Protein AF-0000000082581082 (afdb_homodimer)

pLDDT: mean 93.43, std 8.73, range [36.28, 98.88]

InterPro domains:
  IPR003439 ABC transporter-like, ATP-binding domain [PF00005] (23-162)
  IPR003439 ABC transporter-like, ATP-binding domain [PS50893] (7-234)
  IPR003593 AAA+ ATPase domain [SM00382] (31-211)
  IPR017871 ABC transporter-like, conserved site [PS00211] (134-148)
  IPR027417 P-loop containing nucleoside triphosphate hydrolase [G3DSA:3.40.50.300] (3-243)
  IPR027417 P-loop containing nucleoside triphosphate hydrolase [SSF52540] (4-222)

Sequence (490 aa):
MGDKWIVETDKLRKVFDGVEVIKDCSMHIKQGTIYGFLGMNGAGKTTVFKMLSSLLSPTSGTAKVLGVDITSHSSEVLRNIGSIIEVPIFYEHLSAVENLRVHLGYMNKKNIDIDKTLEMVGLPSRDRKPVSTFSLGMRQRLGIARTIIHQPKLLILDEPLNGLDPMGIREMRELFLNLVRNEGMTILISSHILTDIEHIADNIGIIANGKIIDEVSMAKVKSQTLNASLEEYFFQKIKEKLEYVMGDKWIVETDKLRKVFDGVEVIKDCSMHIKQGTIYGFLGMNGAGKTTVFKMLSSLLSPTSGTAKVLGVDITSHSSEVLRNIGSIIEVPIFYEHLSAVENLRVHLGYMNKKNIDIDKTLEMVGLPSRDRKPVSTFSLGMRQRLGIARTIIHQPKLLILDEPLNGLDPMGIREMRELFLNLVRNEGMTILISSHILTDIEHIADNIGIIANGKIIDEVSMAKVKSQTLNASLEEYFFQKIKEKLEYV

Foldseek 3Di:
DPQDFQKFWFQFWADDPRRTQAGGETDTFGFLFEEEEEEDVSLCLLVVLCQLLLVDPTPDTWMHHRNHTSPVPDPVRNLQFFEDRDADDFDQQWALLVRLVVLCVVSVDPDFDLQVLCVLLPHHPPDGHGNNPDASSSRLSSSVSSRPRSPHQEYEYEASCPPPDPVSLVSVLVSVQCCSPPSRHYYYYYHPDQVSCLVGGQKYWYGGSNHTQDIGGSVVQVPPDPVGGSVVVNVVSRVVVVVVD/DPQDFQKFWFQFWADDPRRTQAGGETDTFGFLFEEEEEEDVSLCLLVVLCQLLLVDPTPDTWMHHRNHTSPVPDPVRNLQFFEDRDADDFPQQWALLVRLVVLCVVSVDPDFDLQVLCVLLPHHPPDGHGNNPDASSSRLSSSVSSRPRSPHQEYEYEASCPPPDPVSLVSVLVSVQCCSPPSRHYYYYYHPDQVSCLVGGQKYWYGGSNHTQDIGGSVVQVPPDPVGGSVVVNVVSRVVVVVVD

Organism: NCBI:txid2716538

Radius of gyration: 24.14 Å; Cα contacts (8 Å, |Δi|>4): 958; chains: 2; bounding box: 53×74×55 Å

Structure (mmCIF, N/CA/C/O backbone):
data_AF-0000000082581082-model_v1
#
loop_
_entity.id
_entity.type
_entity.pdbx_description
1 polymer 'ATP-binding cassette domain-containing protein'
#
loop_
_atom_site.group_PDB
_atom_site.id
_atom_site.type_symbol
_atom_site.label_atom_id
_atom_site.label_alt_id
_atom_site.label_comp_id
_atom_site.label_asym_id
_atom_site.label_entity_id
_atom_site.label_seq_id
_atom_site.pdbx_PDB_ins_code
_atom_site.Cartn_x
_atom_site.Cartn_y
_atom_site.Cartn_z
_atom_site.occupancy
_atom_site.B_iso_or_equiv
_atom_site.auth_seq_id
_atom_site.auth_comp_id
_atom_site.auth_asym_id
_atom_site.auth_atom_id
_atom_site.pdbx_PDB_model_num
ATOM 1 N N . MET A 1 1 ? 1.754 -22.906 -33.094 1 36.28 1 MET A N 1
ATOM 2 C CA . MET A 1 1 ? 1.743 -23.781 -31.922 1 36.28 1 MET A CA 1
ATOM 3 C C . MET A 1 1 ? 0.745 -23.281 -30.891 1 36.28 1 MET A C 1
ATOM 5 O O . MET A 1 1 ? 0.733 -22.094 -30.547 1 36.28 1 MET A O 1
ATOM 9 N N . GLY A 1 2 ? -0.407 -23.719 -30.641 1 47.69 2 GLY A N 1
ATOM 10 C CA . GLY A 1 2 ? -1.559 -23.25 -29.891 1 47.69 2 GLY A CA 1
ATOM 11 C C . GLY A 1 2 ? -1.191 -22.656 -28.547 1 47.69 2 GLY A C 1
ATOM 12 O O . GLY A 1 2 ? -0.14 -22.969 -27.984 1 47.69 2 GLY A O 1
ATOM 13 N N . ASP A 1 3 ? -1.72 -21.422 -28.156 1 60.59 3 ASP A N 1
ATOM 14 C CA . ASP A 1 3 ? -1.434 -20.766 -26.891 1 60.59 3 ASP A CA 1
ATOM 15 C C . ASP A 1 3 ? -1.551 -21.766 -25.734 1 60.59 3 ASP A C 1
ATOM 17 O O . ASP A 1 3 ? -2.527 -22.5 -25.641 1 60.59 3 ASP A O 1
ATOM 21 N N . LYS A 1 4 ? -0.383 -22.234 -25.078 1 87.12 4 LYS A N 1
ATOM 22 C CA . LYS A 1 4 ? -0.373 -23.172 -23.969 1 87.12 4 LYS A CA 1
ATOM 23 C C . LYS A 1 4 ? -0.736 -22.484 -22.656 1 87.12 4 LYS A C 1
ATOM 25 O O . LYS A 1 4 ? -0.086 -21.5 -22.266 1 87.12 4 LYS A O 1
ATOM 30 N N . TRP A 1 5 ? -1.975 -22.734 -22.25 1 95.19 5 TRP A N 1
ATOM 31 C CA . TRP A 1 5 ? -2.396 -22.219 -20.953 1 95.19 5 TRP A CA 1
ATOM 32 C C . TRP A 1 5 ? -1.694 -22.953 -19.812 1 95.19 5 TRP A C 1
ATOM 34 O O . TRP A 1 5 ? -1.715 -24.188 -19.75 1 95.19 5 TRP A O 1
ATOM 44 N N . ILE A 1 6 ? -1.05 -22.203 -19.031 1 97.31 6 ILE A N 1
ATOM 45 C CA . ILE A 1 6 ? -0.384 -22.812 -17.875 1 97.31 6 ILE A CA 1
ATOM 46 C C . ILE A 1 6 ? -1.367 -22.938 -16.719 1 97.31 6 ILE A C 1
ATOM 48 O O . ILE A 1 6 ? -1.197 -23.797 -15.852 1 97.31 6 ILE A O 1
ATOM 52 N N . VAL A 1 7 ? -2.363 -22.062 -16.688 1 97.5 7 VAL A N 1
ATOM 53 C CA . VAL A 1 7 ? -3.477 -22.156 -15.758 1 97.5 7 VAL A CA 1
ATOM 54 C C . VAL A 1 7 ? -4.801 -22.047 -16.516 1 97.5 7 VAL A C 1
ATOM 56 O O . VAL A 1 7 ? -4.969 -21.156 -17.359 1 97.5 7 VAL A O 1
ATOM 59 N N . GLU A 1 8 ? -5.664 -22.953 -16.234 1 97.19 8 GLU A N 1
ATOM 60 C CA . GLU A 1 8 ? -7.016 -22.938 -16.781 1 97.19 8 GLU A CA 1
ATOM 61 C C . GLU A 1 8 ? -8.039 -23.359 -15.727 1 97.19 8 GLU A C 1
ATOM 63 O O . GLU A 1 8 ? -7.914 -24.422 -15.109 1 97.19 8 GLU A O 1
ATOM 68 N N . THR A 1 9 ? -8.961 -22.531 -15.516 1 97.38 9 THR A N 1
ATOM 69 C CA . THR A 1 9 ? -10.055 -22.875 -14.609 1 97.38 9 THR A CA 1
ATOM 70 C C . THR A 1 9 ? -11.398 -22.781 -15.32 1 97.38 9 THR A C 1
ATOM 72 O O . THR A 1 9 ? -11.539 -22.047 -16.297 1 97.38 9 THR A O 1
ATOM 75 N N . ASP A 1 10 ? -12.289 -23.578 -14.945 1 96.62 10 ASP A N 1
ATOM 76 C CA . ASP A 1 10 ? -13.633 -23.594 -15.508 1 96.62 10 ASP A CA 1
ATOM 77 C C . ASP A 1 10 ? -14.688 -23.625 -14.406 1 96.62 10 ASP A C 1
ATOM 79 O O . ASP A 1 10 ? -14.859 -24.641 -13.734 1 96.62 10 ASP A O 1
ATOM 83 N N . LYS A 1 11 ? -15.367 -22.516 -14.195 1 97.06 11 LYS A N 1
ATOM 84 C CA . LYS A 1 11 ? -16.469 -22.344 -13.258 1 97.06 11 LYS A CA 1
ATOM 85 C C . LYS A 1 11 ? -16.078 -22.797 -11.852 1 97.06 11 LYS A C 1
ATOM 87 O O . LYS A 1 11 ? -16.828 -23.531 -11.195 1 97.06 11 LYS A O 1
ATOM 92 N N . LEU A 1 12 ? -14.898 -22.453 -11.516 1 96.75 12 LEU A N 1
ATOM 93 C CA . LEU A 1 12 ? -14.406 -22.781 -10.18 1 96.75 12 LEU A CA 1
ATOM 94 C C . LEU A 1 12 ? -15.289 -22.156 -9.102 1 96.75 12 LEU A C 1
ATOM 96 O O . LEU A 1 12 ? -15.68 -21 -9.211 1 96.75 12 LEU A O 1
ATOM 100 N N . ARG A 1 13 ? -15.602 -22.953 -8.148 1 97.94 13 ARG A N 1
ATOM 101 C CA . ARG A 1 13 ? -16.5 -22.547 -7.086 1 97.94 13 ARG A CA 1
ATOM 102 C C . ARG A 1 13 ? -15.945 -22.922 -5.715 1 97.94 13 ARG A C 1
ATOM 104 O O . ARG A 1 13 ? -15.258 -23.938 -5.57 1 97.94 13 ARG A O 1
ATOM 111 N N . LYS A 1 14 ? -16.219 -22.078 -4.699 1 98.12 14 LYS A N 1
ATOM 112 C CA . LYS A 1 14 ? -15.859 -22.391 -3.318 1 98.12 14 LYS A CA 1
ATOM 113 C C . LYS A 1 14 ? -16.922 -21.891 -2.348 1 98.12 14 LYS A C 1
ATOM 115 O O . LYS A 1 14 ? -17.312 -20.719 -2.383 1 98.12 14 LYS A O 1
ATOM 120 N N . VAL A 1 15 ? -17.391 -22.688 -1.555 1 98.12 15 VAL A N 1
ATOM 121 C CA . VAL A 1 15 ? -18.375 -22.391 -0.519 1 98.12 15 VAL A CA 1
ATOM 122 C C . VAL A 1 15 ? -17.797 -22.703 0.857 1 98.12 15 VAL A C 1
ATOM 124 O O . VAL A 1 15 ? -17.219 -23.781 1.069 1 98.12 15 VAL A O 1
ATOM 127 N N . PHE A 1 16 ? -17.781 -21.703 1.745 1 97.12 16 PHE A N 1
ATOM 128 C CA . PHE A 1 16 ? -17.422 -21.891 3.145 1 97.12 16 PHE A CA 1
ATOM 129 C C . PHE A 1 16 ? -18.656 -21.844 4.035 1 97.12 16 PHE A C 1
ATOM 131 O O . PHE A 1 16 ? -19.328 -20.812 4.105 1 97.12 16 PHE A O 1
ATOM 138 N N . ASP A 1 17 ? -18.969 -22.844 4.766 1 96.12 17 ASP A N 1
ATOM 139 C CA . ASP A 1 17 ? -20.062 -22.859 5.723 1 96.12 17 ASP A CA 1
ATOM 140 C C . ASP A 1 17 ? -21.328 -22.234 5.125 1 96.12 17 ASP A C 1
ATOM 142 O O . ASP A 1 17 ? -21.906 -21.328 5.707 1 96.12 17 ASP A O 1
ATOM 146 N N . GLY A 1 18 ? -21.609 -22.531 3.941 1 95.56 18 GLY A N 1
ATOM 147 C CA . GLY A 1 18 ? -22.828 -22.109 3.283 1 95.56 18 GLY A CA 1
ATOM 148 C C . GLY A 1 18 ? -22.688 -20.797 2.525 1 95.56 18 GLY A C 1
ATOM 149 O O . GLY A 1 18 ? -23.578 -20.406 1.777 1 95.56 18 GLY A O 1
ATOM 150 N N . VAL A 1 19 ? -21.641 -20.094 2.695 1 96.06 19 VAL A N 1
ATOM 151 C CA . VAL A 1 19 ? -21.422 -18.828 2.014 1 96.06 19 VAL A CA 1
ATOM 152 C C . VAL A 1 19 ? -20.578 -19.047 0.756 1 96.06 19 VAL A C 1
ATOM 154 O O . VAL A 1 19 ? -19.453 -19.547 0.833 1 96.06 19 VAL A O 1
ATOM 157 N N . GLU A 1 20 ? -21.172 -18.766 -0.361 1 97.5 20 GLU A N 1
ATOM 158 C CA . GLU A 1 20 ? -20.469 -18.906 -1.634 1 97.5 20 GLU A CA 1
ATOM 159 C C . GLU A 1 20 ? -19.516 -17.75 -1.875 1 97.5 20 GLU A C 1
ATOM 161 O O . GLU A 1 20 ? -19.938 -16.641 -2.24 1 97.5 20 GLU A O 1
ATOM 166 N N . VAL A 1 21 ? -18.234 -18.031 -1.732 1 97.62 21 VAL A N 1
ATOM 167 C CA . VAL A 1 21 ? -17.219 -17 -1.83 1 97.62 21 VAL A CA 1
ATOM 168 C C . VAL A 1 21 ? -16.75 -16.859 -3.277 1 97.62 21 VAL A C 1
ATOM 170 O O . VAL A 1 21 ? -16.531 -15.758 -3.773 1 97.62 21 VAL A O 1
ATOM 173 N N . ILE A 1 22 ? -16.5 -17.969 -3.861 1 98.5 22 ILE A N 1
ATOM 174 C CA . ILE A 1 22 ? -16.203 -18 -5.285 1 98.5 22 ILE A CA 1
ATOM 175 C C . ILE A 1 22 ? -17.359 -18.625 -6.047 1 98.5 22 ILE A C 1
ATOM 177 O O . ILE A 1 22 ? -17.781 -19.75 -5.746 1 98.5 22 ILE A O 1
ATOM 181 N N . LYS A 1 23 ? -17.875 -17.938 -7.012 1 97.06 23 LYS A N 1
ATOM 182 C CA . LYS A 1 23 ? -19.109 -18.344 -7.676 1 97.06 23 LYS A CA 1
ATOM 183 C C . LYS A 1 23 ? -18.828 -18.875 -9.078 1 97.06 23 LYS A C 1
ATOM 185 O O . LYS A 1 23 ? -19.484 -19.828 -9.523 1 97.06 23 LYS A O 1
ATOM 190 N N . ASP A 1 24 ? -18.031 -18.25 -9.742 1 93 24 ASP A N 1
ATOM 191 C CA . ASP A 1 24 ? -17.672 -18.578 -11.125 1 93 24 ASP A CA 1
ATOM 192 C C . ASP A 1 24 ? -16.344 -17.938 -11.508 1 93 24 ASP A C 1
ATOM 194 O O . ASP A 1 24 ? -16.312 -16.875 -12.125 1 93 24 ASP A O 1
ATOM 198 N N . CYS A 1 25 ? -15.336 -18.734 -11.242 1 95.81 25 CYS A N 1
ATOM 199 C CA . CYS A 1 25 ? -14.023 -18.234 -11.602 1 95.81 25 CYS A CA 1
ATOM 200 C C . CYS A 1 25 ? -13.438 -19.016 -12.773 1 95.81 25 CYS A C 1
ATOM 202 O O . CYS A 1 25 ? -12.961 -20.141 -12.602 1 95.81 25 CYS A O 1
ATOM 204 N N . SER A 1 26 ? -13.633 -18.547 -13.961 1 97.12 26 SER A N 1
ATOM 205 C CA . SER A 1 26 ? -13.023 -19.094 -15.164 1 97.12 26 SER A CA 1
ATOM 206 C C . SER A 1 26 ? -11.914 -18.172 -15.68 1 97.12 26 SER A C 1
ATOM 208 O O . SER A 1 26 ? -12.172 -17.031 -16.062 1 97.12 26 SER A O 1
ATOM 210 N N . MET A 1 27 ? -10.766 -18.672 -15.609 1 96.56 27 MET A N 1
ATOM 211 C CA . MET A 1 27 ? -9.641 -17.828 -16.016 1 96.56 27 MET A CA 1
ATOM 212 C C . MET A 1 27 ? -8.633 -18.641 -16.828 1 96.56 27 MET A C 1
ATOM 214 O O . MET A 1 27 ? -8.547 -19.859 -16.703 1 96.56 27 MET A O 1
ATOM 218 N N . HIS A 1 28 ? -7.895 -17.953 -17.703 1 97.62 28 HIS A N 1
ATOM 219 C CA . HIS A 1 28 ? -6.883 -18.516 -18.594 1 97.62 28 HIS A CA 1
ATOM 220 C C . HIS A 1 28 ? -5.59 -17.719 -18.547 1 97.62 28 HIS A C 1
ATOM 222 O O . HIS A 1 28 ? -5.57 -16.547 -18.922 1 97.62 28 HIS A O 1
ATOM 228 N N . ILE A 1 29 ? -4.562 -18.359 -18.109 1 98.25 29 ILE A N 1
ATOM 229 C CA . ILE A 1 29 ? -3.271 -17.688 -18.016 1 98.25 29 ILE A CA 1
ATOM 230 C C . ILE A 1 29 ? -2.291 -18.312 -19.016 1 98.25 29 ILE A C 1
ATOM 232 O O . ILE A 1 29 ? -2.018 -19.516 -18.953 1 98.25 29 ILE A O 1
ATOM 236 N N . LYS A 1 30 ? -1.771 -17.484 -19.891 1 97.88 30 LYS A N 1
ATOM 237 C CA . LYS A 1 30 ? -0.834 -17.938 -20.906 1 97.88 30 LYS A CA 1
ATOM 238 C C . LYS A 1 30 ? 0.564 -18.141 -20.328 1 97.88 30 LYS A C 1
ATOM 240 O O . LYS A 1 30 ? 1.035 -17.312 -19.547 1 97.88 30 LYS A O 1
ATOM 245 N N . GLN A 1 31 ? 1.177 -19.266 -20.75 1 97.81 31 GLN A N 1
ATOM 246 C CA . GLN A 1 31 ? 2.551 -19.531 -20.328 1 97.81 31 GLN A CA 1
ATOM 247 C C . GLN A 1 31 ? 3.484 -18.406 -20.766 1 97.81 31 GLN A C 1
ATOM 249 O O . GLN A 1 31 ? 3.359 -17.875 -21.875 1 97.81 31 GLN A O 1
ATOM 254 N N . GLY A 1 32 ? 4.367 -17.984 -19.859 1 97.81 32 GLY A N 1
ATOM 255 C CA . GLY A 1 32 ? 5.402 -17.031 -20.188 1 97.81 32 GLY A CA 1
ATOM 256 C C . GLY A 1 32 ? 4.914 -15.594 -20.172 1 97.81 32 GLY A C 1
ATOM 257 O O . GLY A 1 32 ? 5.461 -14.734 -20.875 1 97.81 32 GLY A O 1
ATOM 258 N N . THR A 1 33 ? 3.846 -15.32 -19.453 1 98.5 33 THR A N 1
ATOM 259 C CA . THR A 1 33 ? 3.297 -13.969 -19.375 1 98.5 33 THR A CA 1
ATOM 260 C C . THR A 1 33 ? 3.055 -13.586 -17.922 1 98.5 33 THR A C 1
ATOM 262 O O . THR A 1 33 ? 3.193 -14.414 -17.016 1 98.5 33 THR A O 1
ATOM 265 N N . ILE A 1 34 ? 2.805 -12.367 -17.703 1 98.81 34 ILE A N 1
ATOM 266 C CA . ILE A 1 34 ? 2.369 -11.883 -16.391 1 98.81 34 ILE A CA 1
ATOM 267 C C . ILE A 1 34 ? 0.869 -11.594 -16.422 1 98.81 34 ILE A C 1
ATOM 269 O O . ILE A 1 34 ? 0.395 -10.812 -17.25 1 98.81 34 ILE A O 1
ATOM 273 N N . TYR A 1 35 ? 0.146 -12.281 -15.609 1 98.81 35 TYR A N 1
ATOM 274 C CA . TYR A 1 35 ? -1.294 -12.125 -15.445 1 98.81 35 TYR A CA 1
ATOM 275 C C . TYR A 1 35 ? -1.616 -11.391 -14.148 1 98.81 35 TYR A C 1
ATOM 277 O O . TYR A 1 35 ? -1.33 -11.883 -13.055 1 98.81 35 TYR A O 1
ATOM 285 N N . GLY A 1 36 ? -2.17 -10.164 -14.273 1 98.69 36 GLY A N 1
ATOM 286 C CA . GLY A 1 36 ? -2.639 -9.422 -13.117 1 98.69 36 GLY A CA 1
ATOM 287 C C . GLY A 1 36 ? -4.047 -9.789 -12.695 1 98.69 36 GLY A C 1
ATOM 288 O O . GLY A 1 36 ? -4.98 -9.711 -13.5 1 98.69 36 GLY A O 1
ATOM 289 N N . PHE A 1 37 ? -4.18 -10.242 -11.508 1 98.44 37 PHE A N 1
ATOM 290 C CA . PHE A 1 37 ? -5.477 -10.609 -10.953 1 98.44 37 PHE A CA 1
ATOM 291 C C . PHE A 1 37 ? -6.012 -9.516 -10.047 1 98.44 37 PHE A C 1
ATOM 293 O O . PHE A 1 37 ? -5.52 -9.328 -8.93 1 98.44 37 PHE A O 1
ATOM 300 N N . LEU A 1 38 ? -7.039 -8.812 -10.461 1 98 38 LEU A N 1
ATOM 301 C CA . LEU A 1 38 ? -7.496 -7.586 -9.812 1 98 38 LEU A CA 1
ATOM 302 C C . LEU A 1 38 ? -8.875 -7.785 -9.195 1 98 38 LEU A C 1
ATOM 304 O O . LEU A 1 38 ? -9.664 -8.602 -9.672 1 98 38 LEU A O 1
ATOM 308 N N . GLY A 1 39 ? -9.195 -7.035 -8.242 1 96.56 39 GLY A N 1
ATOM 309 C CA . GLY A 1 39 ? -10.461 -7.047 -7.53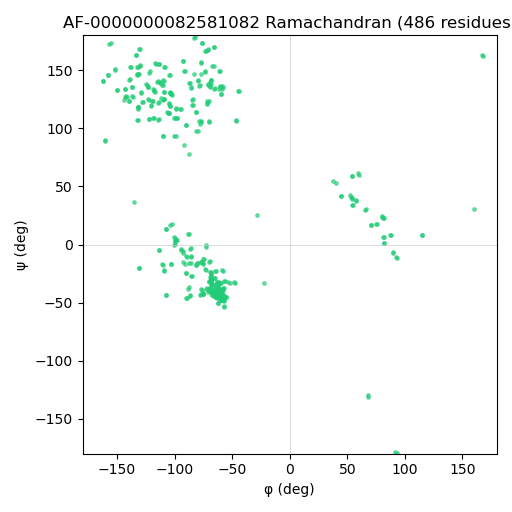1 1 96.56 39 GLY A CA 1
ATOM 310 C C . GLY A 1 39 ? -10.43 -6.246 -6.242 1 96.56 39 GLY A C 1
ATOM 311 O O . GLY A 1 39 ? -9.359 -5.93 -5.727 1 96.56 39 GLY A O 1
ATOM 312 N N . MET A 1 40 ? -11.586 -5.941 -5.766 1 95.12 40 MET A N 1
ATOM 313 C CA . MET A 1 40 ? -11.688 -5.234 -4.492 1 95.12 40 MET A CA 1
ATOM 314 C C . MET A 1 40 ? -11.312 -6.145 -3.33 1 95.12 40 MET A C 1
ATOM 316 O O . MET A 1 40 ? -11.141 -7.352 -3.512 1 95.12 40 MET A O 1
ATOM 320 N N . ASN A 1 41 ? -11.148 -5.488 -2.182 1 92.44 41 ASN A N 1
ATOM 321 C CA . ASN A 1 41 ? -10.93 -6.297 -0.986 1 92.44 41 ASN A CA 1
ATOM 322 C C . ASN A 1 41 ? -12.102 -7.238 -0.727 1 92.44 41 ASN A C 1
ATOM 324 O O . ASN A 1 41 ? -13.266 -6.832 -0.827 1 92.44 41 ASN A O 1
ATOM 328 N N . GLY A 1 42 ? -11.828 -8.453 -0.534 1 92.75 42 GLY A N 1
ATOM 329 C CA . GLY A 1 42 ? -12.867 -9.43 -0.241 1 92.75 42 GLY A CA 1
ATOM 330 C C . GLY A 1 42 ? -13.484 -10.047 -1.486 1 92.75 42 GLY A C 1
ATOM 331 O O . GLY A 1 42 ? -14.414 -10.844 -1.396 1 92.75 42 GLY A O 1
ATOM 332 N N . ALA A 1 43 ? -12.898 -9.75 -2.6 1 95.25 43 ALA A N 1
ATOM 333 C CA . ALA A 1 43 ? -13.5 -10.203 -3.85 1 95.25 43 ALA A CA 1
ATOM 334 C C . ALA A 1 43 ? -13.227 -11.688 -4.086 1 95.25 43 ALA A C 1
ATOM 336 O O . ALA A 1 43 ? -13.852 -12.305 -4.953 1 95.25 43 ALA A O 1
ATOM 337 N N . GLY A 1 44 ? -12.25 -12.281 -3.344 1 96.44 44 GLY A N 1
ATOM 338 C CA . GLY A 1 44 ? -11.977 -13.703 -3.471 1 96.44 44 GLY A CA 1
ATOM 339 C C . GLY A 1 44 ? -10.594 -13.992 -4.031 1 96.44 44 GLY A C 1
ATOM 340 O O . GLY A 1 44 ? -10.266 -15.148 -4.316 1 96.44 44 GLY A O 1
ATOM 341 N N . LYS A 1 45 ? -9.75 -13.023 -4.191 1 97.5 45 LYS A N 1
ATOM 342 C CA . LYS A 1 45 ? -8.438 -13.18 -4.812 1 97.5 45 LYS A CA 1
ATOM 343 C C . LYS A 1 45 ? -7.613 -14.234 -4.082 1 97.5 45 LYS A C 1
ATOM 345 O O . LYS A 1 45 ? -7.137 -15.195 -4.695 1 97.5 45 LYS A O 1
ATOM 350 N N . THR A 1 46 ? -7.473 -14.078 -2.768 1 97.38 46 THR A N 1
ATOM 351 C CA . THR A 1 46 ? -6.672 -14.992 -1.949 1 97.38 46 THR A CA 1
ATOM 352 C C . THR A 1 46 ? -7.246 -16.406 -1.995 1 97.38 46 THR A C 1
ATOM 354 O O . THR A 1 46 ? -6.5 -17.375 -2.057 1 97.38 46 THR A O 1
ATOM 357 N N . THR A 1 47 ? -8.562 -16.531 -2.041 1 97.94 47 THR A N 1
ATOM 358 C CA . THR A 1 47 ? -9.227 -17.828 -2.111 1 97.94 47 THR A CA 1
ATOM 359 C C . THR A 1 47 ? -8.867 -18.547 -3.41 1 97.94 47 THR A C 1
ATOM 361 O O . THR A 1 47 ? -8.523 -19.719 -3.398 1 97.94 47 THR A O 1
ATOM 364 N N . VAL A 1 48 ? -8.883 -17.812 -4.477 1 98 48 VAL A N 1
ATOM 365 C CA . VAL A 1 48 ? -8.539 -18.391 -5.77 1 98 48 VAL A CA 1
ATOM 366 C C . VAL A 1 48 ? -7.078 -18.844 -5.766 1 98 48 VAL A C 1
ATOM 368 O O . VAL A 1 48 ? -6.754 -19.953 -6.203 1 98 48 VAL A O 1
ATOM 371 N N . PHE A 1 49 ? -6.172 -18 -5.242 1 98 49 PHE A N 1
ATOM 372 C CA . PHE A 1 49 ? -4.754 -18.328 -5.188 1 98 49 PHE A CA 1
ATOM 373 C C . PHE A 1 49 ? -4.52 -19.594 -4.371 1 98 49 PHE A C 1
ATOM 375 O O . PHE A 1 49 ? -3.736 -20.453 -4.77 1 98 49 PHE A O 1
ATOM 382 N N . LYS A 1 50 ? -5.234 -19.703 -3.291 1 96.81 50 LYS A N 1
ATOM 383 C CA . LYS A 1 50 ? -5.102 -20.891 -2.445 1 96.81 50 LYS A CA 1
ATOM 384 C C . LYS A 1 50 ? -5.555 -22.141 -3.186 1 96.81 50 LYS A C 1
ATOM 386 O O . LYS A 1 50 ? -4.926 -23.203 -3.066 1 96.81 50 LYS A O 1
ATOM 391 N N . MET A 1 51 ? -6.59 -22.031 -3.951 1 96.25 51 MET A N 1
ATOM 392 C CA . MET A 1 51 ? -7.062 -23.188 -4.707 1 96.25 51 MET A CA 1
ATOM 393 C C . MET A 1 51 ? -6.062 -23.578 -5.793 1 96.25 51 MET A C 1
ATOM 395 O O . MET A 1 51 ? -5.723 -24.75 -5.941 1 96.25 51 MET A O 1
ATOM 399 N N . LEU A 1 52 ? -5.52 -22.594 -6.457 1 96.12 52 LEU A N 1
ATOM 400 C CA . LEU A 1 52 ? -4.602 -22.859 -7.559 1 96.12 52 LEU A CA 1
ATOM 401 C C . LEU A 1 52 ? -3.289 -23.438 -7.047 1 96.12 52 LEU A C 1
ATOM 403 O O . LEU A 1 52 ? -2.572 -24.109 -7.789 1 96.12 52 LEU A O 1
ATOM 407 N N . SER A 1 53 ? -2.973 -23.172 -5.77 1 93.75 53 SER A N 1
ATOM 408 C CA . SER A 1 53 ? -1.741 -23.672 -5.168 1 93.75 53 SER A CA 1
ATOM 409 C C . SER A 1 53 ? -1.997 -24.953 -4.363 1 93.75 53 SER A C 1
ATOM 411 O O . SER A 1 53 ? -1.137 -25.391 -3.594 1 93.75 53 SER A O 1
ATOM 413 N N . SER A 1 54 ? -3.277 -25.453 -4.398 1 92.5 54 SER A N 1
ATOM 414 C CA . SER A 1 54 ? -3.703 -26.703 -3.773 1 92.5 54 SER A CA 1
ATOM 415 C C . SER A 1 54 ? -3.725 -26.594 -2.252 1 92.5 54 SER A C 1
ATOM 417 O O . SER A 1 54 ? -3.643 -27.594 -1.543 1 92.5 54 SER A O 1
ATOM 419 N N . LEU A 1 55 ? -3.701 -25.344 -1.759 1 91.94 55 LEU A N 1
ATOM 420 C CA . LEU A 1 55 ? -3.822 -25.109 -0.325 1 91.94 55 LEU A CA 1
ATOM 421 C C . LEU A 1 55 ? -5.281 -25.188 0.118 1 91.94 55 LEU A C 1
ATOM 423 O O . LEU A 1 55 ? -5.566 -25.297 1.313 1 91.94 55 LEU A O 1
ATOM 427 N N . LEU A 1 56 ? -6.168 -25.125 -0.828 1 94.38 56 LEU A N 1
ATOM 428 C CA . LEU A 1 56 ? -7.609 -25.172 -0.613 1 94.38 56 LEU A CA 1
ATOM 429 C C . LEU A 1 56 ? -8.297 -25.953 -1.732 1 94.38 56 LEU A C 1
ATOM 431 O O . LEU A 1 56 ? -7.965 -25.781 -2.906 1 94.38 56 LEU A O 1
ATOM 435 N N . SER A 1 57 ? -9.18 -26.828 -1.413 1 95 57 SER A N 1
ATOM 436 C CA . SER A 1 57 ? -9.922 -27.578 -2.422 1 95 57 SER A CA 1
ATOM 437 C C . SER A 1 57 ? -11.148 -26.812 -2.895 1 95 57 SER A C 1
ATOM 439 O O . SER A 1 57 ? -11.875 -26.25 -2.082 1 95 57 SER A O 1
ATOM 441 N N . PRO A 1 58 ? -11.375 -26.781 -4.117 1 96.62 58 PRO A N 1
ATOM 442 C CA . PRO A 1 58 ? -12.617 -26.172 -4.598 1 96.62 58 PRO A CA 1
ATOM 443 C C . PRO A 1 58 ? -13.859 -26.969 -4.199 1 96.62 58 PRO A C 1
ATOM 445 O O . PRO A 1 58 ? -13.75 -28.141 -3.842 1 96.62 58 PRO A O 1
ATOM 448 N N . THR A 1 59 ? -14.977 -26.281 -4.105 1 97.56 59 THR A N 1
ATOM 449 C CA . THR A 1 59 ? -16.234 -26.969 -3.889 1 97.56 59 THR A CA 1
ATOM 450 C C . THR A 1 59 ? -16.719 -27.641 -5.172 1 97.56 59 THR A C 1
ATOM 452 O O . THR A 1 59 ? -17.188 -28.766 -5.145 1 97.56 59 THR A O 1
ATOM 455 N N . SER A 1 60 ? -16.609 -26.969 -6.281 1 97 60 SER A N 1
ATOM 456 C CA . SER A 1 60 ? -16.922 -27.516 -7.598 1 97 60 SER A CA 1
ATOM 457 C C . SER A 1 60 ? -16.188 -26.75 -8.703 1 97 60 SER A C 1
ATOM 459 O O . SER A 1 60 ? -15.445 -25.812 -8.422 1 97 60 SER A O 1
ATOM 461 N N . GLY A 1 61 ? -16.281 -27.234 -9.859 1 96.75 61 GLY A N 1
ATOM 462 C CA . GLY A 1 61 ? -15.523 -26.688 -10.977 1 96.75 61 GLY A CA 1
ATOM 463 C C . GLY A 1 61 ? -14.203 -27.391 -11.195 1 96.75 61 GLY A C 1
ATOM 464 O O . GLY A 1 61 ? -13.914 -28.406 -10.547 1 96.75 61 GLY A O 1
ATOM 465 N N . THR A 1 62 ? -13.477 -26.906 -12.203 1 95.56 62 THR A N 1
ATOM 466 C CA . THR A 1 62 ? -12.203 -27.547 -12.516 1 95.56 62 THR A CA 1
ATOM 467 C C . THR A 1 62 ? -11.094 -26.516 -12.672 1 95.56 62 THR A C 1
ATOM 469 O O . THR A 1 62 ? -11.359 -25.344 -12.945 1 95.56 62 THR A O 1
ATOM 472 N N . ALA A 1 63 ? -9.945 -26.969 -12.406 1 95.06 63 ALA A N 1
ATOM 473 C CA . ALA A 1 63 ? -8.758 -26.141 -12.586 1 95.06 63 ALA A CA 1
ATOM 474 C C . ALA A 1 63 ? -7.543 -27 -12.922 1 95.06 63 ALA A C 1
ATOM 476 O O . ALA A 1 63 ? -7.355 -28.078 -12.352 1 95.06 63 ALA A O 1
ATOM 477 N N . LYS A 1 64 ? -6.863 -26.562 -13.898 1 95.81 64 LYS A N 1
ATOM 478 C CA . LYS A 1 64 ? -5.602 -27.203 -14.273 1 95.81 64 LYS A CA 1
ATOM 479 C C . LYS A 1 64 ? -4.438 -26.219 -14.133 1 95.81 64 LYS A C 1
ATOM 481 O O . LYS A 1 64 ? -4.539 -25.062 -14.531 1 95.81 64 LYS A O 1
ATOM 486 N N . VAL A 1 65 ? -3.428 -26.688 -13.516 1 96.06 65 VAL A N 1
ATOM 487 C CA . VAL A 1 65 ? -2.164 -25.969 -13.383 1 96.06 65 VAL A CA 1
ATOM 488 C C . VAL A 1 65 ? -1.026 -26.812 -13.945 1 96.06 65 VAL A C 1
ATOM 490 O O . VAL A 1 65 ? -0.875 -27.984 -13.578 1 96.06 65 VAL A O 1
ATOM 493 N N . LEU A 1 66 ? -0.332 -26.219 -14.836 1 95.12 66 LEU A N 1
ATOM 494 C CA . LEU A 1 66 ? 0.728 -26.953 -15.516 1 95.12 66 LEU A CA 1
ATOM 495 C C . LEU A 1 66 ? 0.187 -28.234 -16.125 1 95.12 66 LEU A C 1
ATOM 497 O O . LEU A 1 66 ? 0.823 -29.297 -16.031 1 95.12 66 LEU A O 1
ATOM 501 N N . GLY A 1 67 ? -1.043 -28.141 -16.562 1 92.69 67 GLY A N 1
ATOM 502 C CA . GLY A 1 67 ? -1.668 -29.25 -17.266 1 92.69 67 GLY A CA 1
ATOM 503 C C . GLY A 1 67 ? -2.229 -30.312 -16.344 1 92.69 67 GLY A C 1
ATOM 504 O O . GLY A 1 67 ? -2.803 -31.297 -16.797 1 92.69 67 GLY A O 1
ATOM 505 N N . VAL A 1 68 ? -2.123 -30.109 -15.078 1 93.75 68 VAL A N 1
ATOM 506 C CA . VAL A 1 68 ? -2.551 -31.109 -14.094 1 93.75 68 VAL A CA 1
ATOM 507 C C . VAL A 1 68 ? -3.721 -30.562 -13.281 1 93.75 68 VAL A C 1
ATOM 509 O O . VAL A 1 68 ? -3.719 -29.391 -12.883 1 93.75 68 VAL A O 1
ATOM 512 N N . ASP A 1 69 ? -4.633 -31.453 -13.039 1 93.62 69 ASP A N 1
ATOM 513 C CA . ASP A 1 69 ? -5.77 -31.062 -12.211 1 93.62 69 ASP A CA 1
ATOM 514 C C . ASP A 1 69 ? -5.32 -30.734 -10.789 1 93.62 69 ASP A C 1
ATOM 516 O O . ASP A 1 69 ? -4.52 -31.469 -10.195 1 93.62 69 ASP A O 1
ATOM 520 N N . ILE A 1 70 ? -5.801 -29.641 -10.234 1 90.06 70 ILE A N 1
ATOM 521 C CA . ILE A 1 70 ? -5.328 -29.141 -8.953 1 90.06 70 ILE A CA 1
ATOM 522 C C . ILE A 1 70 ? -5.781 -30.078 -7.828 1 90.06 70 ILE A C 1
ATOM 524 O O . ILE A 1 70 ? -5.266 -30 -6.711 1 90.06 70 ILE A O 1
ATOM 528 N N . THR A 1 71 ? -6.73 -30.969 -8.094 1 86.94 71 THR A N 1
ATOM 529 C CA . THR A 1 71 ? -7.219 -31.906 -7.078 1 86.94 71 THR A CA 1
ATOM 530 C C . THR A 1 71 ? -6.344 -33.156 -7.023 1 86.94 71 THR A C 1
ATOM 532 O O . THR A 1 71 ? -6.434 -33.938 -6.078 1 86.94 71 THR A O 1
ATOM 535 N N . SER A 1 72 ? -5.527 -33.406 -8.031 1 81.38 72 SER A N 1
ATOM 536 C CA . SER A 1 72 ? -4.699 -34.625 -8.109 1 81.38 72 SER A CA 1
ATOM 537 C C . SER A 1 72 ? -3.541 -34.562 -7.117 1 81.38 72 SER A C 1
ATOM 539 O O . SER A 1 72 ? -3.031 -35.594 -6.684 1 81.38 72 SER A O 1
ATOM 541 N N . HIS A 1 73 ? -3.324 -33.5 -6.344 1 69.88 73 HIS A N 1
ATOM 542 C CA . HIS A 1 73 ? -2.264 -33.281 -5.367 1 69.88 73 HIS A CA 1
ATOM 543 C C . HIS A 1 73 ? -0.924 -33.812 -5.879 1 69.88 73 HIS A C 1
ATOM 545 O O . HIS A 1 73 ? -0.229 -34.531 -5.172 1 69.88 73 HIS A O 1
ATOM 551 N N . SER A 1 74 ? -0.616 -33.375 -6.996 1 78.69 74 SER A N 1
ATOM 552 C CA . SER A 1 74 ? 0.635 -33.844 -7.594 1 78.69 74 SER A CA 1
ATOM 553 C C . SER A 1 74 ? 1.827 -33.062 -7.039 1 78.69 74 SER A C 1
ATOM 555 O O . SER A 1 74 ? 1.903 -31.828 -7.188 1 78.69 74 SER A O 1
ATOM 557 N N . SER A 1 75 ? 2.693 -33.719 -6.324 1 84.25 75 SER A N 1
ATOM 558 C CA . SER A 1 75 ? 3.936 -33.188 -5.801 1 84.25 75 SER A CA 1
ATOM 559 C C . SER A 1 75 ? 4.762 -32.531 -6.906 1 84.25 75 SER A C 1
ATOM 561 O O . SER A 1 75 ? 5.43 -31.516 -6.676 1 84.25 75 SER A O 1
ATOM 563 N N . GLU A 1 76 ? 4.617 -33.094 -8.008 1 83.94 76 GLU A N 1
ATOM 564 C CA . GLU A 1 76 ? 5.375 -32.562 -9.133 1 83.94 76 GLU A CA 1
ATOM 565 C C . GLU A 1 76 ? 4.91 -31.156 -9.508 1 83.94 76 GLU A C 1
ATOM 567 O O . GLU A 1 76 ? 5.73 -30.281 -9.812 1 83.94 76 GLU A O 1
ATOM 572 N N . VAL A 1 77 ? 3.646 -30.969 -9.445 1 86.38 77 VAL A N 1
ATOM 573 C CA . VAL A 1 77 ? 3.092 -29.656 -9.766 1 86.38 77 VAL A CA 1
ATOM 574 C C . VAL A 1 77 ? 3.543 -28.641 -8.727 1 86.38 77 VAL A C 1
ATOM 576 O O . VAL A 1 77 ? 4.004 -27.547 -9.078 1 86.38 77 VAL A O 1
ATOM 579 N N . LEU A 1 78 ? 3.541 -29.062 -7.512 1 88.56 78 LEU A N 1
ATOM 580 C CA . LEU A 1 78 ? 3.875 -28.172 -6.414 1 88.56 78 LEU A CA 1
ATOM 581 C C . LEU A 1 78 ? 5.348 -27.766 -6.465 1 88.56 78 LEU A C 1
ATOM 583 O O . LEU A 1 78 ? 5.707 -26.656 -6.094 1 88.56 78 LEU A O 1
ATOM 587 N N . ARG A 1 79 ? 6.16 -28.625 -6.996 1 91.62 79 ARG A N 1
ATOM 588 C CA . ARG A 1 79 ? 7.594 -28.359 -7.098 1 91.62 79 ARG A CA 1
ATOM 589 C C . ARG A 1 79 ? 7.887 -27.359 -8.211 1 91.62 79 ARG A C 1
ATOM 591 O O . ARG A 1 79 ? 8.984 -26.797 -8.289 1 91.62 79 ARG A O 1
ATOM 598 N N . ASN A 1 80 ? 6.926 -27.172 -9.07 1 94.19 80 ASN A N 1
ATOM 599 C CA . ASN A 1 80 ? 7.137 -26.297 -10.211 1 94.19 80 ASN A CA 1
ATOM 600 C C . ASN A 1 80 ? 6.375 -24.984 -10.055 1 94.19 80 ASN A C 1
ATOM 602 O O . ASN A 1 80 ? 6.223 -24.234 -11.023 1 94.19 80 ASN A O 1
ATOM 606 N N . ILE A 1 81 ? 5.906 -24.75 -8.828 1 96.31 81 ILE A N 1
ATOM 607 C CA . ILE A 1 81 ? 5.219 -23.5 -8.508 1 96.31 81 ILE A CA 1
ATOM 608 C C . ILE A 1 81 ? 5.93 -22.797 -7.355 1 96.31 81 ILE A C 1
ATOM 610 O O . ILE A 1 81 ? 6.406 -23.453 -6.426 1 96.31 81 ILE A O 1
ATOM 614 N N . GLY A 1 82 ? 6.125 -21.531 -7.445 1 97.25 82 GLY A N 1
ATOM 615 C CA . GLY A 1 82 ? 6.48 -20.672 -6.324 1 97.25 82 GLY A CA 1
ATOM 616 C C . GLY A 1 82 ? 5.359 -19.734 -5.902 1 97.25 82 GLY A C 1
ATOM 617 O O . GLY A 1 82 ? 4.727 -19.094 -6.746 1 97.25 82 GLY A O 1
ATOM 618 N N . SER A 1 83 ? 5.094 -19.703 -4.582 1 97.12 83 SER A N 1
ATOM 619 C CA . SER A 1 83 ? 3.936 -18.906 -4.211 1 97.12 83 SER A CA 1
ATOM 620 C C . SER A 1 83 ? 4.203 -18.109 -2.939 1 97.12 83 SER A C 1
ATOM 622 O O . SER A 1 83 ? 4.992 -18.531 -2.09 1 97.12 83 SER A O 1
ATOM 624 N N . ILE A 1 84 ? 3.707 -16.953 -2.939 1 97 84 ILE A N 1
ATOM 625 C CA . ILE A 1 84 ? 3.49 -16.141 -1.743 1 97 84 ILE A CA 1
ATOM 626 C C . ILE A 1 84 ? 2 -15.852 -1.579 1 97 84 ILE A C 1
ATOM 628 O O . ILE A 1 84 ? 1.408 -15.133 -2.387 1 97 84 ILE A O 1
ATOM 632 N N . ILE A 1 85 ? 1.391 -16.453 -0.622 1 95.94 85 ILE A N 1
ATOM 633 C CA . ILE A 1 85 ? -0.017 -16.234 -0.311 1 95.94 85 ILE A CA 1
ATOM 634 C C . ILE A 1 85 ? -0.155 -15.711 1.119 1 95.94 85 ILE A C 1
ATOM 636 O O . ILE A 1 85 ? 0.271 -16.375 2.068 1 95.94 85 ILE A O 1
ATOM 640 N N . GLU A 1 86 ? -0.709 -14.523 1.275 1 91.06 86 GLU A N 1
ATOM 641 C CA . GLU A 1 86 ? -0.789 -13.844 2.564 1 91.06 86 GLU A CA 1
ATOM 642 C C . GLU A 1 86 ? 0.594 -13.422 3.051 1 91.06 86 GLU A C 1
ATOM 644 O O . GLU A 1 86 ? 1.332 -12.742 2.33 1 91.06 86 GLU A O 1
ATOM 649 N N . VAL A 1 87 ? 0.961 -13.688 4.238 1 90.19 87 VAL A N 1
ATOM 650 C CA . VAL A 1 87 ? 2.244 -13.25 4.785 1 90.19 87 VAL A CA 1
ATOM 651 C C . VAL A 1 87 ? 3.221 -14.43 4.801 1 90.19 87 VAL A C 1
ATOM 653 O O . VAL A 1 87 ? 2.875 -15.523 5.238 1 90.19 87 VAL A O 1
ATOM 656 N N . PRO A 1 88 ? 4.379 -14.117 4.266 1 92.75 88 PRO A N 1
ATOM 657 C CA . PRO A 1 88 ? 5.352 -15.219 4.289 1 92.75 88 PRO A CA 1
ATOM 658 C C . PRO A 1 88 ? 5.82 -15.562 5.703 1 92.75 88 PRO A C 1
ATOM 660 O O . PRO A 1 88 ? 5.984 -14.664 6.535 1 92.75 88 PRO A O 1
ATOM 663 N N . ILE A 1 89 ? 5.996 -16.781 5.965 1 94.62 89 ILE A N 1
ATOM 664 C CA . ILE A 1 89 ? 6.461 -17.281 7.254 1 94.62 89 ILE A CA 1
ATOM 665 C C . ILE A 1 89 ? 7.855 -17.891 7.098 1 94.62 89 ILE A C 1
ATOM 667 O O . ILE A 1 89 ? 8.125 -18.594 6.117 1 94.62 89 ILE A O 1
ATOM 671 N N . PHE A 1 90 ? 8.688 -17.672 8.016 1 97.81 90 PHE A N 1
ATOM 672 C CA . PHE A 1 90 ? 10.07 -18.141 7.957 1 97.81 90 PHE A CA 1
ATOM 673 C C . PHE A 1 90 ? 10.477 -18.781 9.281 1 97.81 90 PHE A C 1
ATOM 675 O O . PHE A 1 90 ? 9.758 -18.672 10.273 1 97.81 90 PHE A O 1
ATOM 682 N N . TYR A 1 91 ? 11.57 -19.547 9.227 1 97.88 91 TYR A N 1
ATOM 683 C CA . TYR A 1 91 ? 12.273 -19.891 10.461 1 97.88 91 TYR A CA 1
ATOM 684 C C . TYR A 1 91 ? 12.977 -18.688 11.047 1 97.88 91 TYR A C 1
ATOM 686 O O . TYR A 1 91 ? 14.078 -18.328 10.609 1 97.88 91 TYR A O 1
ATOM 694 N N . GLU A 1 92 ? 12.445 -18.188 12.07 1 98 92 GLU A N 1
ATOM 695 C CA . GLU A 1 92 ? 12.766 -16.844 12.555 1 98 92 GLU A CA 1
ATOM 696 C C . GLU A 1 92 ? 14.188 -16.781 13.102 1 98 92 GLU A C 1
ATOM 698 O O . GLU A 1 92 ? 14.828 -15.734 13.078 1 98 92 GLU A O 1
ATOM 703 N N . HIS A 1 93 ? 14.695 -17.844 13.586 1 97.31 93 HIS A N 1
ATOM 704 C CA . HIS A 1 93 ? 16.016 -17.844 14.219 1 97.31 93 HIS A CA 1
ATOM 705 C C . HIS A 1 93 ? 17.109 -18.125 13.195 1 97.31 93 HIS A C 1
ATOM 707 O O . HIS A 1 93 ? 18.297 -18.047 13.523 1 97.31 93 HIS A O 1
ATOM 713 N N . LEU A 1 94 ? 16.703 -18.516 11.992 1 97.69 94 LEU A N 1
ATOM 714 C CA . LEU A 1 94 ? 17.656 -18.797 10.922 1 97.69 94 LEU A CA 1
ATOM 715 C C . LEU A 1 94 ? 17.891 -17.547 10.07 1 97.69 94 LEU A C 1
ATOM 717 O O . LEU A 1 94 ? 17.062 -16.641 10.062 1 97.69 94 LEU A O 1
ATOM 721 N N . SER A 1 95 ? 19.031 -17.562 9.406 1 97.38 95 SER A N 1
ATOM 722 C CA . SER A 1 95 ? 19.344 -16.484 8.461 1 97.38 95 SER A CA 1
ATOM 723 C C . SER A 1 95 ? 18.562 -16.656 7.16 1 97.38 95 SER A C 1
ATOM 725 O O . SER A 1 95 ? 17.891 -17.672 6.957 1 97.38 95 SER A O 1
ATOM 727 N N . ALA A 1 96 ? 18.703 -15.609 6.297 1 97.94 96 ALA A N 1
ATOM 728 C CA . ALA A 1 96 ? 18.094 -15.688 4.973 1 97.94 96 ALA A CA 1
ATOM 729 C C . ALA A 1 96 ? 18.625 -16.875 4.191 1 97.94 96 ALA A C 1
ATOM 731 O O . ALA A 1 96 ? 17.844 -17.641 3.607 1 97.94 96 ALA A O 1
ATOM 732 N N . VAL A 1 97 ? 19.922 -17.078 4.203 1 97.44 97 VAL A N 1
ATOM 733 C CA . VAL A 1 97 ? 20.578 -18.156 3.482 1 97.44 97 VAL A CA 1
ATOM 734 C C . VAL A 1 97 ? 20.078 -19.5 3.998 1 97.44 97 VAL A C 1
ATOM 736 O O . VAL A 1 97 ? 19.719 -20.391 3.211 1 97.44 97 VAL A O 1
ATOM 739 N N . GLU A 1 98 ? 19.984 -19.609 5.301 1 97.31 98 GLU A N 1
ATOM 740 C CA . GLU A 1 98 ? 19.562 -20.875 5.91 1 97.31 98 GLU A CA 1
ATOM 741 C C . GLU A 1 98 ? 18.094 -21.172 5.586 1 97.31 98 GLU A C 1
ATOM 743 O O . GLU A 1 98 ? 17.734 -22.328 5.328 1 97.31 98 GLU A O 1
ATOM 748 N N . ASN A 1 99 ? 17.281 -20.172 5.648 1 97.94 99 ASN A N 1
ATOM 749 C CA . ASN A 1 99 ? 15.883 -20.344 5.27 1 97.94 99 ASN A CA 1
ATOM 750 C C . ASN A 1 99 ? 15.758 -20.875 3.842 1 97.94 99 ASN A C 1
ATOM 752 O O . ASN A 1 99 ? 14.984 -21.797 3.58 1 97.94 99 ASN A O 1
ATOM 756 N N . LEU A 1 100 ? 16.516 -20.297 2.912 1 97.75 100 LEU A N 1
ATOM 757 C CA . LEU A 1 100 ? 16.453 -20.719 1.518 1 97.75 100 LEU A CA 1
ATOM 758 C C . LEU A 1 100 ? 17.016 -22.125 1.351 1 97.75 100 LEU A C 1
ATOM 760 O O . LEU A 1 100 ? 16.516 -22.891 0.525 1 97.75 100 LEU A O 1
ATOM 764 N N . ARG A 1 101 ? 18.016 -22.438 2.133 1 97 101 ARG A N 1
ATOM 765 C CA . ARG A 1 101 ? 18.578 -23.797 2.086 1 97 101 ARG A CA 1
ATOM 766 C C . ARG A 1 101 ? 17.547 -24.828 2.512 1 97 101 ARG A C 1
ATOM 768 O O . ARG A 1 101 ? 17.422 -25.891 1.89 1 97 101 ARG A O 1
ATOM 775 N N . VAL A 1 102 ? 16.859 -24.5 3.588 1 97.19 102 VAL A N 1
ATOM 776 C CA . VAL A 1 102 ? 15.797 -25.391 4.059 1 97.19 102 VAL A CA 1
ATOM 777 C C . VAL A 1 102 ? 14.766 -25.594 2.953 1 97.19 102 VAL A C 1
ATOM 779 O O . VAL A 1 102 ? 14.352 -26.734 2.686 1 97.19 102 VAL A O 1
ATOM 782 N N . HIS A 1 103 ? 14.398 -24.531 2.281 1 97 103 HIS A N 1
ATOM 783 C CA . HIS A 1 103 ? 13.422 -24.594 1.201 1 97 103 HIS A CA 1
ATOM 784 C C . HIS A 1 103 ? 13.914 -25.469 0.055 1 97 103 HIS A C 1
ATOM 786 O O . HIS A 1 103 ? 13.172 -26.312 -0.46 1 97 103 HIS A O 1
ATOM 792 N N . LEU A 1 104 ? 15.125 -25.297 -0.316 1 97.12 104 LEU A N 1
ATOM 793 C CA . LEU A 1 104 ? 15.703 -26.078 -1.4 1 97.12 104 LEU A CA 1
ATOM 794 C C . LEU A 1 104 ? 15.734 -27.562 -1.044 1 97.12 104 LEU A C 1
ATOM 796 O O . LEU A 1 104 ? 15.562 -28.406 -1.916 1 97.12 104 LEU A O 1
ATOM 800 N N . GLY A 1 105 ? 15.914 -27.812 0.263 1 95.25 105 GLY A N 1
ATOM 801 C CA . GLY A 1 105 ? 15.844 -29.203 0.722 1 95.25 105 GLY A CA 1
ATOM 802 C C . GLY A 1 105 ? 14.5 -29.844 0.469 1 95.25 105 GLY A C 1
ATOM 803 O O . GLY A 1 105 ? 14.43 -30.953 -0.056 1 95.25 105 GLY A O 1
ATOM 804 N N . TYR A 1 106 ? 13.461 -29.094 0.777 1 91.94 106 TYR A N 1
ATOM 805 C CA . TYR A 1 106 ? 12.094 -29.562 0.556 1 91.94 106 TYR A CA 1
ATOM 806 C C . TYR A 1 106 ? 11.82 -29.75 -0.931 1 91.94 106 TYR A C 1
ATOM 808 O O . TYR A 1 106 ? 11.047 -30.641 -1.32 1 91.94 106 TYR A O 1
ATOM 816 N N . MET A 1 107 ? 12.492 -28.984 -1.732 1 93.06 107 MET A N 1
ATOM 817 C CA . MET A 1 107 ? 12.242 -28.984 -3.17 1 93.06 107 MET A CA 1
ATOM 818 C C . MET A 1 107 ? 13.172 -29.969 -3.881 1 93.06 107 MET A C 1
ATOM 820 O O . MET A 1 107 ? 13.086 -30.141 -5.098 1 93.06 107 MET A O 1
ATOM 824 N N . ASN A 1 108 ? 14.102 -30.531 -3.166 1 91.94 108 ASN A N 1
ATOM 825 C CA . ASN A 1 108 ? 15.086 -31.469 -3.68 1 91.94 108 ASN A CA 1
ATOM 826 C C . ASN A 1 108 ? 15.906 -30.859 -4.816 1 91.94 108 ASN A C 1
ATOM 828 O O . ASN A 1 108 ? 16.062 -31.469 -5.875 1 91.94 108 ASN A O 1
ATOM 832 N N . LYS A 1 109 ? 16.172 -29.672 -4.648 1 92.38 109 LYS A N 1
ATOM 833 C CA . LYS A 1 109 ? 17.047 -28.953 -5.574 1 92.38 109 LYS A CA 1
ATOM 834 C C . LYS A 1 109 ? 18.453 -28.781 -4.984 1 92.38 109 LYS A C 1
ATOM 836 O O . LYS A 1 109 ? 18.594 -28.5 -3.793 1 92.38 109 LYS A O 1
ATOM 841 N N . LYS A 1 110 ? 19.406 -29.172 -5.797 1 87.5 110 LYS A N 1
ATOM 842 C CA . LYS A 1 110 ? 20.797 -29.062 -5.371 1 87.5 110 LYS A CA 1
ATOM 843 C C . LYS A 1 110 ? 21.562 -28.094 -6.277 1 87.5 110 LYS A C 1
ATOM 845 O O . LYS A 1 110 ? 21.125 -27.812 -7.395 1 87.5 110 LYS A O 1
ATOM 850 N N . ASN A 1 111 ? 22.656 -27.516 -5.75 1 89 111 ASN A N 1
ATOM 851 C CA . ASN A 1 111 ? 23.609 -26.719 -6.508 1 89 111 ASN A CA 1
ATOM 852 C C . ASN A 1 111 ? 22.984 -25.438 -7.039 1 89 111 ASN A C 1
ATOM 854 O O . ASN A 1 111 ? 23.203 -25.062 -8.195 1 89 111 ASN A O 1
ATOM 858 N N . ILE A 1 112 ? 22.031 -24.953 -6.336 1 92.5 112 ILE A N 1
ATOM 859 C CA . ILE A 1 112 ? 21.438 -23.656 -6.664 1 92.5 112 ILE A CA 1
ATOM 860 C C . ILE A 1 112 ? 22.234 -22.547 -5.984 1 92.5 112 ILE A C 1
ATOM 862 O O . ILE A 1 112 ? 22.625 -22.672 -4.824 1 92.5 112 ILE A O 1
ATOM 866 N N . ASP A 1 113 ? 22.453 -21.469 -6.707 1 94.12 113 ASP A N 1
ATOM 867 C CA . ASP A 1 113 ? 23.172 -20.328 -6.188 1 94.12 113 ASP A CA 1
ATOM 868 C C . ASP A 1 113 ? 22.281 -19.453 -5.316 1 94.12 113 ASP A C 1
ATOM 870 O O . ASP A 1 113 ? 21.625 -18.531 -5.816 1 94.12 113 ASP A O 1
ATOM 874 N N . ILE A 1 114 ? 22.375 -19.641 -4.051 1 96.62 114 ILE A N 1
ATOM 875 C CA . ILE A 1 114 ? 21.547 -18.922 -3.09 1 96.62 114 ILE A CA 1
ATOM 876 C C . ILE A 1 114 ? 21.922 -17.453 -3.066 1 96.62 114 ILE A C 1
ATOM 878 O O . ILE A 1 114 ? 21.062 -16.578 -3.01 1 96.62 114 ILE A O 1
ATOM 882 N N . ASP A 1 115 ? 23.172 -17.172 -3.125 1 95.94 115 ASP A N 1
ATOM 883 C CA . ASP A 1 115 ? 23.672 -15.797 -3.072 1 95.94 115 ASP A CA 1
ATOM 884 C C . ASP A 1 115 ? 23.141 -14.977 -4.25 1 95.94 115 ASP A C 1
ATOM 886 O O . ASP A 1 115 ? 22.734 -13.828 -4.078 1 95.94 115 ASP A O 1
ATOM 890 N N . LYS A 1 116 ? 23.188 -15.586 -5.328 1 96.12 116 LYS A N 1
ATOM 891 C CA . LYS A 1 116 ? 22.688 -14.914 -6.52 1 96.12 116 LYS A CA 1
ATOM 892 C C . LYS A 1 116 ? 21.203 -14.578 -6.379 1 96.12 116 LYS A C 1
ATOM 894 O O . LYS A 1 116 ? 20.766 -13.477 -6.746 1 96.12 116 LYS A O 1
ATOM 899 N N . THR A 1 117 ? 20.438 -15.492 -5.859 1 97.31 117 THR A N 1
ATOM 900 C CA . THR A 1 117 ? 19.016 -15.273 -5.676 1 97.31 117 THR A CA 1
ATOM 901 C C . THR A 1 117 ? 18.766 -14.141 -4.684 1 97.31 117 THR A C 1
ATOM 903 O O . THR A 1 117 ? 17.891 -13.297 -4.91 1 97.31 117 THR A O 1
ATOM 906 N N . LEU A 1 118 ? 19.516 -14.164 -3.588 1 97.56 118 LEU A N 1
ATOM 907 C CA . LEU A 1 118 ? 19.375 -13.109 -2.594 1 97.56 118 LEU A CA 1
ATOM 908 C C . LEU A 1 118 ? 19.75 -11.758 -3.188 1 97.56 118 LEU A C 1
ATOM 910 O O . LEU A 1 118 ? 19.094 -10.75 -2.918 1 97.56 118 LEU A O 1
ATOM 914 N N . GLU A 1 119 ? 20.719 -11.727 -4.016 1 96.44 119 GLU A N 1
ATOM 915 C CA . GLU A 1 119 ? 21.109 -10.5 -4.691 1 96.44 119 GLU A CA 1
ATOM 916 C C . GLU A 1 119 ? 20.016 -9.992 -5.621 1 96.44 119 GLU A C 1
ATOM 918 O O . GLU A 1 119 ? 19.781 -8.789 -5.715 1 96.44 119 GLU A O 1
ATOM 923 N N . MET A 1 120 ? 19.328 -10.867 -6.27 1 96.62 120 MET A N 1
ATOM 924 C CA . MET A 1 120 ? 18.25 -10.523 -7.199 1 96.62 120 MET A CA 1
ATOM 925 C C . MET A 1 120 ? 17.141 -9.758 -6.484 1 96.62 120 MET A C 1
ATOM 927 O O . MET A 1 120 ? 16.484 -8.898 -7.082 1 96.62 120 MET A O 1
ATOM 931 N N . VAL A 1 121 ? 16.969 -10.125 -5.195 1 97.69 121 VAL A N 1
ATOM 932 C CA . VAL A 1 121 ? 15.867 -9.484 -4.48 1 97.69 121 VAL A CA 1
ATOM 933 C C . VAL A 1 121 ? 16.406 -8.352 -3.609 1 97.69 121 VAL A C 1
ATOM 935 O O . VAL A 1 121 ? 15.672 -7.785 -2.795 1 97.69 121 VAL A O 1
ATOM 938 N N . GLY A 1 122 ? 17.656 -8.031 -3.691 1 95.69 122 GLY A N 1
ATOM 939 C CA . GLY A 1 122 ? 18.266 -6.902 -3.012 1 95.69 122 GLY A CA 1
ATOM 940 C C . GLY A 1 122 ? 18.578 -7.184 -1.555 1 95.69 122 GLY A C 1
ATOM 941 O O . GLY A 1 122 ? 18.562 -6.277 -0.722 1 95.69 122 GLY A O 1
ATOM 942 N N . LEU A 1 123 ? 18.75 -8.422 -1.21 1 95.44 123 LEU A N 1
ATOM 943 C CA . LEU A 1 123 ? 19.141 -8.773 0.148 1 95.44 123 LEU A CA 1
ATOM 944 C C . LEU A 1 123 ? 20.625 -9.172 0.2 1 95.44 123 LEU A C 1
ATOM 946 O O . LEU A 1 123 ? 21.141 -9.75 -0.755 1 95.44 123 LEU A O 1
ATOM 950 N N . PRO A 1 124 ? 21.203 -8.828 1.296 1 86.25 124 PRO A N 1
ATOM 951 C CA . PRO A 1 124 ? 22.609 -9.234 1.438 1 86.25 124 PRO A CA 1
ATOM 952 C C . PRO A 1 124 ? 22.766 -10.742 1.604 1 86.25 124 PRO A C 1
ATOM 954 O O . PRO A 1 124 ? 21.984 -11.383 2.311 1 86.25 124 PRO A O 1
ATOM 957 N N . SER A 1 125 ? 23.766 -11.305 0.968 1 80 125 SER A N 1
ATOM 958 C CA . SER A 1 125 ? 23.969 -12.75 1.043 1 80 125 SER A CA 1
ATOM 959 C C . SER A 1 125 ? 24.922 -13.109 2.168 1 80 125 SER A C 1
ATOM 961 O O . SER A 1 125 ? 24.938 -14.25 2.643 1 80 125 SER A O 1
ATOM 963 N N . ARG A 1 126 ? 25.578 -12.188 2.623 1 78.19 126 ARG A N 1
ATOM 964 C CA . ARG A 1 126 ? 26.609 -12.508 3.609 1 78.19 126 ARG A CA 1
ATOM 965 C C . ARG A 1 126 ? 26.109 -12.219 5.023 1 78.19 126 ARG A C 1
ATOM 967 O O . ARG A 1 126 ? 26.75 -12.609 6 1 78.19 126 ARG A O 1
ATOM 974 N N . ASP A 1 127 ? 24.922 -11.773 4.965 1 76.25 127 ASP A N 1
ATOM 975 C CA . ASP A 1 127 ? 24.391 -11.398 6.266 1 76.25 127 ASP A CA 1
ATOM 976 C C . ASP A 1 127 ? 23.797 -12.609 6.992 1 76.25 127 ASP A C 1
ATOM 978 O O . ASP A 1 127 ? 22.969 -13.328 6.441 1 76.25 127 ASP A O 1
ATOM 982 N N . ARG A 1 128 ? 24.312 -12.844 8.234 1 85.94 128 ARG A N 1
ATOM 983 C CA . ARG A 1 128 ? 23.875 -14.016 8.984 1 85.94 128 ARG A CA 1
ATOM 984 C C . ARG A 1 128 ? 22.875 -13.641 10.062 1 85.94 128 ARG A C 1
ATOM 986 O O . ARG A 1 128 ? 22.547 -14.445 10.938 1 85.94 128 ARG A O 1
ATOM 993 N N . LYS A 1 129 ? 22.344 -12.477 9.867 1 93.31 129 LYS A N 1
ATOM 994 C CA . LYS A 1 129 ? 21.359 -12.055 10.859 1 93.31 129 LYS A CA 1
ATOM 995 C C . LYS A 1 129 ? 20.078 -12.891 10.758 1 93.31 129 LYS A C 1
ATOM 997 O O . LYS A 1 129 ? 19.625 -13.203 9.656 1 93.31 129 LYS A O 1
ATOM 1002 N N . PRO A 1 130 ? 19.578 -13.297 11.977 1 97.19 130 PRO A N 1
ATOM 1003 C CA . PRO A 1 130 ? 18.312 -14.047 11.945 1 97.19 130 PRO A CA 1
ATOM 1004 C C . PRO A 1 130 ? 17.156 -13.242 11.352 1 97.19 130 PRO A C 1
ATOM 1006 O O . PRO A 1 130 ? 17.109 -12.023 11.5 1 97.19 130 PRO A O 1
ATOM 1009 N N . VAL A 1 131 ? 16.234 -13.898 10.734 1 97.25 131 VAL A N 1
ATOM 1010 C CA . VAL A 1 131 ? 15.109 -13.281 10.031 1 97.25 131 VAL A CA 1
ATOM 1011 C C . VAL A 1 131 ? 14.219 -12.547 11.031 1 97.25 131 VAL A C 1
ATOM 1013 O O . VAL A 1 131 ? 13.5 -11.609 10.656 1 97.25 131 VAL A O 1
ATOM 1016 N N . SER A 1 132 ? 14.281 -12.914 12.25 1 97.38 132 SER A N 1
ATOM 1017 C CA . SER A 1 132 ? 13.508 -12.242 13.297 1 97.38 132 SER A CA 1
ATOM 1018 C C . SER A 1 132 ? 13.852 -10.758 13.367 1 97.38 132 SER A C 1
ATOM 1020 O O . SER A 1 132 ? 13.062 -9.961 13.875 1 97.38 132 SER A O 1
ATOM 1022 N N . THR A 1 133 ? 14.992 -10.367 12.891 1 95.88 133 THR A N 1
ATOM 1023 C CA . THR A 1 133 ? 15.445 -8.984 12.953 1 95.88 133 THR A CA 1
ATOM 1024 C C . THR A 1 133 ? 15.086 -8.242 11.664 1 95.88 133 THR A C 1
ATOM 1026 O O . THR A 1 133 ? 15.352 -7.043 11.539 1 95.88 133 THR A O 1
ATOM 1029 N N . PHE A 1 134 ? 14.531 -8.961 10.703 1 96 134 PHE A N 1
ATOM 1030 C CA . PHE A 1 134 ? 14.25 -8.375 9.391 1 96 134 PHE A CA 1
ATOM 1031 C C . PHE A 1 134 ? 13.094 -7.387 9.484 1 96 134 PHE A C 1
ATOM 1033 O O . PHE A 1 134 ? 12.117 -7.629 10.195 1 96 134 PHE A O 1
ATOM 1040 N N . SER A 1 135 ? 13.289 -6.277 8.781 1 93.06 135 SER A N 1
ATOM 1041 C CA . SER A 1 135 ? 12.156 -5.391 8.562 1 93.06 135 SER A CA 1
ATOM 1042 C C . SER A 1 135 ? 11.094 -6.059 7.691 1 93.06 135 SER A C 1
ATOM 1044 O O . SER A 1 135 ? 11.328 -7.137 7.141 1 93.06 135 SER A O 1
ATOM 1046 N N . LEU A 1 136 ? 9.938 -5.445 7.594 1 92.75 136 LEU A N 1
ATOM 1047 C CA . LEU A 1 136 ? 8.859 -5.949 6.75 1 92.75 136 LEU A CA 1
ATOM 1048 C C . LEU A 1 136 ? 9.312 -6.055 5.297 1 92.75 136 LEU A C 1
ATOM 1050 O O . LEU A 1 136 ? 9.039 -7.055 4.629 1 92.75 136 LEU A O 1
ATOM 1054 N N . GLY A 1 137 ? 9.984 -5.027 4.828 1 94.5 137 GLY A N 1
ATOM 1055 C CA . GLY A 1 137 ? 10.484 -5.043 3.461 1 94.5 137 GLY A CA 1
ATOM 1056 C C . GLY A 1 137 ? 11.477 -6.156 3.201 1 94.5 137 GLY A C 1
ATOM 1057 O O . GLY A 1 137 ? 11.445 -6.797 2.15 1 94.5 137 GLY A O 1
ATOM 1058 N N . MET A 1 138 ? 12.32 -6.371 4.133 1 95.44 138 MET A N 1
ATOM 1059 C CA . MET A 1 138 ? 13.305 -7.445 4.004 1 95.44 138 MET A CA 1
ATOM 1060 C C . MET A 1 138 ? 12.625 -8.805 3.979 1 95.44 138 MET A C 1
ATOM 1062 O O . MET A 1 138 ? 13 -9.68 3.193 1 95.44 138 MET A O 1
ATOM 1066 N N . ARG A 1 139 ? 11.672 -8.977 4.824 1 96.94 139 ARG A N 1
ATOM 1067 C CA . ARG A 1 139 ? 10.922 -10.234 4.863 1 96.94 139 ARG A CA 1
ATOM 1068 C C . ARG A 1 139 ? 10.211 -10.492 3.539 1 96.94 139 ARG A C 1
ATOM 1070 O O . ARG A 1 139 ? 10.195 -11.617 3.045 1 96.94 139 ARG A O 1
ATO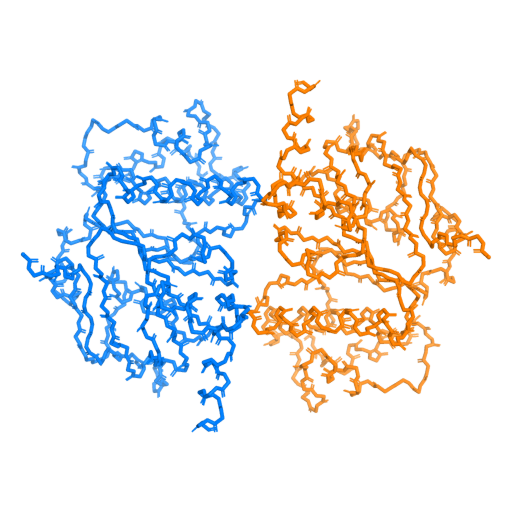M 1077 N N . GLN A 1 140 ? 9.656 -9.453 3.01 1 97.12 140 GLN A N 1
ATOM 1078 C CA . GLN A 1 140 ? 8.969 -9.578 1.728 1 97.12 140 GLN A CA 1
ATOM 1079 C C . GLN A 1 140 ? 9.938 -9.984 0.622 1 97.12 140 GLN A C 1
ATOM 1081 O O . GLN A 1 140 ? 9.633 -10.859 -0.191 1 97.12 140 GLN A O 1
ATOM 1086 N N . ARG A 1 141 ? 11.062 -9.344 0.581 1 97.75 141 ARG A N 1
ATOM 1087 C CA . ARG A 1 141 ? 12.086 -9.68 -0.398 1 97.75 141 ARG A CA 1
ATOM 1088 C C . ARG A 1 141 ? 12.523 -11.141 -0.255 1 97.75 141 ARG A C 1
ATOM 1090 O O . ARG A 1 141 ? 12.68 -11.844 -1.253 1 97.75 141 ARG A O 1
ATOM 1097 N N . LEU A 1 142 ? 12.711 -11.562 0.993 1 98.12 142 LEU A N 1
ATOM 1098 C CA . LEU A 1 142 ? 13.078 -12.953 1.238 1 98.12 142 LEU A CA 1
ATOM 1099 C C . LEU A 1 142 ? 11.977 -13.898 0.781 1 98.12 142 LEU A C 1
ATOM 1101 O O . LEU A 1 142 ? 12.25 -14.961 0.23 1 98.12 142 LEU A O 1
ATOM 1105 N N . GLY A 1 143 ? 10.734 -13.5 1.028 1 98.31 143 GLY A N 1
ATOM 1106 C CA . GLY A 1 143 ? 9.609 -14.273 0.523 1 98.31 143 GLY A CA 1
ATOM 1107 C C . GLY A 1 143 ? 9.641 -14.453 -0.982 1 98.31 143 GLY A C 1
ATOM 1108 O O . GLY A 1 143 ? 9.43 -15.562 -1.483 1 98.31 143 GLY A O 1
ATOM 1109 N N . ILE A 1 144 ? 9.898 -13.391 -1.658 1 98.56 144 ILE A N 1
ATOM 1110 C CA . ILE A 1 144 ? 9.992 -13.453 -3.113 1 98.56 144 ILE A CA 1
ATOM 1111 C C . ILE A 1 144 ? 11.156 -14.352 -3.523 1 98.56 144 ILE A C 1
ATOM 1113 O O . ILE A 1 144 ? 11.016 -15.188 -4.418 1 98.56 144 ILE A O 1
ATOM 1117 N N . ALA A 1 145 ? 12.289 -14.219 -2.842 1 98.38 145 ALA A N 1
ATOM 1118 C CA . ALA A 1 145 ? 13.445 -15.07 -3.113 1 98.38 145 ALA A CA 1
ATOM 1119 C C . ALA A 1 145 ? 13.07 -16.547 -2.996 1 98.38 145 ALA A C 1
ATOM 1121 O O . ALA A 1 145 ? 13.438 -17.359 -3.848 1 98.38 145 ALA A O 1
ATOM 1122 N N . ARG A 1 146 ? 12.375 -16.844 -1.987 1 98 146 ARG A N 1
ATOM 1123 C CA . ARG A 1 146 ? 11.992 -18.219 -1.739 1 98 146 ARG A CA 1
ATOM 1124 C C . ARG A 1 146 ? 11.117 -18.766 -2.867 1 98 146 ARG A C 1
ATOM 1126 O O . ARG A 1 146 ? 11.203 -19.938 -3.223 1 98 146 ARG A O 1
ATOM 1133 N N . THR A 1 147 ? 10.281 -17.891 -3.447 1 97.81 147 THR A N 1
ATOM 1134 C CA . THR A 1 147 ? 9.367 -18.344 -4.488 1 97.81 147 THR A CA 1
ATOM 1135 C C . THR A 1 147 ? 10.125 -18.625 -5.789 1 97.81 147 THR A C 1
ATOM 1137 O O . THR A 1 147 ? 9.68 -19.422 -6.613 1 97.81 147 THR A O 1
ATOM 1140 N N . ILE A 1 148 ? 11.32 -18.031 -5.953 1 98 148 ILE A N 1
ATOM 1141 C CA . ILE A 1 148 ? 11.906 -18.078 -7.285 1 98 148 ILE A CA 1
ATOM 1142 C C . ILE A 1 148 ? 13.125 -19.016 -7.27 1 98 148 ILE A C 1
ATOM 1144 O O . ILE A 1 148 ? 13.578 -19.469 -8.32 1 98 148 ILE A O 1
ATOM 1148 N N . ILE A 1 149 ? 13.656 -19.312 -6.113 1 97.56 149 ILE A N 1
ATOM 1149 C CA . ILE A 1 149 ? 14.992 -19.891 -6.004 1 97.56 149 ILE A CA 1
ATOM 1150 C C . ILE A 1 149 ? 15.008 -21.266 -6.656 1 97.56 149 ILE A C 1
ATOM 1152 O O . ILE A 1 149 ? 16.016 -21.672 -7.242 1 97.56 149 ILE A O 1
ATOM 1156 N N . HIS A 1 150 ? 13.93 -22 -6.57 1 96.75 150 HIS A N 1
ATOM 1157 C CA . HIS A 1 150 ? 13.914 -23.344 -7.117 1 96.75 150 HIS A CA 1
ATOM 1158 C C . HIS A 1 150 ? 13.516 -23.344 -8.586 1 96.75 150 HIS A C 1
ATOM 1160 O O . HIS A 1 150 ? 13.211 -24.391 -9.156 1 96.75 150 HIS A O 1
ATOM 1166 N N . GLN A 1 151 ? 13.438 -22.156 -9.164 1 94.75 151 GLN A N 1
ATOM 1167 C CA . GLN A 1 151 ? 13.242 -21.922 -10.594 1 94.75 151 GLN A CA 1
ATOM 1168 C C . GLN A 1 151 ? 11.93 -22.547 -11.07 1 94.75 151 GLN A C 1
ATOM 1170 O O . GLN A 1 151 ? 11.914 -23.359 -11.992 1 94.75 151 GLN A O 1
ATOM 1175 N N . PRO A 1 152 ? 10.844 -22.125 -10.562 1 97.19 152 PRO A N 1
ATOM 1176 C CA . PRO A 1 152 ? 9.523 -22.641 -10.938 1 97.19 152 PRO A CA 1
ATOM 1177 C C . PRO A 1 152 ? 9.078 -22.156 -12.32 1 97.19 152 PRO A C 1
ATOM 1179 O O . PRO A 1 152 ? 9.711 -21.25 -12.891 1 97.19 152 PRO A O 1
ATOM 1182 N N . LYS A 1 153 ? 8.031 -22.828 -12.797 1 97.25 153 LYS A N 1
ATOM 1183 C CA . LYS A 1 153 ? 7.449 -22.422 -14.078 1 97.25 153 LYS A CA 1
ATOM 1184 C C . LYS A 1 153 ? 6.352 -21.375 -13.883 1 97.25 153 LYS A C 1
ATOM 1186 O O . LYS A 1 153 ? 6.039 -20.625 -14.797 1 97.25 153 LYS A O 1
ATOM 1191 N N . LEU A 1 154 ? 5.789 -21.391 -12.695 1 98.38 154 LEU A N 1
ATOM 1192 C CA . LEU A 1 154 ? 4.672 -20.5 -12.383 1 98.38 154 LEU A CA 1
ATOM 1193 C C . LEU A 1 154 ? 4.844 -19.891 -11 1 98.38 154 LEU A C 1
ATOM 1195 O O . LEU A 1 154 ? 5.133 -20.594 -10.031 1 98.38 154 LEU A O 1
ATOM 1199 N N . LEU A 1 155 ? 4.758 -18.578 -10.953 1 98.69 155 LEU A N 1
ATOM 1200 C CA . LEU A 1 155 ? 4.711 -17.844 -9.688 1 98.69 155 LEU A CA 1
ATOM 1201 C C . LEU A 1 155 ? 3.293 -17.375 -9.391 1 98.69 155 LEU A C 1
ATOM 1203 O O . LEU A 1 155 ? 2.611 -16.844 -10.266 1 98.69 155 LEU A O 1
ATOM 1207 N N . ILE A 1 156 ? 2.805 -17.625 -8.211 1 98.62 156 ILE A N 1
ATOM 1208 C CA . ILE A 1 156 ? 1.54 -17.094 -7.699 1 98.62 156 ILE A CA 1
ATOM 1209 C C . ILE A 1 156 ? 1.806 -16.141 -6.535 1 98.62 156 ILE A C 1
ATOM 1211 O O . ILE A 1 156 ? 2.164 -16.578 -5.438 1 98.62 156 ILE A O 1
ATOM 1215 N N . LEU A 1 157 ? 1.616 -14.891 -6.766 1 98.62 157 LEU A N 1
ATOM 1216 C CA . LEU A 1 157 ? 2.072 -13.867 -5.828 1 98.62 157 LEU A CA 1
ATOM 1217 C C . LEU A 1 157 ? 0.909 -13 -5.359 1 98.62 157 LEU A C 1
ATOM 1219 O O . LEU A 1 157 ? 0.392 -12.18 -6.121 1 98.62 157 LEU A O 1
ATOM 1223 N N . ASP A 1 158 ? 0.548 -13.188 -4.148 1 97.88 158 ASP A N 1
ATOM 1224 C CA . ASP A 1 158 ? -0.513 -12.391 -3.539 1 97.88 158 ASP A CA 1
ATOM 1225 C C . ASP A 1 158 ? 0.053 -11.141 -2.873 1 97.88 158 ASP A C 1
ATOM 1227 O O . ASP A 1 158 ? 0.623 -11.211 -1.782 1 97.88 158 ASP A O 1
ATOM 1231 N N . GLU A 1 159 ? -0.088 -9.969 -3.518 1 96.56 159 GLU A N 1
ATOM 1232 C CA . GLU A 1 159 ? 0.366 -8.672 -3.023 1 96.56 159 GLU A CA 1
ATOM 1233 C C . GLU A 1 159 ? 1.849 -8.703 -2.662 1 96.56 159 GLU A C 1
ATOM 1235 O O . GLU A 1 159 ? 2.232 -8.32 -1.558 1 96.56 159 GLU A O 1
ATOM 1240 N N . PRO A 1 160 ? 2.672 -9.008 -3.592 1 97.38 160 PRO A N 1
ATOM 1241 C CA . PRO A 1 160 ? 4.078 -9.25 -3.262 1 97.38 160 PRO A CA 1
ATOM 1242 C C . PRO A 1 160 ? 4.848 -7.965 -2.975 1 97.38 160 PRO A C 1
ATOM 1244 O O . PRO A 1 160 ? 5.965 -8.016 -2.449 1 97.38 160 PRO A O 1
ATOM 1247 N N . LEU A 1 161 ? 4.289 -6.859 -3.281 1 95.56 161 LEU A N 1
ATOM 1248 C CA . LEU A 1 161 ? 5.051 -5.617 -3.178 1 95.56 161 LEU A CA 1
ATOM 1249 C C . LEU A 1 161 ? 4.723 -4.883 -1.883 1 95.56 161 LEU A C 1
ATOM 1251 O O . LEU A 1 161 ? 5.25 -3.801 -1.627 1 95.56 161 LEU A O 1
ATOM 1255 N N . ASN A 1 162 ? 3.889 -5.527 -1.102 1 91.94 162 ASN A N 1
ATOM 1256 C CA . ASN A 1 162 ? 3.494 -4.922 0.166 1 91.94 162 ASN A CA 1
ATOM 1257 C C . ASN A 1 162 ? 4.699 -4.695 1.076 1 91.94 162 ASN A C 1
ATOM 1259 O O . ASN A 1 162 ? 5.574 -5.551 1.179 1 91.94 162 ASN A O 1
ATOM 1263 N N . GLY A 1 163 ? 4.766 -3.512 1.708 1 90.81 163 GLY A N 1
ATOM 1264 C CA . GLY A 1 163 ? 5.812 -3.225 2.678 1 90.81 163 GLY A CA 1
ATOM 1265 C C . GLY A 1 163 ? 7.055 -2.623 2.053 1 90.81 163 GLY A C 1
ATOM 1266 O O . GLY A 1 163 ? 7.965 -2.188 2.764 1 90.81 163 GLY A O 1
ATOM 1267 N N . LEU A 1 164 ? 7.105 -2.555 0.753 1 94.69 164 LEU A N 1
ATOM 1268 C CA . LEU A 1 164 ? 8.281 -2.016 0.073 1 94.69 164 LEU A CA 1
ATOM 1269 C C . LEU A 1 164 ? 8.125 -0.52 -0.177 1 94.69 164 LEU A C 1
ATOM 1271 O O . LEU A 1 164 ? 7.004 -0.025 -0.326 1 94.69 164 LEU A O 1
ATOM 1275 N N . ASP A 1 165 ? 9.273 0.173 -0.17 1 95.25 165 ASP A N 1
ATOM 1276 C CA . ASP A 1 165 ? 9.266 1.584 -0.543 1 95.25 165 ASP A CA 1
ATOM 1277 C C . ASP A 1 165 ? 9.305 1.75 -2.061 1 95.25 165 ASP A C 1
ATOM 1279 O O . ASP A 1 165 ? 9.32 0.763 -2.799 1 95.25 165 ASP A O 1
ATOM 1283 N N . PRO A 1 166 ? 9.266 2.957 -2.535 1 95.19 166 PRO A N 1
ATOM 1284 C CA . PRO A 1 166 ? 9.164 3.186 -3.979 1 95.19 166 PRO A CA 1
ATOM 1285 C C . PRO A 1 166 ? 10.32 2.559 -4.754 1 95.19 166 PRO A C 1
ATOM 1287 O O . PRO A 1 166 ? 10.117 2.006 -5.84 1 95.19 166 PRO A O 1
ATOM 1290 N N . MET A 1 167 ? 11.469 2.641 -4.215 1 94.69 167 MET A N 1
ATOM 1291 C CA . MET A 1 167 ? 12.625 2.055 -4.895 1 94.69 167 MET A CA 1
ATOM 1292 C C . MET A 1 167 ? 12.516 0.533 -4.934 1 94.69 167 MET A C 1
ATOM 1294 O O . MET A 1 167 ? 12.773 -0.085 -5.969 1 94.69 167 MET A O 1
ATOM 1298 N N . GLY A 1 168 ? 12.125 -0.039 -3.805 1 95.75 168 GLY A N 1
ATOM 1299 C CA . GLY A 1 168 ? 11.93 -1.479 -3.746 1 95.75 168 GLY A CA 1
ATOM 1300 C C . GLY A 1 168 ? 10.859 -1.976 -4.703 1 95.75 168 GLY A C 1
ATOM 1301 O O . GLY A 1 168 ? 11.023 -3.02 -5.336 1 95.75 168 GLY A O 1
ATOM 1302 N N . ILE A 1 169 ? 9.781 -1.223 -4.777 1 96.56 169 ILE A N 1
ATOM 1303 C CA . ILE A 1 169 ? 8.688 -1.575 -5.672 1 96.56 169 ILE A CA 1
ATOM 1304 C C . ILE A 1 169 ? 9.188 -1.611 -7.113 1 96.56 169 ILE A C 1
ATOM 1306 O O . ILE A 1 169 ? 8.938 -2.574 -7.844 1 96.56 169 ILE A O 1
ATOM 1310 N N . ARG A 1 170 ? 9.883 -0.621 -7.492 1 95.06 170 ARG A N 1
ATOM 1311 C CA . ARG A 1 170 ? 10.43 -0.552 -8.844 1 95.06 170 ARG A CA 1
ATOM 1312 C C . ARG A 1 170 ? 11.383 -1.708 -9.109 1 95.06 170 ARG A C 1
ATOM 1314 O O . ARG A 1 170 ? 11.336 -2.338 -10.164 1 95.06 170 ARG A O 1
ATOM 1321 N N . GLU A 1 171 ? 12.227 -1.985 -8.195 1 96.62 171 GLU A N 1
ATOM 1322 C CA . GLU A 1 171 ? 13.188 -3.076 -8.312 1 96.62 171 GLU A CA 1
ATOM 1323 C C . GLU A 1 171 ? 12.484 -4.414 -8.508 1 96.62 171 GLU A C 1
ATOM 1325 O O . GLU A 1 171 ? 12.883 -5.215 -9.359 1 96.62 171 GLU A O 1
ATOM 1330 N N . MET A 1 172 ? 11.5 -4.629 -7.734 1 98 172 MET A N 1
ATOM 1331 C CA . MET A 1 172 ? 10.789 -5.902 -7.816 1 98 172 MET A CA 1
ATOM 1332 C C . MET A 1 172 ? 10.008 -6.004 -9.125 1 98 172 MET A C 1
ATOM 1334 O O . MET A 1 172 ? 9.914 -7.082 -9.711 1 98 172 MET A O 1
ATOM 1338 N N . ARG A 1 173 ? 9.422 -4.906 -9.586 1 97.62 173 ARG A N 1
ATOM 1339 C CA . ARG A 1 173 ? 8.758 -4.898 -10.883 1 97.62 173 ARG A CA 1
ATOM 1340 C C . ARG A 1 173 ? 9.719 -5.32 -11.992 1 97.62 173 ARG A C 1
ATOM 1342 O O . ARG A 1 173 ? 9.383 -6.156 -12.828 1 97.62 173 ARG A O 1
ATOM 1349 N N . GLU A 1 174 ? 10.875 -4.766 -11.906 1 97.88 174 GLU A N 1
ATOM 1350 C CA . GLU A 1 174 ? 11.891 -5.105 -12.898 1 97.88 174 GLU A CA 1
ATOM 1351 C C . GLU A 1 174 ? 12.297 -6.574 -12.797 1 97.88 174 GLU A C 1
ATOM 1353 O O . GLU A 1 174 ? 12.5 -7.234 -13.82 1 97.88 174 GLU A O 1
ATOM 1358 N N . LEU A 1 175 ? 12.422 -6.977 -11.625 1 98.44 175 LEU A N 1
ATOM 1359 C CA . LEU A 1 175 ? 12.742 -8.383 -11.414 1 98.44 175 LEU A CA 1
ATOM 1360 C C . LEU A 1 175 ? 11.688 -9.281 -12.047 1 98.44 175 LEU A C 1
ATOM 1362 O O . LEU A 1 175 ? 12.0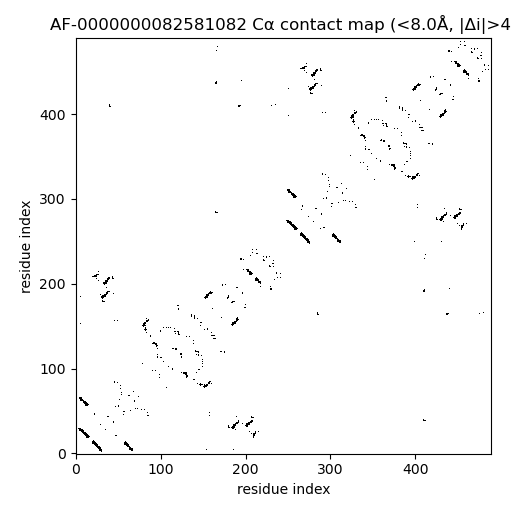23 -10.227 -12.766 1 98.44 175 LEU A O 1
ATOM 1366 N N . PHE A 1 176 ? 10.438 -9.008 -11.828 1 98.69 176 PHE A N 1
ATOM 1367 C CA . PHE A 1 176 ? 9.352 -9.82 -12.359 1 98.69 176 PHE A CA 1
ATOM 1368 C C . PHE A 1 176 ? 9.383 -9.844 -13.883 1 98.69 176 PHE A C 1
ATOM 1370 O O . PHE A 1 176 ? 9.227 -10.898 -14.5 1 98.69 176 PHE A O 1
ATOM 1377 N N . LEU A 1 177 ? 9.625 -8.711 -14.445 1 98.69 177 LEU A N 1
ATOM 1378 C CA . LEU A 1 177 ? 9.727 -8.625 -15.898 1 98.69 177 LEU A CA 1
ATOM 1379 C C . LEU A 1 177 ? 10.883 -9.484 -16.422 1 98.69 177 LEU A C 1
ATOM 1381 O O . LEU A 1 177 ? 10.727 -10.211 -17.406 1 98.69 177 LEU A O 1
ATOM 1385 N N . ASN A 1 178 ? 11.953 -9.406 -15.727 1 98.31 178 ASN A N 1
ATOM 1386 C CA . ASN A 1 178 ? 13.133 -10.164 -16.141 1 98.31 178 ASN A CA 1
ATOM 1387 C C . ASN A 1 178 ? 12.906 -11.672 -16.016 1 98.31 178 ASN A C 1
ATOM 1389 O O . ASN A 1 178 ? 13.367 -12.438 -16.859 1 98.31 178 ASN A O 1
ATOM 1393 N N . LEU A 1 179 ? 12.273 -12.086 -14.961 1 98.38 179 LEU A N 1
ATOM 1394 C CA . LEU A 1 179 ? 12 -13.5 -14.742 1 98.38 179 LEU A CA 1
ATOM 1395 C C . LEU A 1 179 ? 11.172 -14.07 -15.891 1 98.38 179 LEU A C 1
ATOM 1397 O O . LEU A 1 179 ? 11.398 -15.203 -16.328 1 98.38 179 LEU A O 1
ATOM 1401 N N . VAL A 1 180 ? 10.234 -13.312 -16.391 1 98.38 180 VAL A N 1
ATOM 1402 C CA . VAL A 1 180 ? 9.367 -13.766 -17.484 1 98.38 180 VAL A CA 1
ATOM 1403 C C . VAL A 1 180 ? 10.117 -13.703 -18.812 1 98.38 180 VAL A C 1
ATOM 1405 O O . VAL A 1 180 ? 10.156 -14.68 -19.562 1 98.38 180 VAL A O 1
ATOM 1408 N N . ARG A 1 181 ? 10.828 -12.664 -19.016 1 97.56 181 ARG A N 1
ATOM 1409 C CA . ARG A 1 181 ? 11.461 -12.406 -20.312 1 97.56 181 ARG A CA 1
ATOM 1410 C C . ARG A 1 181 ? 12.695 -13.281 -20.484 1 97.56 181 ARG A C 1
ATOM 1412 O O . ARG A 1 181 ? 12.938 -13.805 -21.578 1 97.56 181 ARG A O 1
ATOM 1419 N N . ASN A 1 182 ? 13.406 -13.445 -19.422 1 96.69 182 ASN A N 1
ATOM 1420 C CA . ASN A 1 182 ? 14.719 -14.062 -19.562 1 96.69 182 ASN A CA 1
ATOM 1421 C C . ASN A 1 182 ? 14.742 -15.469 -18.984 1 96.69 182 ASN A C 1
ATOM 1423 O O . ASN A 1 182 ? 15.594 -16.281 -19.359 1 96.69 182 ASN A O 1
ATOM 1427 N N . GLU A 1 183 ? 13.82 -15.758 -18.078 1 95.12 183 GLU A N 1
ATOM 1428 C CA . GLU A 1 183 ? 13.859 -17.078 -17.453 1 95.12 183 GLU A CA 1
ATOM 1429 C C . GLU A 1 183 ? 12.648 -17.906 -17.844 1 95.12 183 GLU A C 1
ATOM 1431 O O . GLU A 1 183 ? 12.539 -19.078 -17.453 1 95.12 183 GLU A O 1
ATOM 1436 N N . GLY A 1 184 ? 11.719 -17.359 -18.562 1 95.25 184 GLY A N 1
ATOM 1437 C CA . GLY A 1 184 ? 10.586 -18.094 -19.109 1 95.25 184 GLY A CA 1
ATOM 1438 C C . GLY A 1 184 ? 9.531 -18.422 -18.078 1 95.25 184 GLY A C 1
ATOM 1439 O O . GLY A 1 184 ? 8.727 -19.344 -18.266 1 95.25 184 GLY A O 1
ATOM 1440 N N . MET A 1 185 ? 9.539 -17.766 -16.969 1 97.62 185 MET A N 1
ATOM 1441 C CA . MET A 1 185 ? 8.555 -18 -15.922 1 97.62 185 MET A CA 1
ATOM 1442 C C . MET A 1 185 ? 7.219 -17.344 -16.281 1 97.62 185 MET A C 1
ATOM 1444 O O . MET A 1 185 ? 7.148 -16.5 -17.172 1 97.62 185 MET A O 1
ATOM 1448 N N . THR A 1 186 ? 6.164 -17.828 -15.711 1 98.75 186 THR A N 1
ATOM 1449 C CA . THR A 1 186 ? 4.836 -17.219 -15.75 1 98.75 186 THR A CA 1
ATOM 1450 C C . THR A 1 186 ? 4.457 -16.672 -14.375 1 98.75 186 THR A C 1
ATOM 1452 O O . THR A 1 186 ? 4.781 -17.266 -13.344 1 98.75 186 THR A O 1
ATOM 1455 N N . ILE A 1 187 ? 3.803 -15.531 -14.352 1 98.88 187 ILE A N 1
ATOM 1456 C CA . ILE A 1 187 ? 3.506 -14.922 -13.062 1 98.88 187 ILE A CA 1
ATOM 1457 C C . ILE A 1 187 ? 2.018 -14.586 -12.977 1 98.88 187 ILE A C 1
ATOM 1459 O O . ILE A 1 187 ? 1.468 -13.945 -13.875 1 98.88 187 ILE A O 1
ATOM 1463 N N . LEU A 1 188 ? 1.344 -15.102 -12.016 1 98.81 188 LEU A N 1
ATOM 1464 C CA . LEU A 1 188 ? 0.036 -14.664 -11.539 1 98.81 188 LEU A CA 1
ATOM 1465 C C . LEU A 1 188 ? 0.174 -13.781 -10.305 1 98.81 188 LEU A C 1
ATOM 1467 O O . LEU A 1 188 ? 0.642 -14.234 -9.258 1 98.81 188 LEU A O 1
ATOM 1471 N N . ILE A 1 189 ? -0.26 -12.5 -10.43 1 98.75 189 ILE A N 1
ATOM 1472 C CA . ILE A 1 189 ? 0.067 -11.547 -9.375 1 98.75 189 ILE A CA 1
ATOM 1473 C C . ILE A 1 189 ? -1.156 -10.688 -9.055 1 98.75 189 ILE A C 1
ATOM 1475 O O . ILE A 1 189 ? -1.882 -10.273 -9.961 1 98.75 189 ILE A O 1
ATOM 1479 N N . SER A 1 190 ? -1.414 -10.492 -7.816 1 97.81 190 SER A N 1
ATOM 1480 C CA . SER A 1 190 ? -2.434 -9.539 -7.383 1 97.81 190 SER A CA 1
ATOM 1481 C C . SER A 1 190 ? -1.803 -8.312 -6.734 1 97.81 190 SER A C 1
ATOM 1483 O O . SER A 1 190 ? -0.667 -8.367 -6.258 1 97.81 190 SER A O 1
ATOM 1485 N N . SER A 1 191 ? -2.473 -7.203 -6.797 1 94.62 191 SER A N 1
ATOM 1486 C CA . SER A 1 191 ? -2.084 -5.973 -6.121 1 94.62 191 SER A CA 1
ATOM 1487 C C . SER A 1 191 ? -3.281 -5.051 -5.918 1 94.62 191 SER A C 1
ATOM 1489 O O . SER A 1 191 ? -4.176 -4.988 -6.766 1 94.62 191 SER A O 1
ATOM 1491 N N . HIS A 1 192 ? -3.262 -4.34 -4.828 1 91.62 192 HIS A N 1
ATOM 1492 C CA . HIS A 1 192 ? -4.258 -3.291 -4.641 1 91.62 192 HIS A CA 1
ATOM 1493 C C . HIS A 1 192 ? -3.811 -1.984 -5.285 1 91.62 192 HIS A C 1
ATOM 1495 O O . HIS A 1 192 ? -4.582 -1.022 -5.348 1 91.62 192 HIS A O 1
ATOM 1501 N N . ILE A 1 193 ? -2.65 -1.938 -5.676 1 92.94 193 ILE A N 1
ATOM 1502 C CA . ILE A 1 193 ? -2.125 -0.79 -6.402 1 92.94 193 ILE A CA 1
ATOM 1503 C C . ILE A 1 193 ? -2.152 -1.075 -7.902 1 92.94 193 ILE A C 1
ATOM 1505 O O . ILE A 1 193 ? -1.296 -1.797 -8.422 1 92.94 193 ILE A O 1
ATOM 1509 N N . LEU A 1 194 ? -3.025 -0.425 -8.57 1 95.75 194 LEU A N 1
ATOM 1510 C CA . LEU A 1 194 ? -3.318 -0.754 -9.961 1 95.75 194 LEU A CA 1
ATOM 1511 C C . LEU A 1 194 ? -2.152 -0.368 -10.867 1 95.75 194 LEU A C 1
ATOM 1513 O O . LEU A 1 194 ? -1.896 -1.033 -11.875 1 95.75 194 LEU A O 1
ATOM 1517 N N . THR A 1 195 ? -1.46 0.658 -10.5 1 93 195 THR A N 1
ATOM 1518 C CA . THR A 1 195 ? -0.365 1.134 -11.344 1 93 195 THR A CA 1
ATOM 1519 C C . THR A 1 195 ? 0.782 0.127 -11.359 1 93 195 THR A C 1
ATOM 1521 O O . THR A 1 195 ? 1.517 0.03 -12.344 1 93 195 THR A O 1
ATOM 1524 N N . ASP A 1 196 ? 0.949 -0.582 -10.266 1 93.69 196 ASP A N 1
ATOM 1525 C CA . ASP A 1 196 ? 1.959 -1.634 -10.219 1 93.69 196 ASP A CA 1
ATOM 1526 C C . ASP A 1 196 ? 1.686 -2.705 -11.273 1 93.69 196 ASP A C 1
ATOM 1528 O O . ASP A 1 196 ? 2.605 -3.164 -11.953 1 93.69 196 ASP A O 1
ATOM 1532 N N . ILE A 1 197 ? 0.427 -3.051 -11.352 1 96.94 197 ILE A N 1
ATOM 1533 C CA . ILE A 1 197 ? 0.01 -4.07 -12.312 1 96.94 197 ILE A CA 1
ATOM 1534 C C . ILE A 1 197 ? 0.099 -3.516 -13.727 1 96.94 197 ILE A C 1
ATOM 1536 O O . ILE A 1 197 ? 0.545 -4.207 -14.648 1 96.94 197 ILE A O 1
ATOM 1540 N N . GLU A 1 198 ? -0.287 -2.312 -13.875 1 95.56 198 GLU A N 1
ATOM 1541 C CA . GLU A 1 198 ? -0.301 -1.66 -15.18 1 95.56 198 GLU A CA 1
ATOM 1542 C C . GLU A 1 198 ? 1.081 -1.692 -15.828 1 95.56 198 GLU A C 1
ATOM 1544 O O . GLU A 1 198 ? 1.197 -1.84 -17.047 1 95.56 198 GLU A O 1
ATOM 1549 N N . HIS A 1 199 ? 2.086 -1.663 -15.031 1 93.81 199 HIS A N 1
ATOM 1550 C CA . HIS A 1 199 ? 3.455 -1.551 -15.523 1 93.81 199 HIS A CA 1
ATOM 1551 C C . HIS A 1 199 ? 3.99 -2.906 -15.969 1 93.81 199 HIS A C 1
ATOM 1553 O O . HIS A 1 199 ? 4.934 -2.973 -16.766 1 93.81 199 HIS A O 1
ATOM 1559 N N . ILE A 1 200 ? 3.344 -3.955 -15.523 1 97.75 200 ILE A N 1
ATOM 1560 C CA . ILE A 1 200 ? 4.082 -5.191 -15.758 1 97.75 200 ILE A CA 1
ATOM 1561 C C . ILE A 1 200 ? 3.16 -6.227 -16.391 1 97.75 200 ILE A C 1
ATOM 1563 O O . ILE A 1 200 ? 3.629 -7.188 -17.016 1 97.75 200 ILE A O 1
ATOM 1567 N N . ALA A 1 201 ? 1.884 -6.121 -16.297 1 98.38 201 ALA A N 1
ATOM 1568 C CA . ALA A 1 201 ? 0.975 -7.199 -16.672 1 98.38 201 ALA A CA 1
ATOM 1569 C C . ALA A 1 201 ? 0.772 -7.25 -18.188 1 98.38 201 ALA A C 1
ATOM 1571 O O . ALA A 1 201 ? 0.665 -6.211 -18.844 1 98.38 201 ALA A O 1
ATOM 1572 N N . ASP A 1 202 ? 0.704 -8.453 -18.734 1 98.19 202 ASP A N 1
ATOM 1573 C CA . ASP A 1 202 ? 0.31 -8.68 -20.125 1 98.19 202 ASP A CA 1
ATOM 1574 C C . ASP A 1 202 ? -1.208 -8.781 -20.25 1 98.19 202 ASP A C 1
ATOM 1576 O O . ASP A 1 202 ? -1.79 -8.273 -21.219 1 98.19 202 ASP A O 1
ATOM 1580 N N . ASN A 1 203 ? -1.753 -9.5 -19.359 1 98 203 ASN A N 1
ATOM 1581 C CA . ASN A 1 203 ? -3.195 -9.695 -19.25 1 98 203 ASN A CA 1
ATOM 1582 C C . ASN A 1 203 ? -3.691 -9.438 -17.828 1 98 203 ASN A C 1
ATOM 1584 O O . ASN A 1 203 ? -2.926 -9.555 -16.875 1 98 203 ASN A O 1
ATOM 1588 N N . ILE A 1 204 ? -4.945 -9.078 -17.766 1 97.88 204 ILE A N 1
ATOM 1589 C CA . ILE A 1 204 ? -5.531 -8.891 -16.438 1 97.88 204 ILE A CA 1
ATOM 1590 C C . ILE A 1 204 ? -6.863 -9.625 -16.359 1 97.88 204 ILE A C 1
ATOM 1592 O O . ILE A 1 204 ? -7.535 -9.828 -17.375 1 97.88 204 ILE A O 1
ATOM 1596 N N . GLY A 1 205 ? -7.164 -10.102 -15.234 1 97.81 205 GLY A N 1
ATOM 1597 C CA . GLY A 1 205 ? -8.477 -10.578 -14.844 1 97.81 205 GLY A CA 1
ATOM 1598 C C . GLY A 1 205 ? -9.062 -9.812 -13.672 1 97.81 205 GLY A C 1
ATOM 1599 O O . GLY A 1 205 ? -8.359 -9.492 -12.711 1 97.81 205 GLY A O 1
ATOM 1600 N N . ILE A 1 206 ? -10.297 -9.453 -13.797 1 97.38 206 ILE A N 1
ATOM 1601 C CA . ILE A 1 206 ? -10.961 -8.711 -12.727 1 97.38 206 ILE A CA 1
ATOM 1602 C C . ILE A 1 206 ? -12.031 -9.594 -12.086 1 97.38 206 ILE A C 1
ATOM 1604 O O . ILE A 1 206 ? -12.906 -10.117 -12.773 1 97.38 206 ILE A O 1
ATOM 1608 N N . ILE A 1 207 ? -11.938 -9.727 -10.805 1 97.19 207 ILE A N 1
ATOM 1609 C CA . ILE A 1 207 ? -12.914 -10.516 -10.055 1 97.19 207 ILE A CA 1
ATOM 1610 C C . ILE A 1 207 ? -13.766 -9.586 -9.195 1 97.19 207 ILE A C 1
ATOM 1612 O O . ILE A 1 207 ? -13.258 -8.617 -8.625 1 97.19 207 ILE A O 1
ATOM 1616 N N . ALA A 1 208 ? -14.984 -9.805 -9.164 1 96.06 208 ALA A N 1
ATOM 1617 C CA . ALA A 1 208 ? -15.945 -9.102 -8.32 1 96.06 208 ALA A CA 1
ATOM 1618 C C . ALA A 1 208 ? -17.016 -10.055 -7.793 1 96.06 208 ALA A C 1
ATOM 1620 O O . ALA A 1 208 ? -17.625 -10.797 -8.562 1 96.06 208 ALA A O 1
ATOM 1621 N N . ASN A 1 209 ? -17.172 -10.023 -6.508 1 92.81 209 ASN A N 1
ATOM 1622 C CA . ASN A 1 209 ? -18.172 -10.859 -5.852 1 92.81 209 ASN A CA 1
ATOM 1623 C C . ASN A 1 209 ? -18 -12.328 -6.223 1 92.81 209 ASN A C 1
ATOM 1625 O O . ASN A 1 209 ? -18.969 -13 -6.578 1 92.81 209 ASN A O 1
ATOM 1629 N N . GLY A 1 210 ? -16.781 -12.719 -6.293 1 94.81 210 GLY A N 1
ATOM 1630 C CA . GLY A 1 210 ? -16.469 -14.125 -6.484 1 94.81 210 GLY A CA 1
ATOM 1631 C C . GLY A 1 210 ? -16.562 -14.57 -7.93 1 94.81 210 GLY A C 1
ATOM 1632 O O . GLY A 1 210 ? -16.453 -15.758 -8.227 1 94.81 210 GLY A O 1
ATOM 1633 N N . LYS A 1 211 ? -16.781 -13.641 -8.82 1 95.5 211 LYS A N 1
ATOM 1634 C CA . LYS A 1 211 ? -16.906 -13.953 -10.242 1 95.5 211 LYS A CA 1
ATOM 1635 C C . LYS A 1 211 ? -15.914 -13.141 -11.07 1 95.5 211 LYS A C 1
ATOM 1637 O O . LYS A 1 211 ? -15.719 -11.953 -10.82 1 95.5 211 LYS A O 1
ATOM 1642 N N . ILE A 1 212 ? -15.32 -13.805 -12.023 1 96.62 212 ILE A N 1
ATOM 1643 C CA . ILE A 1 212 ? -14.516 -13.062 -12.977 1 96.62 212 ILE A CA 1
ATOM 1644 C C . ILE A 1 212 ? -15.43 -12.25 -13.898 1 96.62 212 ILE A C 1
ATOM 1646 O O . ILE A 1 212 ? -16.234 -12.82 -14.633 1 96.62 212 ILE A O 1
ATOM 1650 N N . ILE A 1 213 ? -15.297 -11 -13.938 1 96.19 213 ILE A N 1
ATOM 1651 C CA . ILE A 1 213 ? -16.219 -10.164 -14.703 1 96.19 213 ILE A CA 1
ATOM 1652 C C . ILE A 1 213 ? -15.555 -9.727 -16 1 96.19 213 ILE A C 1
ATOM 1654 O O . ILE A 1 213 ? -16.219 -9.242 -16.922 1 96.19 213 ILE A O 1
ATOM 1658 N N . ASP A 1 214 ? -14.273 -9.852 -16.047 1 95.5 214 ASP A N 1
ATOM 1659 C CA . ASP A 1 214 ? -13.57 -9.484 -17.266 1 95.5 214 ASP A CA 1
ATOM 1660 C C . ASP A 1 214 ? -12.18 -10.094 -17.312 1 95.5 214 ASP A C 1
ATOM 1662 O O . ASP A 1 214 ? -11.547 -10.281 -16.266 1 95.5 214 ASP A O 1
ATOM 1666 N N . GLU A 1 215 ? -11.742 -10.531 -18.375 1 97 215 GLU A N 1
ATOM 1667 C CA . GLU A 1 215 ? -10.391 -10.969 -18.719 1 97 215 GLU A CA 1
ATOM 1668 C C . GLU A 1 215 ? -9.922 -10.352 -20.031 1 97 215 GLU A C 1
ATOM 1670 O O . GLU A 1 215 ? -10.523 -10.57 -21.078 1 97 215 GLU A O 1
ATOM 1675 N N . VAL A 1 216 ? -8.852 -9.57 -19.953 1 96.19 216 VAL A N 1
ATOM 1676 C CA . VAL A 1 216 ? -8.531 -8.766 -21.125 1 96.19 216 VAL A CA 1
ATOM 1677 C C . VAL A 1 216 ? -7.027 -8.5 -21.172 1 96.19 216 VAL A C 1
ATOM 1679 O O . VAL A 1 216 ? -6.352 -8.523 -20.141 1 96.19 216 VAL A O 1
ATOM 1682 N N . SER A 1 217 ? -6.516 -8.344 -22.344 1 96.5 217 SER A N 1
ATOM 1683 C CA . SER A 1 217 ? -5.113 -7.965 -22.484 1 96.5 217 SER A CA 1
ATOM 1684 C C . SER A 1 217 ? -4.891 -6.504 -22.125 1 96.5 217 SER A C 1
ATOM 1686 O O . SER A 1 217 ? -5.766 -5.664 -22.328 1 96.5 217 SER A O 1
ATOM 1688 N N . MET A 1 218 ? -3.719 -6.219 -21.594 1 95.94 218 MET A N 1
ATOM 1689 C CA . MET A 1 218 ? -3.375 -4.84 -21.266 1 95.94 218 MET A CA 1
ATOM 1690 C C . MET A 1 218 ? -3.371 -3.963 -22.5 1 95.94 218 MET A C 1
ATOM 1692 O O . MET A 1 218 ? -3.73 -2.787 -22.438 1 95.94 218 MET A O 1
ATOM 1696 N N . ALA A 1 219 ? -3.012 -4.539 -23.609 1 93.94 219 ALA A N 1
ATOM 1697 C CA . ALA A 1 219 ? -3.037 -3.816 -24.875 1 93.94 219 ALA A CA 1
ATOM 1698 C C . ALA A 1 219 ? -4.441 -3.309 -25.188 1 93.94 219 ALA A C 1
ATOM 1700 O O . ALA A 1 219 ? -4.613 -2.156 -25.594 1 93.94 219 ALA A O 1
ATOM 1701 N N . LYS A 1 220 ? -5.363 -4.137 -25 1 93.44 220 LYS A N 1
ATOM 1702 C CA . LYS A 1 220 ? -6.75 -3.764 -25.25 1 93.44 220 LYS A CA 1
ATOM 1703 C C . LYS A 1 220 ? -7.227 -2.713 -24.25 1 93.44 220 LYS A C 1
ATOM 1705 O O . LYS A 1 220 ? -7.957 -1.79 -24.609 1 93.44 220 LYS A O 1
ATOM 1710 N N . VAL A 1 221 ? -6.832 -2.826 -22.984 1 93.25 221 VAL A N 1
ATOM 1711 C CA . VAL A 1 221 ? -7.184 -1.851 -21.953 1 93.25 221 VAL A CA 1
ATOM 1712 C C . VAL A 1 221 ? -6.684 -0.467 -22.359 1 93.25 221 VAL A C 1
ATOM 1714 O O . VAL A 1 221 ? -7.422 0.518 -22.281 1 93.25 221 VAL A O 1
ATOM 1717 N N . LYS A 1 222 ? -5.488 -0.389 -22.797 1 89 222 LYS A N 1
ATOM 1718 C CA . LYS A 1 222 ? -4.852 0.876 -23.156 1 89 222 LYS A CA 1
ATOM 1719 C C . LYS A 1 222 ? -5.492 1.486 -24.391 1 89 222 LYS A C 1
ATOM 1721 O O . LYS A 1 222 ? -5.496 2.707 -24.562 1 89 222 LYS A O 1
ATOM 1726 N N . SER A 1 223 ? -6.137 0.731 -25.312 1 88.25 223 SER A N 1
ATOM 1727 C CA . SER A 1 223 ? -6.73 1.215 -26.562 1 88.25 223 SER A CA 1
ATOM 1728 C C . SER A 1 223 ? -8.172 1.671 -26.344 1 88.25 223 SER A C 1
ATOM 1730 O O . SER A 1 223 ? -8.688 2.48 -27.109 1 88.25 223 SER A O 1
ATOM 1732 N N . GLN A 1 224 ? -8.914 1.128 -25.641 1 78.69 224 GLN A N 1
ATOM 1733 C CA . GLN A 1 224 ? -10.336 1.388 -25.438 1 78.69 224 GLN A CA 1
ATOM 1734 C C . GLN A 1 224 ? -10.555 2.689 -24.672 1 78.69 224 GLN A C 1
ATOM 1736 O O . GLN A 1 224 ? -11.57 3.365 -24.875 1 78.69 224 GLN A O 1
ATOM 1741 N N . THR A 1 225 ? -9.781 3.064 -23.719 1 60.44 225 THR A N 1
ATOM 1742 C CA . THR A 1 225 ? -10.148 4.152 -22.828 1 60.44 225 THR A CA 1
ATOM 1743 C C . THR A 1 225 ? -9.477 5.457 -23.25 1 60.44 225 THR A C 1
ATOM 1745 O O . THR A 1 225 ? -8.258 5.504 -23.438 1 60.44 225 THR A O 1
ATOM 1748 N N . LEU A 1 226 ? -10.125 6.48 -24.156 1 51.91 226 LEU A N 1
ATOM 1749 C CA . LEU A 1 226 ? -9.75 7.812 -24.609 1 51.91 226 LEU A CA 1
ATOM 1750 C C . LEU A 1 226 ? -8.875 8.516 -23.578 1 51.91 226 LEU A C 1
ATOM 1752 O O . LEU A 1 226 ? -8.297 9.57 -23.859 1 51.91 226 LEU A O 1
ATOM 1756 N N . ASN A 1 227 ? -8.094 8.164 -22.656 1 56.16 227 ASN A N 1
ATOM 1757 C CA . ASN A 1 227 ? -7.277 8.719 -21.578 1 56.16 227 ASN A CA 1
ATOM 1758 C C . ASN A 1 227 ? -6.945 7.66 -20.531 1 56.16 227 ASN A C 1
ATOM 1760 O O . ASN A 1 227 ? -6.895 7.961 -19.328 1 56.16 227 ASN A O 1
ATOM 1764 N N . ALA A 1 228 ? -6.832 6.301 -21.031 1 66.69 228 ALA A N 1
ATOM 1765 C CA . ALA A 1 228 ? -7.297 5.035 -20.469 1 66.69 228 ALA A CA 1
ATOM 1766 C C . ALA A 1 228 ? -6.223 4.383 -19.609 1 66.69 228 ALA A C 1
ATOM 1768 O O . ALA A 1 228 ? -5.145 4.043 -20.094 1 66.69 228 ALA A O 1
ATOM 1769 N N . SER A 1 229 ? -6.141 4.727 -18.422 1 87.06 229 SER A N 1
ATOM 1770 C CA . SER A 1 229 ? -5.375 4.055 -17.375 1 87.06 229 SER A CA 1
ATOM 1771 C C . SER A 1 229 ? -6.09 2.805 -16.875 1 87.06 229 SER A C 1
ATOM 1773 O O . SER A 1 229 ? -7.297 2.646 -17.094 1 87.06 229 SER A O 1
ATOM 1775 N N . LEU A 1 230 ? -5.355 1.829 -16.516 1 94.31 230 LEU A N 1
ATOM 1776 C CA . LEU A 1 230 ? -5.914 0.626 -15.906 1 94.31 230 LEU A CA 1
ATOM 1777 C C . LEU A 1 230 ? -6.891 0.984 -14.789 1 94.31 230 LEU A C 1
ATOM 1779 O O . LEU A 1 230 ? -7.902 0.306 -14.602 1 94.31 230 LEU A O 1
ATOM 1783 N N . GLU A 1 231 ? -6.605 2.051 -14.133 1 93.06 231 GLU A N 1
ATOM 1784 C CA . GLU A 1 231 ? -7.469 2.496 -13.047 1 93.06 231 GLU A CA 1
ATOM 1785 C C . GLU A 1 231 ? -8.867 2.82 -13.547 1 93.06 231 GLU A C 1
ATOM 1787 O O . GLU A 1 231 ? -9.859 2.354 -12.984 1 93.06 231 GLU A O 1
ATOM 1792 N N . GLU A 1 232 ? -8.938 3.6 -14.562 1 92.75 232 GLU A N 1
ATOM 1793 C CA . GLU A 1 232 ? -10.227 3.975 -15.125 1 92.75 232 GLU A CA 1
ATOM 1794 C C . GLU A 1 232 ? -10.992 2.75 -15.625 1 92.75 232 GLU A C 1
ATOM 1796 O O . GLU A 1 232 ? -12.195 2.627 -15.398 1 92.75 232 GLU A O 1
ATOM 1801 N N . TYR A 1 233 ? -10.266 1.884 -16.344 1 94.44 233 TYR A N 1
ATOM 1802 C CA . TYR A 1 233 ? -10.867 0.657 -16.844 1 94.44 233 TYR A CA 1
ATOM 1803 C C . TYR A 1 233 ? -11.438 -0.179 -15.703 1 94.44 233 TYR A C 1
ATOM 1805 O O . TYR A 1 233 ? -12.578 -0.64 -15.773 1 94.44 233 TYR A O 1
ATOM 1813 N N . PHE A 1 234 ? -10.648 -0.357 -14.688 1 95.62 234 PHE A N 1
ATOM 1814 C CA . PHE A 1 234 ? -11.031 -1.131 -13.516 1 95.62 234 PHE A CA 1
ATOM 1815 C C . PHE A 1 234 ? -12.297 -0.56 -12.883 1 95.62 234 PHE A C 1
ATOM 1817 O O . PHE A 1 234 ? -13.234 -1.299 -12.578 1 95.62 234 PHE A O 1
ATOM 1824 N N . PHE A 1 235 ? -12.312 0.711 -12.695 1 93.25 235 PHE A N 1
ATOM 1825 C CA . PHE A 1 235 ? -13.445 1.365 -12.047 1 93.25 235 PHE A CA 1
ATOM 1826 C C . PHE A 1 235 ? -14.703 1.229 -12.891 1 93.25 235 PHE A C 1
ATOM 1828 O O . PHE A 1 235 ? -15.789 1.006 -12.352 1 93.25 235 PHE A O 1
ATOM 1835 N N . GLN A 1 236 ? -14.555 1.394 -14.102 1 92.81 236 GLN A N 1
ATOM 1836 C CA . GLN A 1 236 ? -15.695 1.248 -15.008 1 92.81 236 GLN A CA 1
ATOM 1837 C C . GLN A 1 236 ? -16.297 -0.155 -14.922 1 92.81 236 GLN A C 1
ATOM 1839 O O . GLN A 1 236 ? -17.516 -0.315 -14.828 1 92.81 236 GLN A O 1
ATOM 1844 N N . LYS A 1 237 ? -15.438 -1.141 -14.945 1 93.81 237 LYS A N 1
ATOM 1845 C CA . LYS A 1 237 ? -15.883 -2.529 -14.906 1 93.81 237 LYS A CA 1
ATOM 1846 C C . LYS A 1 237 ? -16.562 -2.848 -13.586 1 93.81 237 LYS A C 1
ATOM 1848 O O . LYS A 1 237 ? -17.594 -3.527 -13.555 1 93.81 237 LYS A O 1
ATOM 1853 N N . ILE A 1 238 ? -16.016 -2.381 -12.508 1 93.81 238 ILE A N 1
ATOM 1854 C CA . ILE A 1 238 ? -16.578 -2.635 -11.188 1 93.81 238 ILE A CA 1
ATOM 1855 C C . ILE A 1 238 ? -17.938 -1.955 -11.07 1 93.81 238 ILE A C 1
ATOM 1857 O O . ILE A 1 238 ? -18.891 -2.535 -10.539 1 93.81 238 ILE A O 1
ATOM 1861 N N . LYS A 1 239 ? -18 -0.728 -11.539 1 91.62 239 LYS A N 1
ATOM 1862 C CA . LYS A 1 239 ? -19.266 -0.002 -11.5 1 91.62 239 LYS A CA 1
ATOM 1863 C C . LYS A 1 239 ? -20.344 -0.728 -12.297 1 91.62 239 LYS A C 1
ATOM 1865 O O . LYS A 1 239 ? -21.5 -0.811 -11.867 1 91.62 239 LYS A O 1
ATOM 1870 N N . GLU A 1 240 ? -19.969 -1.174 -13.445 1 90.75 240 GLU A N 1
ATOM 1871 C CA . GLU A 1 240 ? -20.891 -1.923 -14.289 1 90.75 240 GLU A CA 1
ATOM 1872 C C . GLU A 1 240 ? -21.422 -3.154 -13.562 1 90.75 240 GLU A C 1
ATOM 1874 O O . GLU A 1 240 ? -22.609 -3.49 -13.688 1 90.75 240 GLU A O 1
ATOM 1879 N N . LYS A 1 241 ? -20.547 -3.752 -12.805 1 87.44 241 LYS A N 1
ATOM 1880 C CA . LYS A 1 241 ? -20.922 -4.965 -12.078 1 87.44 241 LYS A CA 1
ATOM 1881 C C . LYS A 1 241 ? -21.797 -4.633 -10.883 1 87.44 241 LYS A C 1
ATOM 1883 O O . LYS A 1 241 ? -22.766 -5.34 -10.594 1 87.44 241 LYS A O 1
ATOM 1888 N N . LEU A 1 242 ? -21.469 -3.594 -10.141 1 80.75 242 LEU A N 1
ATOM 1889 C CA . LEU A 1 242 ? -22.234 -3.207 -8.953 1 80.75 242 LEU A CA 1
ATOM 1890 C C . LEU A 1 242 ? -23.609 -2.703 -9.336 1 80.75 242 LEU A C 1
ATOM 1892 O O . LEU A 1 242 ? -24.562 -2.818 -8.547 1 80.75 242 LEU A O 1
ATOM 1896 N N . GLU A 1 243 ? -23.719 -2.051 -10.445 1 72.88 243 GLU A N 1
ATOM 1897 C CA . GLU A 1 243 ? -25.016 -1.591 -10.922 1 72.88 243 GLU A CA 1
ATOM 1898 C C . GLU A 1 243 ? -25.906 -2.766 -11.328 1 72.88 243 GLU A C 1
ATOM 1900 O O . GLU A 1 243 ? -27.125 -2.686 -11.234 1 72.88 243 GLU A O 1
ATOM 1905 N N . TYR A 1 244 ? -25.312 -3.826 -11.781 1 64.75 244 TYR A N 1
ATOM 1906 C CA . T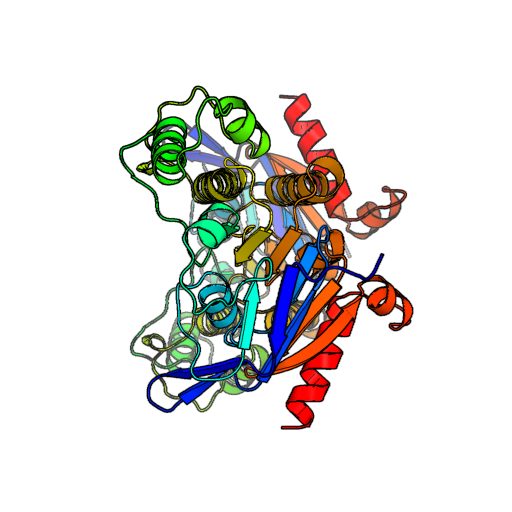YR A 1 244 ? -26.078 -4.973 -12.266 1 64.75 244 TYR A CA 1
ATOM 1907 C C . TYR A 1 244 ? -26.422 -5.914 -11.117 1 64.75 244 TYR A C 1
ATOM 1909 O O . TYR A 1 244 ? -27.219 -6.836 -11.281 1 64.75 244 TYR A O 1
ATOM 1917 N N . VAL A 1 245 ? -25.984 -5.629 -10.07 1 61.38 245 VAL A N 1
ATOM 1918 C CA . VAL A 1 245 ? -26.391 -6.422 -8.914 1 61.38 245 VAL A CA 1
ATOM 1919 C C . VAL A 1 245 ? -27.391 -5.625 -8.07 1 61.38 245 VAL A C 1
ATOM 1921 O O . VAL A 1 245 ? -27.188 -4.43 -7.832 1 61.38 245 VAL A O 1
ATOM 1924 N N . MET B 1 1 ? -0.625 39.781 -2.521 1 36.38 1 MET B N 1
ATOM 1925 C CA . MET B 1 1 ? -0.698 39.375 -1.119 1 36.38 1 MET B CA 1
ATOM 1926 C C . MET B 1 1 ? 0.272 38.25 -0.83 1 36.38 1 MET B C 1
ATOM 1928 O O . MET B 1 1 ? 0.312 37.25 -1.565 1 36.38 1 MET B O 1
ATOM 1932 N N . GLY B 1 2 ? 1.402 38.312 -0.26 1 47.56 2 GLY B N 1
ATOM 1933 C CA . GLY B 1 2 ? 2.537 37.406 -0.126 1 47.56 2 GLY B CA 1
ATOM 1934 C C . GLY B 1 2 ? 2.133 36 0.207 1 47.56 2 GLY B C 1
ATOM 1935 O O . GLY B 1 2 ? 1.055 35.75 0.758 1 47.56 2 GLY B O 1
ATOM 1936 N N . ASP B 1 3 ? 2.668 34.938 -0.503 1 60.69 3 ASP B N 1
ATOM 1937 C CA . ASP B 1 3 ? 2.344 33.531 -0.251 1 60.69 3 ASP B CA 1
ATOM 1938 C C . ASP B 1 3 ? 2.396 33.219 1.241 1 60.69 3 ASP B C 1
ATOM 1940 O O . ASP B 1 3 ? 3.352 33.594 1.927 1 60.69 3 ASP B O 1
ATOM 1944 N N . LYS B 1 4 ? 1.199 33.031 1.967 1 86.94 4 LYS B N 1
ATOM 1945 C CA . LYS B 1 4 ? 1.13 32.719 3.393 1 86.94 4 LYS B CA 1
ATOM 1946 C C . LYS B 1 4 ? 1.461 31.234 3.652 1 86.94 4 LYS B C 1
ATOM 1948 O O . LYS B 1 4 ? 0.815 30.344 3.104 1 86.94 4 LYS B O 1
ATOM 1953 N N . TRP B 1 5 ? 2.682 31.062 4.168 1 95.06 5 TRP B N 1
ATOM 1954 C CA . TRP B 1 5 ? 3.072 29.703 4.566 1 95.06 5 TRP B CA 1
ATOM 1955 C C . TRP B 1 5 ? 2.322 29.266 5.82 1 95.06 5 TRP B C 1
ATOM 1957 O O . TRP B 1 5 ? 2.322 29.984 6.828 1 95.06 5 TRP B O 1
ATOM 1967 N N . ILE B 1 6 ? 1.673 28.188 5.676 1 97.25 6 ILE B N 1
ATOM 1968 C CA . ILE B 1 6 ? 0.961 27.672 6.84 1 97.25 6 ILE B CA 1
ATOM 1969 C C . ILE B 1 6 ? 1.906 26.828 7.684 1 97.25 6 ILE B C 1
ATOM 1971 O O . ILE B 1 6 ? 1.693 26.656 8.891 1 97.25 6 ILE B O 1
ATOM 1975 N N . VAL B 1 7 ? 2.918 26.25 7.039 1 97.5 7 VAL B N 1
ATOM 1976 C CA . VAL B 1 7 ? 4.004 25.547 7.711 1 97.5 7 VAL B CA 1
ATOM 1977 C C . VAL B 1 7 ? 5.348 26.062 7.203 1 97.5 7 VAL B C 1
ATOM 1979 O O . VAL B 1 7 ? 5.559 26.172 5.996 1 97.5 7 VAL B O 1
ATOM 1982 N N . GLU B 1 8 ? 6.188 26.391 8.125 1 97.19 8 GLU B N 1
ATOM 1983 C CA . GLU B 1 8 ? 7.555 26.797 7.816 1 97.19 8 GLU B CA 1
ATOM 1984 C C . GLU B 1 8 ? 8.539 26.219 8.82 1 97.19 8 GLU B C 1
ATOM 1986 O O . GLU B 1 8 ? 8.383 26.391 10.031 1 97.19 8 GLU B O 1
ATOM 1991 N N . THR B 1 9 ? 9.469 25.516 8.328 1 97.38 9 THR B N 1
ATOM 1992 C CA . THR B 1 9 ? 10.531 25.016 9.188 1 97.38 9 THR B CA 1
ATOM 1993 C C . THR B 1 9 ? 11.898 25.5 8.719 1 97.38 9 THR B C 1
ATOM 1995 O O . THR B 1 9 ? 12.07 25.828 7.539 1 97.38 9 THR B O 1
ATOM 1998 N N . ASP B 1 10 ? 12.758 25.672 9.602 1 96.56 10 ASP B N 1
ATOM 1999 C CA . ASP B 1 10 ? 14.117 26.109 9.305 1 96.56 10 ASP B CA 1
ATOM 2000 C C . ASP B 1 10 ? 15.141 25.25 10.039 1 96.56 10 ASP B C 1
ATOM 2002 O O . ASP B 1 10 ? 15.273 25.344 11.258 1 96.56 10 ASP B O 1
ATOM 2006 N N . LYS B 1 11 ? 15.836 24.406 9.312 1 97 11 LYS B N 1
ATOM 2007 C CA . LYS B 1 11 ? 16.922 23.547 9.789 1 97 11 LYS B CA 1
ATOM 2008 C C . LYS B 1 11 ? 16.469 22.734 11 1 97 11 LYS B C 1
ATOM 2010 O O . LYS B 1 11 ? 17.188 22.641 12 1 97 11 LYS B O 1
ATOM 2015 N N . LEU B 1 12 ? 15.289 22.25 10.898 1 96.75 12 LEU B N 1
ATOM 2016 C CA . LEU B 1 12 ? 14.75 21.422 11.961 1 96.75 12 LEU B CA 1
ATOM 2017 C C . LEU B 1 12 ? 15.602 20.172 12.156 1 96.75 12 LEU B C 1
ATOM 2019 O O . LEU B 1 12 ? 16.016 19.531 11.188 1 96.75 12 LEU B O 1
ATOM 2023 N N . ARG B 1 13 ? 15.875 19.906 13.383 1 97.88 13 ARG B N 1
ATOM 2024 C CA . ARG B 1 13 ? 16.766 18.797 13.742 1 97.88 13 ARG B CA 1
ATOM 2025 C C . ARG B 1 13 ? 16.156 17.953 14.852 1 97.88 13 ARG B C 1
ATOM 2027 O O . ARG B 1 13 ? 15.453 18.469 15.727 1 97.88 13 ARG B O 1
ATOM 2034 N N . LYS B 1 14 ? 16.422 16.641 14.828 1 98.12 14 LYS B N 1
ATOM 2035 C CA . LYS B 1 14 ? 16 15.734 15.906 1 98.12 14 LYS B CA 1
ATOM 2036 C C . LYS B 1 14 ? 17.047 14.648 16.141 1 98.12 14 LYS B C 1
ATOM 2038 O O . LYS B 1 14 ? 17.453 13.945 15.203 1 98.12 14 LYS B O 1
ATOM 2043 N N . VAL B 1 15 ? 17.5 14.516 17.266 1 98.12 15 VAL B N 1
ATOM 2044 C CA . VAL B 1 15 ? 18.469 13.5 17.688 1 98.12 15 VAL B CA 1
ATOM 2045 C C . VAL B 1 15 ? 17.844 12.617 18.766 1 98.12 15 VAL B C 1
ATOM 2047 O O . VAL B 1 15 ? 17.25 13.117 19.734 1 98.12 15 VAL B O 1
ATOM 2050 N N . PHE B 1 16 ? 17.812 11.297 18.516 1 97.06 16 PHE B N 1
ATOM 2051 C CA . PHE B 1 16 ? 17.422 10.312 19.531 1 97.06 16 PHE B CA 1
ATOM 2052 C C . PHE B 1 16 ? 18.625 9.562 20.062 1 97.06 16 PHE B C 1
ATOM 2054 O O . PHE B 1 16 ? 19.312 8.867 19.312 1 97.06 16 PHE B O 1
ATOM 2061 N N . ASP B 1 17 ? 18.891 9.602 21.328 1 96.12 17 ASP B N 1
ATOM 2062 C CA . ASP B 1 17 ? 19.969 8.844 21.953 1 96.12 17 ASP B CA 1
ATOM 2063 C C . ASP B 1 17 ? 21.25 8.922 21.125 1 96.12 17 ASP B C 1
ATOM 2065 O O . ASP B 1 17 ? 21.844 7.891 20.797 1 96.12 17 ASP B O 1
ATOM 2069 N N . GLY B 1 18 ? 21.562 10.023 20.625 1 95.56 18 GLY B N 1
ATOM 2070 C CA . GLY B 1 18 ? 22.797 10.273 19.922 1 95.56 18 GLY B CA 1
ATOM 2071 C C . GLY B 1 18 ? 22.688 10.07 18.422 1 95.56 18 GLY B C 1
ATOM 2072 O O . GLY B 1 18 ? 23.609 10.406 17.688 1 95.56 18 GLY B O 1
ATOM 2073 N N . VAL B 1 19 ? 21.656 9.5 17.953 1 96.12 19 VAL B N 1
ATOM 2074 C CA . VAL B 1 19 ? 21.469 9.258 16.531 1 96.12 19 VAL B CA 1
ATOM 2075 C C . VAL B 1 19 ? 20.672 10.398 15.914 1 96.12 19 VAL B C 1
ATOM 2077 O O . VAL B 1 19 ? 19.531 10.656 16.328 1 96.12 19 VAL B O 1
ATOM 2080 N N . GLU B 1 20 ? 21.297 11.094 15.008 1 97.5 20 GLU B N 1
ATOM 2081 C CA . GLU B 1 20 ? 20.625 12.195 14.32 1 97.5 20 GLU B CA 1
ATOM 2082 C C . GLU B 1 20 ? 19.703 11.688 13.227 1 97.5 20 GLU B C 1
ATOM 2084 O O . GLU B 1 20 ? 20.141 11.305 12.148 1 97.5 20 GLU B O 1
ATOM 2089 N N . VAL B 1 21 ? 18.406 11.758 13.5 1 97.56 21 VAL B N 1
ATOM 2090 C CA . VAL B 1 21 ? 17.391 11.219 12.594 1 97.56 21 VAL B CA 1
ATOM 2091 C C . VAL B 1 21 ? 16.969 12.289 11.594 1 97.56 21 VAL B C 1
ATOM 2093 O O . VAL B 1 21 ? 16.797 12 10.406 1 97.56 21 VAL B O 1
ATOM 2096 N N . ILE B 1 22 ? 16.734 13.43 12.102 1 98.44 22 ILE B N 1
ATOM 2097 C CA . ILE B 1 22 ? 16.469 14.586 11.25 1 98.44 22 ILE B CA 1
ATOM 2098 C C . ILE B 1 22 ? 17.656 15.555 11.312 1 98.44 22 ILE B C 1
ATOM 2100 O O . ILE B 1 22 ? 18.031 16 12.398 1 98.44 22 ILE B O 1
ATOM 2104 N N . LYS B 1 23 ? 18.203 15.891 10.195 1 97.06 23 LYS B N 1
ATOM 2105 C CA . LYS B 1 23 ? 19.453 16.641 10.141 1 97.06 23 LYS B CA 1
ATOM 2106 C C . LYS B 1 23 ? 19.203 18.078 9.695 1 97.06 23 LYS B C 1
ATOM 2108 O O . LYS B 1 23 ? 19.844 19.016 10.195 1 97.06 23 LYS B O 1
ATOM 2113 N N . ASP B 1 24 ? 18.438 18.234 8.766 1 92.94 24 ASP B N 1
ATOM 2114 C CA . ASP B 1 24 ? 18.125 19.531 8.172 1 92.94 24 ASP B CA 1
ATOM 2115 C C . ASP B 1 24 ? 16.812 19.469 7.391 1 92.94 24 ASP B C 1
ATOM 2117 O O . ASP B 1 24 ? 16.812 19.297 6.172 1 92.94 24 ASP B O 1
ATOM 2121 N N . CYS B 1 25 ? 15.781 19.75 8.148 1 95.75 25 CYS B N 1
ATOM 2122 C CA . CYS B 1 25 ? 14.484 19.734 7.477 1 95.75 25 CYS B CA 1
ATOM 2123 C C . CYS B 1 25 ? 13.922 21.156 7.359 1 95.75 25 CYS B C 1
ATOM 2125 O O . CYS B 1 25 ? 13.414 21.703 8.336 1 95.75 25 CYS B O 1
ATOM 2127 N N . SER B 1 26 ? 14.164 21.797 6.277 1 97 26 SER B N 1
ATOM 2128 C CA . SER B 1 26 ? 13.57 23.094 5.945 1 97 26 SER B CA 1
ATOM 2129 C C . SER B 1 26 ? 12.492 22.953 4.875 1 97 26 SER B C 1
ATOM 2131 O O . SER B 1 26 ? 12.781 22.547 3.746 1 97 26 SER B O 1
ATOM 2133 N N . MET B 1 27 ? 11.336 23.203 5.277 1 96.5 27 MET B N 1
ATOM 2134 C CA . MET B 1 27 ? 10.234 23.031 4.34 1 96.5 27 MET B CA 1
ATOM 2135 C C . MET B 1 27 ? 9.242 24.172 4.438 1 96.5 27 MET B C 1
ATOM 2137 O O . MET B 1 27 ? 9.125 24.812 5.484 1 96.5 27 MET B O 1
ATOM 2141 N N . HIS B 1 28 ? 8.539 24.453 3.338 1 97.62 28 HIS B N 1
ATOM 2142 C CA . HIS B 1 28 ? 7.547 25.516 3.213 1 97.62 28 HIS B CA 1
ATOM 2143 C C . HIS B 1 28 ? 6.266 25 2.568 1 97.62 28 HIS B C 1
ATOM 2145 O O . HIS B 1 28 ? 6.273 24.578 1.407 1 97.62 28 HIS B O 1
ATOM 2151 N N . ILE B 1 29 ? 5.215 25.078 3.312 1 98.25 29 ILE B N 1
ATOM 2152 C CA . ILE B 1 29 ? 3.93 24.609 2.805 1 98.25 29 ILE B CA 1
ATOM 2153 C C . ILE B 1 29 ? 2.971 25.781 2.656 1 98.25 29 ILE B C 1
ATOM 2155 O O . ILE B 1 29 ? 2.68 26.484 3.631 1 98.25 29 ILE B O 1
ATOM 2159 N N . LYS B 1 30 ? 2.49 25.969 1.452 1 97.81 30 LYS B N 1
ATOM 2160 C CA . LYS B 1 30 ? 1.579 27.078 1.148 1 97.81 30 LYS B CA 1
ATOM 2161 C C . LYS B 1 30 ? 0.161 26.75 1.616 1 97.81 30 LYS B C 1
ATOM 2163 O O . LYS B 1 30 ? -0.322 25.641 1.438 1 97.81 30 LYS B O 1
ATOM 2168 N N . GLN B 1 31 ? -0.459 27.781 2.236 1 97.75 31 GLN B N 1
ATOM 2169 C CA . GLN B 1 31 ? -1.848 27.641 2.66 1 97.75 31 GLN B CA 1
ATOM 2170 C C . GLN B 1 31 ? -2.752 27.312 1.477 1 97.75 31 GLN B C 1
ATOM 2172 O O . GLN B 1 31 ? -2.584 27.859 0.387 1 97.75 31 GLN B O 1
ATOM 2177 N N . GLY B 1 32 ? -3.654 26.344 1.679 1 97.81 32 GLY B N 1
ATOM 2178 C CA . GLY B 1 32 ? -4.668 26.031 0.684 1 97.81 32 GLY B CA 1
ATOM 2179 C C . GLY B 1 32 ? -4.156 25.141 -0.426 1 97.81 32 GLY B C 1
ATOM 2180 O O . GLY B 1 32 ? -4.672 25.172 -1.545 1 97.81 32 GLY B O 1
ATOM 2181 N N . THR B 1 33 ? -3.102 24.391 -0.169 1 98.5 33 THR B N 1
ATOM 2182 C CA . THR B 1 33 ? -2.533 23.484 -1.161 1 98.5 33 THR B CA 1
ATOM 2183 C C . THR B 1 33 ? -2.328 22.094 -0.568 1 98.5 33 THR B C 1
ATOM 2185 O O . THR B 1 33 ? -2.502 21.891 0.636 1 98.5 33 THR B O 1
ATOM 2188 N N . ILE B 1 34 ? -2.061 21.172 -1.385 1 98.81 34 ILE B N 1
ATOM 2189 C CA . ILE B 1 34 ? -1.655 19.844 -0.956 1 98.81 34 ILE B CA 1
ATOM 2190 C C . ILE B 1 34 ? -0.151 19.672 -1.151 1 98.81 34 ILE B C 1
ATOM 2192 O O . ILE B 1 34 ? 0.36 19.828 -2.262 1 98.81 34 ILE B O 1
ATOM 2196 N N . TYR B 1 35 ? 0.535 19.438 -0.082 1 98.81 35 TYR B N 1
ATOM 2197 C CA . TYR B 1 35 ? 1.972 19.188 -0.061 1 98.81 35 TYR B CA 1
ATOM 2198 C C . TYR B 1 35 ? 2.266 17.719 0.159 1 98.81 35 TYR B C 1
ATOM 2200 O O . TYR B 1 35 ? 1.939 17.156 1.213 1 98.81 35 TYR B O 1
ATOM 2208 N N . GLY B 1 36 ? 2.84 17.047 -0.872 1 98.69 36 GLY B N 1
ATOM 2209 C CA . GLY B 1 36 ? 3.285 15.672 -0.737 1 98.69 36 GLY B CA 1
ATOM 2210 C C . GLY B 1 36 ? 4.676 15.547 -0.144 1 98.69 36 GLY B C 1
ATOM 2211 O O . GLY B 1 36 ? 5.633 16.125 -0.672 1 98.69 36 GLY B O 1
ATOM 2212 N N . PHE B 1 37 ? 4.77 14.898 0.942 1 98.44 37 PHE B N 1
ATOM 2213 C CA . PHE B 1 37 ? 6.039 14.672 1.615 1 98.44 37 PHE B CA 1
ATOM 2214 C C . PHE B 1 37 ? 6.566 13.273 1.319 1 98.44 37 PHE B C 1
ATOM 2216 O O . PHE B 1 37 ? 6.051 12.289 1.842 1 98.44 37 PHE B O 1
ATOM 2223 N N . LEU B 1 38 ? 7.613 13.148 0.542 1 98 38 LEU B N 1
ATOM 2224 C CA . LEU B 1 38 ? 8.07 11.883 -0.011 1 98 38 LEU B CA 1
ATOM 2225 C C . LEU B 1 38 ? 9.43 11.5 0.564 1 98 38 LEU B C 1
ATOM 2227 O O . LEU B 1 38 ? 10.219 12.367 0.933 1 98 38 LEU B O 1
ATOM 2231 N N . GLY B 1 39 ? 9.734 10.289 0.572 1 96.62 39 GLY B N 1
ATOM 2232 C CA . GLY B 1 39 ? 10.984 9.719 1.054 1 96.62 39 GLY B CA 1
ATOM 2233 C C . GLY B 1 39 ? 10.93 8.211 1.206 1 96.62 39 GLY B C 1
ATOM 2234 O O . GLY B 1 39 ? 9.844 7.625 1.25 1 96.62 39 GLY B O 1
ATOM 2235 N N . MET B 1 40 ? 12.062 7.625 1.282 1 95.25 40 MET B N 1
ATOM 2236 C CA . MET B 1 40 ? 12.141 6.184 1.504 1 95.25 40 MET B CA 1
ATOM 2237 C C . MET B 1 40 ? 11.734 5.832 2.932 1 95.25 40 MET B C 1
ATOM 2239 O O . MET B 1 40 ? 11.57 6.719 3.77 1 95.25 40 MET B O 1
ATOM 2243 N N . ASN B 1 41 ? 11.539 4.527 3.115 1 92.5 41 ASN B N 1
ATOM 2244 C CA . ASN B 1 41 ? 11.281 4.082 4.48 1 92.5 41 ASN B CA 1
ATOM 2245 C C . ASN B 1 41 ? 12.438 4.441 5.414 1 92.5 41 ASN B C 1
ATOM 2247 O O . ASN B 1 41 ? 13.602 4.25 5.07 1 92.5 41 ASN B O 1
ATOM 2251 N N . GLY B 1 42 ? 12.133 5.031 6.484 1 92.88 42 GLY B N 1
ATOM 2252 C CA . GLY B 1 42 ? 13.148 5.383 7.465 1 92.88 42 GLY B CA 1
ATOM 2253 C C . GLY B 1 42 ? 13.789 6.734 7.203 1 92.88 42 GLY B C 1
ATOM 2254 O O . GLY B 1 42 ? 14.711 7.137 7.914 1 92.88 42 GLY B O 1
ATOM 2255 N N . ALA B 1 43 ? 13.234 7.441 6.266 1 95.25 43 ALA B N 1
ATOM 2256 C CA . ALA B 1 43 ? 13.867 8.703 5.875 1 95.25 43 ALA B CA 1
ATOM 2257 C C . ALA B 1 43 ? 13.578 9.797 6.895 1 95.25 43 ALA B C 1
ATOM 2259 O O . ALA B 1 43 ? 14.211 10.859 6.871 1 95.25 43 ALA B O 1
ATOM 2260 N N . GLY B 1 44 ? 12.57 9.594 7.801 1 96.44 44 GLY B N 1
ATOM 2261 C CA . GLY B 1 44 ? 12.273 10.57 8.836 1 96.44 44 GLY B CA 1
ATOM 2262 C C . GLY B 1 44 ? 10.906 11.203 8.68 1 96.44 44 GLY B C 1
ATOM 2263 O O . GLY B 1 44 ? 10.562 12.141 9.406 1 96.44 44 GLY B O 1
ATOM 2264 N N . LYS B 1 45 ? 10.086 10.742 7.785 1 97.5 45 LYS B N 1
ATOM 2265 C CA . LYS B 1 45 ? 8.789 11.352 7.492 1 97.5 45 LYS B CA 1
ATOM 2266 C C . LYS B 1 45 ? 7.922 11.43 8.742 1 97.5 45 LYS B C 1
ATOM 2268 O O . LYS B 1 45 ? 7.449 12.508 9.109 1 97.5 45 LYS B O 1
ATOM 2273 N N . THR B 1 46 ? 7.746 10.305 9.43 1 97.44 46 THR B N 1
ATOM 2274 C CA . THR B 1 46 ? 6.91 10.227 10.625 1 97.44 46 THR B CA 1
ATOM 2275 C C . THR B 1 46 ? 7.461 11.117 11.727 1 97.44 46 THR B C 1
ATOM 2277 O O . THR B 1 46 ? 6.699 11.773 12.438 1 97.44 46 THR B O 1
ATOM 2280 N N . THR B 1 47 ? 8.773 11.219 11.836 1 97.94 47 THR B N 1
ATOM 2281 C CA . THR B 1 47 ? 9.414 12.055 12.844 1 97.94 47 THR B CA 1
ATOM 2282 C C . THR B 1 47 ? 9.086 13.531 12.602 1 97.94 47 THR B C 1
ATOM 2284 O O . THR B 1 47 ? 8.727 14.25 13.539 1 97.94 47 THR B O 1
ATOM 2287 N N . VAL B 1 48 ? 9.148 13.93 11.375 1 98 48 VAL B N 1
ATOM 2288 C CA . VAL B 1 48 ? 8.828 15.312 11.031 1 98 48 VAL B CA 1
ATOM 2289 C C . VAL B 1 48 ? 7.363 15.602 11.336 1 98 48 VAL B C 1
ATOM 2291 O O . VAL B 1 48 ? 7.035 16.625 11.93 1 98 48 VAL B O 1
ATOM 2294 N N . PHE B 1 49 ? 6.457 14.672 10.969 1 98.06 49 PHE B N 1
ATOM 2295 C CA . PHE B 1 49 ? 5.035 14.852 11.219 1 98.06 49 PHE B CA 1
ATOM 2296 C C . PHE B 1 49 ? 4.758 14.992 12.711 1 98.06 49 PHE B C 1
ATOM 2298 O O . PHE B 1 49 ? 3.971 15.844 13.133 1 98.06 49 PHE B O 1
ATOM 2305 N N . LYS B 1 50 ? 5.43 14.195 13.484 1 96.81 50 LYS B N 1
ATOM 2306 C CA . LYS B 1 50 ? 5.258 14.258 14.93 1 96.81 50 LYS B CA 1
ATOM 2307 C C . LYS B 1 50 ? 5.707 15.609 15.484 1 96.81 50 LYS B C 1
ATOM 2309 O O . LYS B 1 50 ? 5.062 16.172 16.375 1 96.81 50 LYS B O 1
ATOM 2314 N N . MET B 1 51 ? 6.773 16.141 14.961 1 96.31 51 MET B N 1
ATOM 2315 C CA . MET B 1 51 ? 7.246 17.438 15.422 1 96.31 51 MET B CA 1
ATOM 2316 C C . MET B 1 51 ? 6.273 18.547 15.039 1 96.31 51 MET B C 1
ATOM 2318 O O . MET B 1 51 ? 5.918 19.375 15.859 1 96.31 51 MET B O 1
ATOM 2322 N N . LEU B 1 52 ? 5.77 18.469 13.828 1 96.12 52 LEU B N 1
ATOM 2323 C CA . LEU B 1 52 ? 4.875 19.5 13.328 1 96.12 52 LEU B CA 1
ATOM 2324 C C . LEU B 1 52 ? 3.541 19.469 14.062 1 96.12 52 LEU B C 1
ATOM 2326 O O . LEU B 1 52 ? 2.838 20.484 14.125 1 96.12 52 LEU B O 1
ATOM 2330 N N . SER B 1 53 ? 3.195 18.312 14.641 1 93.75 53 SER B N 1
ATOM 2331 C CA . SER B 1 53 ? 1.938 18.156 15.367 1 93.75 53 SER B CA 1
ATOM 2332 C C . SER B 1 53 ? 2.148 18.297 16.875 1 93.75 53 SER B C 1
ATOM 2334 O O . SER B 1 53 ? 1.262 17.953 17.656 1 93.75 53 SER B O 1
ATOM 2336 N N . SER B 1 54 ? 3.414 18.625 17.297 1 92.56 54 SER B N 1
ATOM 2337 C CA . SER B 1 54 ? 3.801 18.891 18.672 1 92.56 54 SER B CA 1
ATOM 2338 C C . SER B 1 54 ? 3.777 17.625 19.5 1 92.56 54 SER B C 1
ATOM 2340 O O . SER B 1 54 ? 3.66 17.672 20.734 1 92.56 54 SER B O 1
ATOM 2342 N N . LEU B 1 55 ? 3.77 16.469 18.828 1 92 55 LEU B N 1
ATOM 2343 C CA . LEU B 1 55 ? 3.85 15.188 19.516 1 92 55 LEU B CA 1
ATOM 2344 C C . LEU B 1 55 ? 5.293 14.867 19.891 1 92 55 LEU B C 1
ATOM 2346 O O . LEU B 1 55 ? 5.539 13.977 20.719 1 92 55 LEU B O 1
ATOM 2350 N N . LEU B 1 56 ? 6.207 15.562 19.297 1 94.44 56 LEU B N 1
ATOM 2351 C CA . LEU B 1 56 ? 7.641 15.406 19.516 1 94.44 56 LEU B CA 1
ATOM 2352 C C . LEU B 1 56 ? 8.352 16.75 19.469 1 94.44 56 LEU B C 1
ATOM 2354 O O . LEU B 1 56 ? 8.055 17.594 18.609 1 94.44 56 LEU B O 1
ATOM 2358 N N . SER B 1 57 ? 9.219 17.031 20.391 1 95 57 SER B N 1
ATOM 2359 C CA . SER B 1 57 ? 9.977 18.281 20.391 1 95 57 SER B CA 1
ATOM 2360 C C . SER B 1 57 ? 11.227 18.172 19.531 1 95 57 SER B C 1
ATOM 2362 O O . SER B 1 57 ? 11.945 17.172 19.594 1 95 57 SER B O 1
ATOM 2364 N N . PRO B 1 58 ? 11.484 19.109 18.75 1 96.62 58 PRO B N 1
ATOM 2365 C CA . PRO B 1 58 ? 12.75 19.109 18.016 1 96.62 58 PRO B CA 1
ATOM 2366 C C . PRO B 1 58 ? 13.969 19.266 18.922 1 96.62 58 PRO B C 1
ATOM 2368 O O . PRO B 1 58 ? 13.828 19.703 20.062 1 96.62 58 PRO B O 1
ATOM 2371 N N . THR B 1 59 ? 15.094 18.75 18.469 1 97.5 59 THR B N 1
ATOM 2372 C CA . THR B 1 59 ? 16.344 18.984 19.188 1 97.5 59 THR B CA 1
ATOM 2373 C C . THR B 1 59 ? 16.844 20.406 18.938 1 97.5 59 THR B C 1
ATOM 2375 O O . THR B 1 59 ? 17.297 21.078 19.859 1 97.5 59 THR B O 1
ATOM 2378 N N . SER B 1 60 ? 16.781 20.875 17.719 1 96.94 60 SER B N 1
ATOM 2379 C CA . SER B 1 60 ? 17.125 22.234 17.344 1 96.94 60 SER B CA 1
ATOM 2380 C C . SER B 1 60 ? 16.422 22.656 16.062 1 96.94 60 SER B C 1
ATOM 2382 O O . SER B 1 60 ? 15.688 21.875 15.469 1 96.94 60 SER B O 1
ATOM 2384 N N . GLY B 1 61 ? 16.547 23.859 15.711 1 96.75 61 GLY B N 1
ATOM 2385 C CA . GLY B 1 61 ? 15.828 24.422 14.578 1 96.75 61 GLY B CA 1
ATOM 2386 C C . GLY B 1 61 ? 14.5 25.047 14.969 1 96.75 61 GLY B C 1
ATOM 2387 O O . GLY B 1 61 ? 14.18 25.156 16.156 1 96.75 61 GLY B O 1
ATOM 2388 N N . THR B 1 62 ? 13.805 25.547 13.938 1 95.56 62 THR B N 1
ATOM 2389 C CA . THR B 1 62 ? 12.539 26.203 14.219 1 95.56 62 THR B CA 1
ATOM 2390 C C . THR B 1 62 ? 11.445 25.703 13.281 1 95.56 62 THR B C 1
ATOM 2392 O O . THR B 1 62 ? 11.742 25.203 12.195 1 95.56 62 THR B O 1
ATOM 2395 N N . ALA B 1 63 ? 10.281 25.781 13.758 1 95.12 63 ALA B N 1
ATOM 2396 C CA . ALA B 1 63 ? 9.109 25.438 12.961 1 95.12 63 ALA B CA 1
ATOM 2397 C C . ALA B 1 63 ? 7.895 26.25 13.398 1 95.12 63 ALA B C 1
ATOM 2399 O O . ALA B 1 63 ? 7.672 26.453 14.594 1 95.12 63 ALA B O 1
ATOM 2400 N N . LYS B 1 64 ? 7.258 26.766 12.445 1 95.81 64 LYS B N 1
ATOM 2401 C CA . LYS B 1 64 ? 6 27.469 12.672 1 95.81 64 LYS B CA 1
ATOM 2402 C C . LYS B 1 64 ? 4.844 26.766 11.953 1 95.81 64 LYS B C 1
ATOM 2404 O O . LYS B 1 64 ? 4.977 26.375 10.797 1 95.81 64 LYS B O 1
ATOM 2409 N N . VAL B 1 65 ? 3.805 26.562 12.664 1 96.06 65 VAL B N 1
ATOM 2410 C CA . VAL B 1 65 ? 2.549 26.031 12.148 1 96.06 65 VAL B CA 1
ATOM 2411 C C . VAL B 1 65 ? 1.415 27.016 12.438 1 96.06 65 VAL B C 1
ATOM 2413 O O . VAL B 1 65 ? 1.235 27.453 13.586 1 96.06 65 VAL B O 1
ATOM 2416 N N . LEU B 1 66 ? 0.765 27.375 11.406 1 95.19 66 LEU B N 1
ATOM 2417 C CA . LEU B 1 66 ? -0.285 28.375 11.539 1 95.19 66 LEU B CA 1
ATOM 2418 C C . LEU B 1 66 ? 0.254 29.641 12.195 1 95.19 66 LEU B C 1
ATOM 2420 O O . LEU B 1 66 ? -0.401 30.219 13.062 1 95.19 66 LEU B O 1
ATOM 2424 N N . GLY B 1 67 ? 1.493 29.906 11.875 1 92.62 67 GLY B N 1
ATOM 2425 C CA . GLY B 1 67 ? 2.121 31.125 12.336 1 92.62 67 GLY B CA 1
ATOM 2426 C C . GLY B 1 67 ? 2.639 31.031 13.758 1 92.62 67 GLY B C 1
ATOM 2427 O O . GLY B 1 67 ? 3.211 32 14.281 1 92.62 67 GLY B O 1
ATOM 2428 N N . VAL B 1 68 ? 2.506 29.922 14.375 1 93.69 68 VAL B N 1
ATOM 2429 C CA . VAL B 1 68 ? 2.889 29.75 15.773 1 93.69 68 VAL B CA 1
ATOM 2430 C C . VAL B 1 68 ? 4.043 28.766 15.883 1 93.69 68 VAL B C 1
ATOM 2432 O O . VAL B 1 68 ? 4.043 27.734 15.203 1 93.69 68 VAL B O 1
ATOM 2435 N N . ASP B 1 69 ? 4.93 29.109 16.766 1 93.62 69 ASP B N 1
ATOM 2436 C CA . ASP B 1 69 ? 6.043 28.203 17 1 93.62 69 ASP B CA 1
ATOM 2437 C C . ASP B 1 69 ? 5.559 26.891 17.609 1 93.62 69 ASP B C 1
ATOM 2439 O O . ASP B 1 69 ? 4.719 26.891 18.516 1 93.62 69 ASP B O 1
ATOM 2443 N N . ILE B 1 70 ? 6.039 25.781 17.094 1 90.06 70 ILE B N 1
ATOM 2444 C CA . ILE B 1 70 ? 5.535 24.453 17.469 1 90.06 70 ILE B CA 1
ATOM 2445 C C . ILE B 1 70 ? 5.941 24.141 18.906 1 90.06 70 ILE B C 1
ATOM 2447 O O . ILE B 1 70 ? 5.395 23.219 19.531 1 90.06 70 ILE B O 1
ATOM 2451 N N . THR B 1 71 ? 6.875 24.906 19.484 1 86.75 71 THR B N 1
ATOM 2452 C CA . THR B 1 71 ? 7.316 24.672 20.859 1 86.75 71 THR B CA 1
ATOM 2453 C C . THR B 1 71 ? 6.426 25.406 21.844 1 86.75 71 THR B C 1
ATOM 2455 O O . THR B 1 71 ? 6.484 25.156 23.047 1 86.75 71 THR B O 1
ATOM 2458 N N . SER B 1 72 ? 5.621 26.375 21.422 1 81.38 72 SER B N 1
ATOM 2459 C CA . SER B 1 72 ? 4.785 27.203 22.281 1 81.38 72 SER B CA 1
ATOM 2460 C C . SER B 1 72 ? 3.592 26.406 22.812 1 81.38 72 SER B C 1
ATOM 2462 O O . SER B 1 72 ? 3.043 26.734 23.875 1 81.38 72 SER B O 1
ATOM 2464 N N . HIS B 1 73 ? 3.379 25.156 22.5 1 70.5 73 HIS B N 1
ATOM 2465 C CA . HIS B 1 73 ? 2.291 24.266 22.891 1 70.5 73 HIS B CA 1
ATOM 2466 C C . HIS B 1 73 ? 0.961 25.016 22.938 1 70.5 73 HIS B C 1
ATOM 2468 O O . HIS B 1 73 ? 0.236 24.953 23.922 1 70.5 73 HIS B O 1
ATOM 2474 N N . SER B 1 74 ? 0.698 25.609 21.875 1 78.62 74 SER B N 1
ATOM 2475 C CA . SER B 1 74 ? -0.545 26.375 21.812 1 78.62 74 SER B CA 1
ATOM 2476 C C . SER B 1 74 ? -1.733 25.469 21.516 1 78.62 74 SER B C 1
ATOM 2478 O O . SER B 1 74 ? -1.777 24.828 20.453 1 78.62 74 SER B O 1
ATOM 2480 N N . SER B 1 75 ? -2.637 25.344 22.453 1 84.19 75 SER B N 1
ATOM 2481 C CA . SER B 1 75 ? -3.879 24.594 22.297 1 84.19 75 SER B CA 1
ATOM 2482 C C . SER B 1 75 ? -4.66 25.062 21.078 1 84.19 75 SER B C 1
ATOM 2484 O O . SER B 1 75 ? -5.32 24.281 20.406 1 84.19 75 SER B O 1
ATOM 2486 N N . GLU B 1 76 ? -4.504 26.281 20.844 1 84.12 76 GLU B N 1
ATOM 2487 C CA . GLU B 1 76 ? -5.223 26.859 19.703 1 84.12 76 GLU B CA 1
ATOM 2488 C C . GLU B 1 76 ? -4.723 26.281 18.391 1 84.12 76 GLU B C 1
ATOM 2490 O O . GLU B 1 76 ? -5.516 26 17.484 1 84.12 76 GLU B O 1
ATOM 2495 N N . VAL B 1 77 ? -3.453 26.109 18.328 1 86.44 77 VAL B N 1
ATOM 2496 C CA . VAL B 1 77 ? -2.865 25.562 17.109 1 86.44 77 VAL B CA 1
ATOM 2497 C C . VAL B 1 77 ? -3.322 24.109 16.922 1 86.44 77 VAL B C 1
ATOM 2499 O O . VAL B 1 77 ? -3.752 23.734 15.836 1 86.44 77 VAL B O 1
ATOM 2502 N N . LEU B 1 78 ? -3.357 23.422 18.016 1 88.62 78 LEU B N 1
ATOM 2503 C CA . LEU B 1 78 ? -3.703 22 17.969 1 88.62 78 LEU B CA 1
ATOM 2504 C C . LEU B 1 78 ? -5.164 21.812 17.578 1 88.62 78 LEU B C 1
ATOM 2506 O O . LEU B 1 78 ? -5.512 20.844 16.906 1 88.62 78 LEU B O 1
ATOM 2510 N N . ARG B 1 79 ? -5.984 22.766 17.891 1 91.75 79 ARG B N 1
ATOM 2511 C CA . ARG B 1 79 ? -7.406 22.703 17.578 1 91.75 79 ARG B CA 1
ATOM 2512 C C . ARG B 1 79 ? -7.652 22.969 16.094 1 91.75 79 ARG B C 1
ATOM 2514 O O . ARG B 1 79 ? -8.742 22.703 15.586 1 91.75 79 ARG B O 1
ATOM 2521 N N . ASN B 1 80 ? -6.664 23.516 15.461 1 94.31 80 ASN B N 1
ATOM 2522 C CA . ASN B 1 80 ? -6.824 23.875 14.055 1 94.31 80 ASN B CA 1
ATOM 2523 C C . ASN B 1 80 ? -6.051 22.938 13.141 1 94.31 80 ASN B C 1
ATOM 2525 O O . ASN B 1 80 ? -5.855 23.219 11.961 1 94.31 80 ASN B O 1
ATOM 2529 N N . ILE B 1 81 ? -5.613 21.812 13.734 1 96.38 81 ILE B N 1
ATOM 2530 C CA . ILE B 1 81 ? -4.918 20.797 12.969 1 96.38 81 ILE B CA 1
ATOM 2531 C C . ILE B 1 81 ? -5.648 19.453 13.102 1 96.38 81 ILE B C 1
ATOM 2533 O O . ILE B 1 81 ? -6.168 19.125 14.172 1 96.38 81 ILE B O 1
ATOM 2537 N N . GLY B 1 82 ? -5.832 18.75 12.031 1 97.25 82 GLY B N 1
ATOM 2538 C CA . GLY B 1 82 ? -6.207 17.344 12.031 1 97.25 82 GLY B CA 1
ATOM 2539 C C . GLY B 1 82 ? -5.086 16.438 11.586 1 97.25 82 GLY B C 1
ATOM 2540 O O . GLY B 1 82 ? -4.422 16.688 10.586 1 97.25 82 GLY B O 1
ATOM 2541 N N . SER B 1 83 ? -4.852 15.375 12.391 1 97.12 83 SER B N 1
ATOM 2542 C CA . SER B 1 83 ? -3.693 14.57 12.016 1 97.12 83 SER B CA 1
ATOM 2543 C C . SER B 1 83 ? -3.984 13.078 12.164 1 97.12 83 SER B C 1
ATOM 2545 O O . SER B 1 83 ? -4.801 12.68 12.992 1 97.12 83 SER B O 1
ATOM 2547 N N . ILE B 1 84 ? -3.461 12.359 11.266 1 97.06 84 ILE B N 1
ATOM 2548 C CA . ILE B 1 84 ? -3.268 10.914 11.367 1 97.06 84 ILE B CA 1
ATOM 2549 C C . ILE B 1 84 ? -1.778 10.586 11.281 1 97.06 84 ILE B C 1
ATOM 2551 O O . ILE B 1 84 ? -1.156 10.773 10.227 1 97.06 84 ILE B O 1
ATOM 2555 N N . ILE B 1 85 ? -1.206 10.18 12.352 1 96 85 ILE B N 1
ATOM 2556 C CA . ILE B 1 85 ? 0.196 9.781 12.406 1 96 85 ILE B CA 1
ATOM 2557 C C . ILE B 1 85 ? 0.302 8.328 12.875 1 96 85 ILE B C 1
ATOM 2559 O O . ILE B 1 85 ? -0.159 7.988 13.969 1 96 85 ILE B O 1
ATOM 2563 N N . GLU B 1 86 ? 0.872 7.469 12.055 1 91.12 86 GLU B N 1
ATOM 2564 C CA . GLU B 1 86 ? 0.929 6.031 12.305 1 91.12 86 GLU B CA 1
ATOM 2565 C C . GLU B 1 86 ? -0.458 5.402 12.234 1 91.12 86 GLU B C 1
ATOM 2567 O O . GLU B 1 86 ? -1.161 5.551 11.234 1 91.12 86 GLU B O 1
ATOM 2572 N N . VAL B 1 87 ? -0.876 4.656 13.18 1 90.44 87 VAL B N 1
ATOM 2573 C CA . VAL B 1 87 ? -2.166 3.973 13.141 1 90.44 87 VAL B CA 1
ATOM 2574 C C . VAL B 1 87 ? -3.16 4.699 14.039 1 90.44 87 VAL B C 1
ATOM 2576 O O . VAL B 1 87 ? -2.842 5.031 15.188 1 90.44 87 VAL B O 1
ATOM 2579 N N . PRO B 1 88 ? -4.297 4.949 13.438 1 92.81 88 PRO B N 1
ATOM 2580 C CA . PRO B 1 88 ? -5.285 5.621 14.289 1 92.81 88 PRO B CA 1
ATOM 2581 C C . PRO B 1 88 ? -5.797 4.727 15.414 1 92.81 88 PRO B C 1
ATOM 2583 O O . PRO B 1 88 ? -5.969 3.521 15.227 1 92.81 88 PRO B O 1
ATOM 2586 N N . ILE B 1 89 ? -6 5.281 16.531 1 94.62 89 ILE B N 1
ATOM 2587 C CA . ILE B 1 89 ? -6.508 4.582 17.703 1 94.62 89 ILE B CA 1
ATOM 2588 C C . ILE B 1 89 ? -7.906 5.094 18.047 1 94.62 89 ILE B C 1
ATOM 2590 O O . ILE B 1 89 ? -8.164 6.297 17.984 1 94.62 89 ILE B O 1
ATOM 2594 N N . PHE B 1 90 ? -8.766 4.242 18.406 1 97.88 90 PHE B N 1
ATOM 2595 C CA . PHE B 1 90 ? -10.148 4.594 18.703 1 97.88 90 PHE B CA 1
ATOM 2596 C C . PHE B 1 90 ? -10.602 3.945 20 1 97.88 90 PHE B C 1
ATOM 2598 O O . PHE B 1 90 ? -9.906 3.088 20.562 1 97.88 90 PHE B O 1
ATOM 2605 N N . TYR B 1 91 ? -11.711 4.48 20.547 1 97.88 91 TYR B N 1
ATOM 2606 C CA . TYR B 1 91 ? -12.445 3.734 21.562 1 97.88 91 TYR B CA 1
ATOM 2607 C C . TYR B 1 91 ? -13.148 2.531 20.953 1 97.88 91 TYR B C 1
ATOM 2609 O O . TYR B 1 91 ? -14.227 2.67 20.359 1 97.88 91 TYR B O 1
ATOM 2617 N N . GLU B 1 92 ? -12.641 1.398 21.188 1 98.06 92 GLU B N 1
ATOM 2618 C CA . GLU B 1 92 ? -12.961 0.195 20.422 1 98.06 92 GLU B CA 1
ATOM 2619 C C . GLU B 1 92 ? -14.398 -0.252 20.672 1 98.06 92 GLU B C 1
ATOM 2621 O O . GLU B 1 92 ? -15.016 -0.874 19.812 1 98.06 92 GLU B O 1
ATOM 2626 N N . HIS B 1 93 ? -14.938 0.024 21.797 1 97.38 93 HIS B N 1
ATOM 2627 C CA . HIS B 1 93 ? -16.266 -0.447 22.156 1 97.38 93 HIS B CA 1
ATOM 2628 C C . HIS B 1 93 ? -17.344 0.541 21.703 1 97.38 93 HIS B C 1
ATOM 2630 O O . HIS B 1 93 ? -18.531 0.256 21.812 1 97.38 93 HIS B O 1
ATOM 2636 N N . LEU B 1 94 ? -16.906 1.726 21.281 1 97.75 94 LEU B N 1
ATOM 2637 C CA . LEU B 1 94 ? -17.828 2.752 20.812 1 97.75 94 LEU B CA 1
ATOM 2638 C C . LEU B 1 94 ? -18.016 2.66 19.297 1 97.75 94 LEU B C 1
ATOM 2640 O O . LEU B 1 94 ? -17.188 2.096 18.594 1 97.75 94 LEU B O 1
A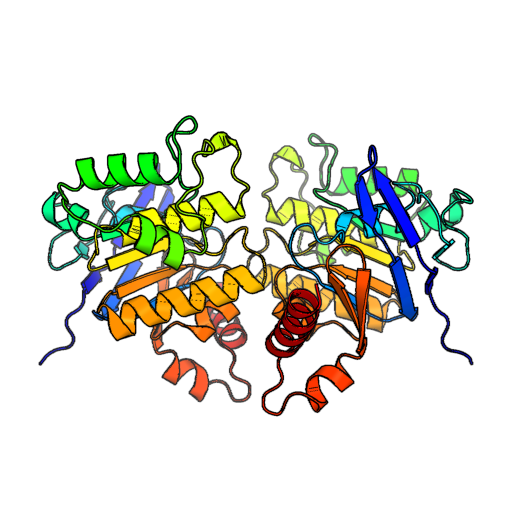TOM 2644 N N . SER B 1 95 ? -19.141 3.207 18.859 1 97.44 95 SER B N 1
ATOM 2645 C CA . SER B 1 95 ? -19.406 3.299 17.438 1 97.44 95 SER B CA 1
ATOM 2646 C C . SER B 1 95 ? -18.594 4.418 16.781 1 97.44 95 SER B C 1
ATOM 2648 O O . SER B 1 95 ? -17.922 5.188 17.484 1 97.44 95 SER B O 1
ATOM 2650 N N . ALA B 1 96 ? -18.703 4.449 15.43 1 98 96 ALA B N 1
ATOM 2651 C CA . ALA B 1 96 ? -18.047 5.531 14.695 1 98 96 ALA B CA 1
ATOM 2652 C C . ALA B 1 96 ? -18.578 6.891 15.141 1 98 96 ALA B C 1
ATOM 2654 O O . ALA B 1 96 ? -17.797 7.812 15.406 1 98 96 ALA B O 1
ATOM 2655 N N . VAL B 1 97 ? -19.875 7.016 15.266 1 97.44 97 VAL B N 1
ATOM 2656 C CA . VAL B 1 97 ? -20.531 8.258 15.656 1 97.44 97 VAL B CA 1
ATOM 2657 C C . VAL B 1 97 ? -20.062 8.672 17.047 1 97.44 97 VAL B C 1
ATOM 2659 O O . VAL B 1 97 ? -19.703 9.828 17.266 1 97.44 97 VAL B O 1
ATOM 2662 N N . GLU B 1 98 ? -20.016 7.707 17.938 1 97.31 98 GLU B N 1
ATOM 2663 C CA . GLU B 1 98 ? -19.625 8 19.312 1 97.31 98 GLU B CA 1
ATOM 2664 C C . GLU B 1 98 ? -18.156 8.422 19.391 1 97.31 98 GLU B C 1
ATOM 2666 O O . GLU B 1 98 ? -17.812 9.32 20.156 1 97.31 98 GLU B O 1
ATOM 2671 N N . ASN B 1 99 ? -17.328 7.738 18.656 1 97.94 99 ASN B N 1
ATOM 2672 C CA . ASN B 1 99 ? -15.914 8.133 18.609 1 97.94 99 ASN B CA 1
ATOM 2673 C C . ASN B 1 99 ? -15.758 9.578 18.156 1 97.94 99 ASN B C 1
ATOM 2675 O O . ASN B 1 99 ? -14.992 10.344 18.734 1 97.94 99 ASN B O 1
ATOM 2679 N N . LEU B 1 100 ? -16.484 9.969 17.094 1 97.75 100 LEU B N 1
ATOM 2680 C CA . LEU B 1 100 ? -16.391 11.328 16.578 1 97.75 100 LEU B CA 1
ATOM 2681 C C . LEU B 1 100 ? -16.969 12.336 17.562 1 97.75 100 LEU B C 1
ATOM 2683 O O . LEU B 1 100 ? -16.469 13.453 17.688 1 97.75 100 LEU B O 1
ATOM 2687 N N . ARG B 1 101 ? -18 11.93 18.281 1 97.06 101 ARG B N 1
ATOM 2688 C CA . ARG B 1 101 ? -18.578 12.797 19.297 1 97.06 101 ARG B CA 1
ATOM 2689 C C . ARG B 1 101 ? -17.578 13.086 20.406 1 97.06 101 ARG B C 1
ATOM 2691 O O . ARG B 1 101 ? -17.453 14.227 20.859 1 97.06 101 ARG B O 1
ATOM 2698 N N . VAL B 1 102 ? -16.906 12.031 20.828 1 97.25 102 VAL B N 1
ATOM 2699 C CA . VAL B 1 102 ? -15.883 12.195 21.859 1 97.25 102 VAL B CA 1
ATOM 2700 C C . VAL B 1 102 ? -14.82 13.18 21.359 1 97.25 102 VAL B C 1
ATOM 2702 O O . VAL B 1 102 ? -14.414 14.086 22.109 1 97.25 102 VAL B O 1
ATOM 2705 N N . HIS B 1 103 ? -14.406 13.047 20.125 1 97.06 103 HIS B N 1
ATOM 2706 C CA . HIS B 1 103 ? -13.398 13.922 19.531 1 97.06 103 HIS B CA 1
ATOM 2707 C C . HIS B 1 103 ? -13.883 15.375 19.5 1 97.06 103 HIS B C 1
ATOM 2709 O O . HIS B 1 103 ? -13.133 16.281 19.875 1 97.06 103 HIS B O 1
ATOM 2715 N N . LEU B 1 104 ? -15.086 15.57 19.094 1 97.19 104 LEU B N 1
ATOM 2716 C CA . LEU B 1 104 ? -15.648 16.906 19.031 1 97.19 104 LEU B CA 1
ATOM 2717 C C . LEU B 1 104 ? -15.703 17.547 20.422 1 97.19 104 LEU B C 1
ATOM 2719 O O . LEU B 1 104 ? -15.531 18.75 20.562 1 97.19 104 LEU B O 1
ATOM 2723 N N . GLY B 1 105 ? -15.93 16.672 21.438 1 95.38 105 GLY B N 1
ATOM 2724 C CA . GLY B 1 105 ? -15.891 17.156 22.797 1 95.38 105 GLY B CA 1
ATOM 2725 C C . GLY B 1 105 ? -14.547 17.734 23.203 1 95.38 105 GLY B C 1
ATOM 2726 O O . GLY B 1 105 ? -14.477 18.828 23.75 1 95.38 105 GLY B O 1
ATOM 2727 N N . TYR B 1 106 ? -13.5 17.016 22.812 1 92 106 TYR B N 1
ATOM 2728 C CA . TYR B 1 106 ? -12.141 17.469 23.094 1 92 106 TYR B CA 1
ATOM 2729 C C . TYR B 1 106 ? -11.828 18.75 22.328 1 92 106 TYR B C 1
ATOM 2731 O O . TYR B 1 106 ? -11.062 19.578 22.812 1 92 106 TYR B O 1
ATOM 2739 N N . MET B 1 107 ? -12.461 18.922 21.203 1 93.31 107 MET B N 1
ATOM 2740 C CA . MET B 1 107 ? -12.172 20.062 20.344 1 93.31 107 MET B CA 1
ATOM 2741 C C . MET B 1 107 ? -13.102 21.219 20.641 1 93.31 107 MET B C 1
ATOM 2743 O O . MET B 1 107 ? -12.992 22.281 20.016 1 93.31 107 MET B O 1
ATOM 2747 N N . ASN B 1 108 ? -14.055 21.016 21.5 1 92 108 ASN B N 1
ATOM 2748 C CA . ASN B 1 108 ? -15.047 22.016 21.891 1 92 108 ASN B CA 1
ATOM 2749 C C . ASN B 1 108 ? -15.82 22.547 20.688 1 92 108 ASN B C 1
ATOM 2751 O O . ASN B 1 108 ? -15.953 23.766 20.516 1 92 108 ASN B O 1
ATOM 2755 N N . LYS B 1 109 ? -16.078 21.672 19.844 1 92.44 109 LYS B N 1
ATOM 2756 C CA . LYS B 1 109 ? -16.922 21.984 18.703 1 92.44 109 LYS B CA 1
ATOM 2757 C C . LYS B 1 109 ? -18.328 21.438 18.891 1 92.44 109 LYS B C 1
ATOM 2759 O O . LYS B 1 109 ? -18.5 20.312 19.391 1 92.44 109 LYS B O 1
ATOM 2764 N N . LYS B 1 110 ? -19.266 22.328 18.688 1 87.19 110 LYS B N 1
ATOM 2765 C CA . LYS B 1 110 ? -20.672 21.938 18.812 1 87.19 110 LYS B CA 1
ATOM 2766 C C . LYS B 1 110 ? -21.391 22.078 17.484 1 87.19 110 LYS B C 1
ATOM 2768 O O . LYS B 1 110 ? -20.938 22.766 16.578 1 87.19 110 LYS B O 1
ATOM 2773 N N . ASN B 1 111 ? -22.484 21.312 17.297 1 89.19 111 ASN B N 1
ATOM 2774 C CA . ASN B 1 111 ? -23.422 21.422 16.188 1 89.19 111 ASN B CA 1
ATOM 2775 C C . ASN B 1 111 ? -22.75 21.047 14.867 1 89.19 111 ASN B C 1
ATOM 2777 O O . ASN B 1 111 ? -22.938 21.734 13.852 1 89.19 111 ASN B O 1
ATOM 2781 N N . ILE B 1 112 ? -21.812 20.188 14.945 1 92.56 112 ILE B N 1
ATOM 2782 C CA . ILE B 1 112 ? -21.188 19.641 13.742 1 92.56 112 ILE B CA 1
ATOM 2783 C C . ILE B 1 112 ? -21.984 18.438 13.25 1 92.56 112 ILE B C 1
ATOM 2785 O O . ILE B 1 112 ? -22.406 17.594 14.055 1 92.56 112 ILE B O 1
ATOM 2789 N N . ASP B 1 113 ? -22.156 18.344 11.961 1 94.19 113 ASP B N 1
ATOM 2790 C CA . ASP B 1 113 ? -22.891 17.25 11.352 1 94.19 113 ASP B CA 1
ATOM 2791 C C . ASP B 1 113 ? -22 16 11.219 1 94.19 113 ASP B C 1
ATOM 2793 O O . ASP B 1 113 ? -21.312 15.828 10.211 1 94.19 113 ASP B O 1
ATOM 2797 N N . ILE B 1 114 ? -22.141 15.125 12.148 1 96.56 114 ILE B N 1
ATOM 2798 C CA . ILE B 1 114 ? -21.312 13.914 12.195 1 96.56 114 ILE B CA 1
ATOM 2799 C C . ILE B 1 114 ? -21.688 12.992 11.031 1 96.56 114 ILE B C 1
ATOM 2801 O O . ILE B 1 114 ? -20.797 12.406 10.406 1 96.56 114 ILE B O 1
ATOM 2805 N N . ASP B 1 115 ? -22.938 12.898 10.734 1 95.94 115 ASP B N 1
ATOM 2806 C CA . ASP B 1 115 ? -23.406 12.016 9.672 1 95.94 115 ASP B CA 1
ATOM 2807 C C . ASP B 1 115 ? -22.828 12.438 8.32 1 95.94 115 ASP B C 1
ATOM 2809 O O . ASP B 1 115 ? -22.406 11.594 7.531 1 95.94 115 ASP B O 1
ATOM 2813 N N . LYS B 1 116 ? -22.859 13.664 8.133 1 96.12 116 LYS B N 1
ATOM 2814 C CA . LYS B 1 116 ? -22.297 14.188 6.887 1 96.12 116 LYS B CA 1
ATOM 2815 C C . LYS B 1 116 ? -20.828 13.844 6.754 1 96.12 116 LYS B C 1
ATOM 2817 O O . LYS B 1 116 ? -20.359 13.461 5.68 1 96.12 116 LYS B O 1
ATOM 2822 N N . THR B 1 117 ? -20.094 13.984 7.828 1 97.31 117 THR B N 1
ATOM 2823 C CA . THR B 1 117 ? -18.672 13.688 7.812 1 97.31 117 THR B CA 1
ATOM 2824 C C . THR B 1 117 ? -18.422 12.203 7.531 1 97.31 117 THR B C 1
ATOM 2826 O O . THR B 1 117 ? -17.547 11.852 6.746 1 97.31 117 THR B O 1
ATOM 2829 N N . LEU B 1 118 ? -19.203 11.367 8.203 1 97.56 118 LEU B N 1
ATOM 2830 C CA . LEU B 1 118 ? -19.078 9.93 7.98 1 97.56 118 LEU B CA 1
ATOM 2831 C C . LEU B 1 118 ? -19.406 9.57 6.535 1 97.56 118 LEU B C 1
ATOM 2833 O O . LEU B 1 118 ? -18.734 8.734 5.926 1 97.56 118 LEU B O 1
ATOM 2837 N N . GLU B 1 119 ? -20.359 10.227 5.984 1 96.44 119 GLU B N 1
ATOM 2838 C CA . GLU B 1 119 ? -20.719 10.008 4.586 1 96.44 119 GLU B CA 1
ATOM 2839 C C . GLU B 1 119 ? -19.578 10.422 3.652 1 96.44 119 GLU B C 1
ATOM 2841 O O . GLU B 1 119 ? -19.328 9.75 2.65 1 96.44 119 GLU B O 1
ATOM 2846 N N . MET B 1 120 ? -18.891 11.453 3.957 1 96.56 120 MET B N 1
ATOM 2847 C CA . MET B 1 120 ? -17.781 11.961 3.148 1 96.56 120 MET B CA 1
ATOM 2848 C C . MET B 1 120 ? -16.688 10.914 3.016 1 96.56 120 MET B C 1
ATOM 2850 O O . MET B 1 120 ? -15.992 10.859 1.996 1 96.56 120 MET B O 1
ATOM 2854 N N . VAL B 1 121 ? -16.547 10.109 4.098 1 97.69 121 VAL B N 1
ATOM 2855 C CA . VAL B 1 121 ? -15.461 9.141 4.059 1 97.69 121 VAL B CA 1
ATOM 2856 C C . VAL B 1 121 ? -16.016 7.766 3.686 1 97.69 121 VAL B C 1
ATOM 2858 O O . VAL B 1 121 ? -15.289 6.766 3.758 1 97.69 121 VAL B O 1
ATOM 2861 N N . GLY B 1 122 ? -17.25 7.652 3.35 1 95.69 122 GLY B N 1
ATOM 2862 C CA . GLY B 1 122 ? -17.859 6.43 2.859 1 95.69 122 GLY B CA 1
ATOM 2863 C C . GLY B 1 122 ? -18.219 5.457 3.965 1 95.69 122 GLY B C 1
ATOM 2864 O O . GLY B 1 122 ? -18.219 4.242 3.76 1 95.69 122 GLY B O 1
ATOM 2865 N N . LEU B 1 123 ? -18.406 5.949 5.148 1 95.5 123 LEU B N 1
ATOM 2866 C CA . LEU B 1 123 ? -18.859 5.102 6.25 1 95.5 123 LEU B CA 1
ATOM 2867 C C . LEU B 1 123 ? -20.328 5.324 6.547 1 95.5 123 LEU B C 1
ATOM 2869 O O . LEU B 1 123 ? -20.844 6.438 6.395 1 95.5 123 LEU B O 1
ATOM 2873 N N . PRO B 1 124 ? -20.953 4.254 6.93 1 86.19 124 PRO B N 1
ATOM 2874 C CA . PRO B 1 124 ? -22.359 4.41 7.289 1 86.19 124 PRO B CA 1
ATOM 2875 C C . PRO B 1 124 ? -22.562 5.219 8.57 1 86.19 124 PRO B C 1
ATOM 2877 O O . PRO B 1 124 ? -21.812 5.051 9.531 1 86.19 124 PRO B O 1
ATOM 2880 N N . SER B 1 125 ? -23.531 6.074 8.562 1 79.88 125 SER B N 1
ATOM 2881 C CA . SER B 1 125 ? -23.766 6.918 9.734 1 79.88 125 SER B CA 1
ATOM 2882 C C . SER B 1 125 ? -24.75 6.27 10.695 1 79.88 125 SER B C 1
ATOM 2884 O O . SER B 1 125 ? -24.781 6.594 11.883 1 79.88 125 SER B O 1
ATOM 2886 N N . ARG B 1 126 ? -25.422 5.355 10.258 1 77.62 126 ARG B N 1
ATOM 2887 C CA . ARG B 1 126 ? -26.469 4.785 11.086 1 77.62 126 ARG B CA 1
ATOM 2888 C C . ARG B 1 126 ? -26.016 3.492 11.75 1 77.62 126 ARG B C 1
ATOM 2890 O O . ARG B 1 126 ? -26.688 2.969 12.641 1 77.62 126 ARG B O 1
ATOM 2897 N N . ASP B 1 127 ? -24.812 3.258 11.391 1 76.06 127 ASP B N 1
ATOM 2898 C CA . ASP B 1 127 ? -24.297 1.992 11.906 1 76.06 127 ASP B CA 1
ATOM 2899 C C . ASP B 1 127 ? -23.766 2.156 13.328 1 76.06 127 ASP B C 1
ATOM 2901 O O . ASP B 1 127 ? -22.938 3.025 13.586 1 76.06 127 ASP B O 1
ATOM 2905 N N . ARG B 1 128 ? -24.297 1.311 14.266 1 86.06 128 ARG B N 1
ATOM 2906 C CA . ARG B 1 128 ? -23.922 1.432 15.664 1 86.06 128 ARG B CA 1
ATOM 2907 C C . ARG B 1 128 ? -22.938 0.333 16.062 1 86.06 128 ARG B C 1
ATOM 2909 O O . ARG B 1 128 ? -22.656 0.146 17.25 1 86.06 128 ARG B O 1
ATOM 2916 N N . LYS B 1 129 ? -22.375 -0.24 15.031 1 93.31 129 LYS B N 1
ATOM 2917 C CA . LYS B 1 129 ? -21.422 -1.296 15.336 1 93.31 129 LYS B CA 1
ATOM 2918 C C . LYS B 1 129 ? -20.156 -0.722 15.977 1 93.31 129 LYS B C 1
ATOM 2920 O O . LYS B 1 129 ? -19.672 0.336 15.562 1 93.31 129 LYS B O 1
ATOM 2925 N N . PRO B 1 130 ? -19.703 -1.43 17.062 1 97.19 130 PRO B N 1
ATOM 2926 C CA . PRO B 1 130 ? -18.453 -0.966 17.688 1 97.19 130 PRO B CA 1
ATOM 2927 C C . PRO B 1 130 ? -17.266 -1.008 16.719 1 97.19 130 PRO B C 1
ATOM 2929 O O . PRO B 1 130 ? -17.203 -1.881 15.844 1 97.19 130 PRO B O 1
ATOM 2932 N N . VAL B 1 131 ? -16.328 -0.136 16.875 1 97.31 131 VAL B N 1
ATOM 2933 C CA . VAL B 1 131 ? -15.172 0.02 16 1 97.31 131 VAL B CA 1
ATOM 2934 C C . VAL B 1 131 ? -14.305 -1.234 16.062 1 97.31 131 VAL B C 1
ATOM 2936 O O . VAL B 1 131 ? -13.562 -1.528 15.125 1 97.31 131 VAL B O 1
ATOM 2939 N N . SER B 1 132 ? -14.414 -1.962 17.094 1 97.44 132 SER B N 1
ATOM 2940 C CA . SER B 1 132 ? -13.672 -3.209 17.234 1 97.44 132 SER B CA 1
ATOM 2941 C C . SER B 1 132 ? -13.992 -4.176 16.094 1 97.44 132 SER B C 1
ATOM 2943 O O . SER B 1 132 ? -13.211 -5.078 15.805 1 97.44 132 SER B O 1
ATOM 2945 N N . THR B 1 133 ? -15.109 -4.02 15.461 1 95.94 133 THR B N 1
ATOM 2946 C CA . THR B 1 133 ? -15.539 -4.91 14.391 1 95.94 133 THR B CA 1
ATOM 2947 C C . THR B 1 133 ? -15.141 -4.355 13.031 1 95.94 133 THR B C 1
ATOM 2949 O O . THR B 1 133 ? -15.383 -4.984 12 1 95.94 133 THR B O 1
ATOM 2952 N N . PHE B 1 134 ? -14.562 -3.164 13.016 1 96.06 134 PHE B N 1
ATOM 2953 C CA . PHE B 1 134 ? -14.227 -2.496 11.766 1 96.06 134 PHE B CA 1
ATOM 2954 C C . PHE B 1 134 ? -13.062 -3.191 11.07 1 96.06 134 PHE B C 1
ATOM 2956 O O . PHE B 1 134 ? -12.109 -3.619 11.734 1 96.06 134 PHE B O 1
ATOM 2963 N N . SER B 1 135 ? -13.227 -3.32 9.758 1 93.12 135 SER B N 1
ATOM 2964 C CA . SER B 1 135 ? -12.07 -3.707 8.961 1 93.12 135 SER B CA 1
ATOM 2965 C C . SER B 1 135 ? -10.992 -2.627 8.984 1 93.12 135 SER B C 1
ATOM 2967 O O . SER B 1 135 ? -11.227 -1.525 9.492 1 93.12 135 SER B O 1
ATOM 2969 N N . LEU B 1 136 ? -9.82 -2.936 8.477 1 92.81 136 LEU B N 1
ATOM 2970 C CA . LEU B 1 136 ? -8.727 -1.976 8.383 1 92.81 136 LEU B CA 1
ATOM 2971 C C . LEU B 1 136 ? -9.133 -0.758 7.562 1 92.81 136 LEU B C 1
ATOM 2973 O O . LEU B 1 136 ? -8.859 0.379 7.949 1 92.81 136 LEU B O 1
ATOM 2977 N N . GLY B 1 137 ? -9.789 -1.01 6.441 1 94.5 137 GLY B N 1
ATOM 2978 C CA . GLY B 1 137 ? -10.25 0.085 5.598 1 94.5 137 GLY B CA 1
ATOM 2979 C C . GLY B 1 137 ? -11.258 0.986 6.289 1 94.5 137 GLY B C 1
ATOM 2980 O O . GLY B 1 137 ? -11.195 2.211 6.148 1 94.5 137 GLY B O 1
ATOM 2981 N N . MET B 1 138 ? -12.125 0.396 7.008 1 95.5 138 MET B N 1
ATOM 2982 C CA . MET B 1 138 ? -13.117 1.166 7.746 1 95.5 138 MET B CA 1
ATOM 2983 C C . MET B 1 138 ? -12.461 2.016 8.828 1 95.5 138 MET B C 1
ATOM 2985 O O . MET B 1 138 ? -12.828 3.174 9.023 1 95.5 138 MET B O 1
ATOM 2989 N N . ARG B 1 139 ? -11.523 1.442 9.508 1 96.94 139 ARG B N 1
ATOM 2990 C CA . ARG B 1 139 ? -10.797 2.17 10.547 1 96.94 139 ARG B CA 1
ATOM 2991 C C . ARG B 1 139 ? -10.055 3.363 9.961 1 96.94 139 ARG B C 1
ATOM 2993 O O . ARG B 1 139 ? -10.039 4.445 10.547 1 96.94 139 ARG B O 1
ATOM 3000 N N . GLN B 1 140 ? -9.469 3.135 8.828 1 97.12 140 GLN B N 1
ATOM 3001 C CA . GLN B 1 140 ? -8.75 4.211 8.164 1 97.12 140 GLN B CA 1
ATOM 3002 C C . GLN B 1 140 ? -9.688 5.348 7.773 1 97.12 140 GLN B C 1
ATOM 3004 O O . GLN B 1 140 ? -9.375 6.52 7.977 1 97.12 140 GLN B O 1
ATOM 3009 N N . ARG B 1 141 ? -10.805 5.004 7.219 1 97.75 141 ARG B N 1
ATOM 3010 C CA . ARG B 1 141 ? -11.812 6 6.852 1 97.75 141 ARG B CA 1
ATOM 3011 C C . ARG B 1 141 ? -12.273 6.785 8.078 1 97.75 141 ARG B C 1
ATOM 3013 O O . ARG B 1 141 ? -12.414 8.008 8.016 1 97.75 141 ARG B O 1
ATOM 3020 N N . LEU B 1 142 ? -12.5 6.062 9.164 1 98.12 142 LEU B N 1
ATOM 3021 C CA . LEU B 1 142 ? -12.898 6.73 10.398 1 98.12 142 LEU B CA 1
ATOM 3022 C C . LEU B 1 142 ? -11.789 7.656 10.898 1 98.12 142 LEU B C 1
ATOM 3024 O O . LEU B 1 142 ? -12.07 8.75 11.391 1 98.12 142 LEU B O 1
ATOM 3028 N N . GLY B 1 143 ? -10.555 7.203 10.773 1 98.31 143 GLY B N 1
ATOM 3029 C CA . GLY B 1 143 ? -9.422 8.062 11.102 1 98.31 143 GLY B CA 1
ATOM 3030 C C . GLY B 1 143 ? -9.414 9.359 10.32 1 98.31 143 GLY B C 1
ATOM 3031 O O . GLY B 1 143 ? -9.203 10.43 10.891 1 98.31 143 GLY B O 1
ATOM 3032 N N . ILE B 1 144 ? -9.641 9.234 9.055 1 98.56 144 ILE B N 1
ATOM 3033 C CA . ILE B 1 144 ? -9.695 10.422 8.203 1 98.56 144 ILE B CA 1
ATOM 3034 C C . ILE B 1 144 ? -10.859 11.312 8.625 1 98.56 144 ILE B C 1
ATOM 3036 O O . ILE B 1 144 ? -10.703 12.531 8.742 1 98.56 144 ILE B O 1
ATOM 3040 N N . ALA B 1 145 ? -12.008 10.719 8.914 1 98.38 145 ALA B N 1
ATOM 3041 C CA . ALA B 1 145 ? -13.164 11.469 9.391 1 98.38 145 ALA B CA 1
ATOM 3042 C C . ALA B 1 145 ? -12.812 12.281 10.633 1 98.38 145 ALA B C 1
ATOM 3044 O O . ALA B 1 145 ? -13.172 13.453 10.742 1 98.38 145 ALA B O 1
ATOM 3045 N N . ARG B 1 146 ? -12.156 11.648 11.492 1 98.06 146 ARG B N 1
ATOM 3046 C CA . ARG B 1 146 ? -11.805 12.297 12.75 1 98.06 146 ARG B CA 1
ATOM 3047 C C . ARG B 1 146 ? -10.898 13.508 12.508 1 98.06 146 ARG B C 1
ATOM 3049 O O . ARG B 1 146 ? -10.992 14.508 13.219 1 98.06 146 ARG B O 1
ATOM 3056 N N . THR B 1 147 ? -10.039 13.422 11.492 1 97.81 147 THR B N 1
ATOM 3057 C CA . THR B 1 147 ? -9.102 14.508 11.242 1 97.81 147 THR B CA 1
ATOM 3058 C C . THR B 1 147 ? -9.82 15.711 10.641 1 97.81 147 THR B C 1
ATOM 3060 O O . THR B 1 147 ? -9.359 16.844 10.773 1 97.81 147 THR B O 1
ATOM 3063 N N . ILE B 1 148 ? -11.008 15.5 10.039 1 98.06 148 ILE B N 1
ATOM 3064 C CA . ILE B 1 148 ? -11.562 16.594 9.25 1 98.06 148 ILE B CA 1
ATOM 3065 C C . ILE B 1 148 ? -12.797 17.156 9.953 1 98.06 148 ILE B C 1
ATOM 3067 O O . ILE B 1 148 ? -13.234 18.281 9.648 1 98.06 148 ILE B O 1
ATOM 3071 N N . ILE B 1 149 ? -13.359 16.438 10.883 1 97.62 149 ILE B N 1
ATOM 3072 C CA . ILE B 1 149 ? -14.703 16.734 11.375 1 97.62 149 ILE B CA 1
ATOM 3073 C C 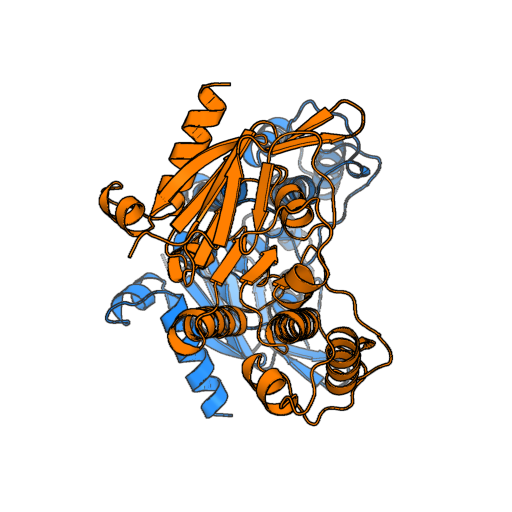. ILE B 1 149 ? -14.727 18.094 12.062 1 97.62 149 ILE B C 1
ATOM 3075 O O . ILE B 1 149 ? -15.719 18.812 11.992 1 97.62 149 ILE B O 1
ATOM 3079 N N . HIS B 1 150 ? -13.656 18.453 12.711 1 96.75 150 HIS B N 1
ATOM 3080 C CA . HIS B 1 150 ? -13.648 19.719 13.445 1 96.75 150 HIS B CA 1
ATOM 3081 C C . HIS B 1 150 ? -13.211 20.859 12.547 1 96.75 150 HIS B C 1
ATOM 3083 O O . HIS B 1 150 ? -12.914 21.953 13.031 1 96.75 150 HIS B O 1
ATOM 3089 N N . GLN B 1 151 ? -13.102 20.578 11.25 1 94.75 151 GLN B N 1
ATOM 3090 C CA . GLN B 1 151 ? -12.867 21.578 10.211 1 94.75 151 GLN B CA 1
ATOM 3091 C C . GLN B 1 151 ? -11.547 22.312 10.445 1 94.75 151 GLN B C 1
ATOM 3093 O O . GLN B 1 151 ? -11.523 23.547 10.516 1 94.75 151 GLN B O 1
ATOM 3098 N N . PRO B 1 152 ? -10.477 21.641 10.461 1 97.19 152 PRO B N 1
ATOM 3099 C CA . PRO B 1 152 ? -9.156 22.234 10.664 1 97.19 152 PRO B CA 1
ATOM 3100 C C . PRO B 1 152 ? -8.664 23.016 9.453 1 97.19 152 PRO B C 1
ATOM 3102 O O . PRO B 1 152 ? -9.258 22.938 8.375 1 97.19 152 PRO B O 1
ATOM 3105 N N . LYS B 1 153 ? -7.602 23.797 9.727 1 97.25 153 LYS B N 1
ATOM 3106 C CA . LYS B 1 153 ? -6.977 24.547 8.641 1 97.25 153 LYS B CA 1
ATOM 3107 C C . LYS B 1 153 ? -5.875 23.734 7.973 1 97.25 153 LYS B C 1
ATOM 3109 O O . LYS B 1 153 ? -5.531 23.984 6.816 1 97.25 153 LYS B O 1
ATOM 3114 N N . LEU B 1 154 ? -5.34 22.812 8.719 1 98.38 154 LEU B N 1
ATOM 3115 C CA . LEU B 1 154 ? -4.223 22 8.25 1 98.38 154 LEU B CA 1
ATOM 3116 C C . LEU B 1 154 ? -4.422 20.531 8.602 1 98.38 154 LEU B C 1
ATOM 3118 O O . LEU B 1 154 ? -4.75 20.203 9.75 1 98.38 154 LEU B O 1
ATOM 3122 N N . LEU B 1 155 ? -4.316 19.688 7.602 1 98.69 155 LEU B N 1
ATOM 3123 C CA . LEU B 1 155 ? -4.297 18.25 7.805 1 98.69 155 LEU B CA 1
ATOM 3124 C C . LEU B 1 155 ? -2.879 17.703 7.656 1 98.69 155 LEU B C 1
ATOM 3126 O O . LEU B 1 155 ? -2.162 18.062 6.719 1 98.69 155 LEU B O 1
ATOM 3130 N N . ILE B 1 156 ? -2.422 16.906 8.586 1 98.62 156 ILE B N 1
ATOM 3131 C CA . ILE B 1 156 ? -1.164 16.172 8.531 1 98.62 156 ILE B CA 1
ATOM 3132 C C . ILE B 1 156 ? -1.448 14.672 8.484 1 98.62 156 ILE B C 1
ATOM 3134 O O . ILE B 1 156 ? -1.839 14.078 9.492 1 98.62 156 ILE B O 1
ATOM 3138 N N . LEU B 1 157 ? -1.235 14.078 7.344 1 98.62 157 LEU B N 1
ATOM 3139 C CA . LEU B 1 157 ? -1.704 12.719 7.102 1 98.62 157 LEU B CA 1
ATOM 3140 C C . LEU B 1 157 ? -0.542 11.797 6.738 1 98.62 157 LEU B C 1
ATOM 3142 O O . LEU B 1 157 ? 0.009 11.891 5.641 1 98.62 157 LEU B O 1
ATOM 3146 N N . ASP B 1 158 ? -0.215 10.961 7.641 1 97.94 158 ASP B N 1
ATOM 3147 C CA . ASP B 1 158 ? 0.841 9.977 7.418 1 97.94 158 ASP B CA 1
ATOM 3148 C C . ASP B 1 158 ? 0.278 8.688 6.824 1 97.94 158 ASP B C 1
ATOM 3150 O O . ASP B 1 158 ? -0.325 7.879 7.531 1 97.94 158 ASP B O 1
ATOM 3154 N N . GLU B 1 159 ? 0.453 8.469 5.496 1 96.56 159 GLU B N 1
ATOM 3155 C CA . GLU B 1 159 ? 0.005 7.289 4.762 1 96.56 159 GLU B CA 1
ATOM 3156 C C . GLU B 1 159 ? -1.486 7.043 4.973 1 96.56 159 GLU B C 1
ATOM 3158 O O . GLU B 1 159 ? -1.895 5.938 5.332 1 96.56 159 GLU B O 1
ATOM 3163 N N . PRO B 1 160 ? -2.293 7.98 4.625 1 97.38 160 PRO B N 1
ATOM 3164 C CA . PRO B 1 160 ? -3.711 7.887 4.98 1 97.38 160 PRO B CA 1
ATOM 3165 C C . PRO B 1 160 ? -4.469 6.879 4.121 1 97.38 160 PRO B C 1
ATOM 3167 O O . PRO B 1 160 ? -5.602 6.512 4.449 1 97.38 160 PRO B O 1
ATOM 3170 N N . LEU B 1 161 ? -3.881 6.43 3.076 1 95.56 161 LEU B N 1
ATOM 3171 C CA . LEU B 1 161 ? -4.629 5.594 2.143 1 95.56 161 LEU B CA 1
ATOM 3172 C C . LEU B 1 161 ? -4.32 4.117 2.369 1 95.56 161 LEU B C 1
ATOM 3174 O O . LEU B 1 161 ? -4.84 3.256 1.657 1 95.56 161 LEU B O 1
ATOM 3178 N N . ASN B 1 162 ? -3.518 3.887 3.375 1 92 162 ASN B N 1
ATOM 3179 C CA . ASN B 1 162 ? -3.15 2.51 3.684 1 92 162 ASN B CA 1
ATOM 3180 C C . ASN B 1 162 ? -4.375 1.667 4.027 1 92 162 ASN B C 1
ATOM 3182 O O . ASN B 1 162 ? -5.27 2.125 4.742 1 92 162 ASN B O 1
ATOM 3186 N N . GLY B 1 163 ? -4.449 0.441 3.486 1 90.81 163 GLY B N 1
ATOM 3187 C CA . GLY B 1 163 ? -5.516 -0.488 3.824 1 90.81 163 GLY B CA 1
ATOM 3188 C C . GLY B 1 163 ? -6.73 -0.351 2.928 1 90.81 163 GLY B C 1
ATOM 3189 O O . GLY B 1 163 ? -7.652 -1.169 2.99 1 90.81 163 GLY B O 1
ATOM 3190 N N . LEU B 1 164 ? -6.75 0.643 2.08 1 94.62 164 LEU B N 1
ATOM 3191 C CA . LEU B 1 164 ? -7.895 0.863 1.202 1 94.62 164 LEU B CA 1
ATOM 3192 C C . LEU B 1 164 ? -7.711 0.139 -0.127 1 94.62 164 LEU B C 1
ATOM 3194 O O . LEU B 1 164 ? -6.578 -0.07 -0.571 1 94.62 164 LEU B O 1
ATOM 3198 N N . ASP B 1 165 ? -8.852 -0.27 -0.711 1 95.25 165 ASP B N 1
ATOM 3199 C CA . ASP B 1 165 ? -8.82 -0.842 -2.053 1 95.25 165 ASP B CA 1
ATOM 3200 C C . ASP B 1 165 ? -8.812 0.253 -3.117 1 95.25 165 ASP B C 1
ATOM 3202 O O . ASP B 1 165 ? -8.828 1.442 -2.793 1 95.25 165 ASP B O 1
ATOM 3206 N N . PRO B 1 166 ? -8.734 -0.117 -4.367 1 95.19 166 PRO B N 1
ATOM 3207 C CA . PRO B 1 166 ? -8.594 0.88 -5.43 1 95.19 166 PRO B CA 1
ATOM 3208 C C . PRO B 1 166 ? -9.734 1.893 -5.441 1 95.19 166 PRO B C 1
ATOM 3210 O O . PRO B 1 166 ? -9.508 3.084 -5.664 1 95.19 166 PRO B O 1
ATOM 3213 N N . MET B 1 167 ? -10.898 1.433 -5.207 1 94.56 167 MET B N 1
ATOM 3214 C CA . MET B 1 167 ? -12.039 2.344 -5.195 1 94.56 167 MET B CA 1
ATOM 3215 C C . MET B 1 167 ? -11.953 3.309 -4.016 1 94.56 167 MET B C 1
ATOM 3217 O O . MET B 1 167 ? -12.188 4.508 -4.172 1 94.56 167 MET B O 1
ATOM 3221 N N . GLY B 1 168 ? -11.594 2.762 -2.859 1 95.75 168 GLY B N 1
ATOM 3222 C CA . GLY B 1 168 ? -11.422 3.598 -1.682 1 95.75 168 GLY B CA 1
ATOM 3223 C C . GLY B 1 168 ? -10.336 4.645 -1.847 1 95.75 168 GLY B C 1
ATOM 3224 O O . GLY B 1 168 ? -10.5 5.789 -1.418 1 95.75 168 GLY B O 1
ATOM 3225 N N . ILE B 1 169 ? -9.25 4.223 -2.455 1 96.56 169 ILE B N 1
ATOM 3226 C CA . ILE B 1 169 ? -8.133 5.133 -2.697 1 96.56 169 ILE B CA 1
ATOM 3227 C C . ILE B 1 169 ? -8.594 6.297 -3.568 1 96.56 169 ILE B C 1
ATOM 3229 O O . ILE B 1 169 ? -8.336 7.461 -3.252 1 96.56 169 ILE B O 1
ATOM 3233 N N . ARG B 1 170 ? -9.258 6 -4.602 1 95.12 170 ARG B N 1
ATOM 3234 C CA . ARG B 1 170 ? -9.766 7.031 -5.504 1 95.12 170 ARG B CA 1
ATOM 3235 C C . ARG B 1 170 ? -10.734 7.965 -4.781 1 95.12 170 ARG B C 1
ATOM 3237 O O . ARG B 1 170 ? -10.656 9.188 -4.934 1 95.12 170 ARG B O 1
ATOM 3244 N N . GLU B 1 171 ? -11.602 7.426 -4.031 1 96.62 171 GLU B N 1
ATOM 3245 C CA . GLU B 1 171 ? -12.578 8.203 -3.271 1 96.62 171 GLU B CA 1
ATOM 3246 C C . GLU B 1 171 ? -11.883 9.172 -2.312 1 96.62 171 GLU B C 1
ATOM 3248 O O . GLU B 1 171 ? -12.266 10.336 -2.217 1 96.62 171 GLU B O 1
ATOM 3253 N N . MET B 1 172 ? -10.93 8.664 -1.638 1 98 172 MET B N 1
ATOM 3254 C CA . MET B 1 172 ? -10.234 9.508 -0.663 1 98 172 MET B CA 1
ATOM 3255 C C . MET B 1 172 ? -9.414 10.586 -1.36 1 98 172 MET B C 1
ATOM 3257 O O . MET B 1 172 ? -9.32 11.711 -0.868 1 98 172 MET B O 1
ATOM 3261 N N . ARG B 1 173 ? -8.805 10.273 -2.488 1 97.62 173 ARG B N 1
ATOM 3262 C CA . ARG B 1 173 ? -8.102 11.281 -3.271 1 97.62 173 ARG B CA 1
ATOM 3263 C C . ARG B 1 173 ? -9.031 12.43 -3.648 1 97.62 173 ARG B C 1
ATOM 3265 O O . ARG B 1 173 ? -8.68 13.602 -3.496 1 97.62 173 ARG B O 1
ATOM 3272 N N . GLU B 1 174 ? -10.188 12.039 -4.066 1 97.88 174 GLU B N 1
ATOM 3273 C CA . GLU B 1 174 ? -11.172 13.047 -4.441 1 97.88 174 GLU B CA 1
ATOM 3274 C C . GLU B 1 174 ? -11.602 13.875 -3.232 1 97.88 174 GLU B C 1
ATOM 3276 O O . GLU B 1 174 ? -11.789 15.094 -3.344 1 97.88 174 GLU B O 1
ATOM 3281 N N . LEU B 1 175 ? -11.773 13.195 -2.195 1 98.44 175 LEU B N 1
ATOM 3282 C CA . LEU B 1 175 ? -12.117 13.898 -0.966 1 98.44 175 LEU B CA 1
ATOM 3283 C C . LEU B 1 175 ? -11.055 14.938 -0.614 1 98.44 175 LEU B C 1
ATOM 3285 O O . LEU B 1 175 ? -11.383 16.094 -0.321 1 98.44 175 LEU B O 1
ATOM 3289 N N . PHE B 1 176 ? -9.805 14.578 -0.66 1 98.69 176 PHE B N 1
ATOM 3290 C CA . PHE B 1 176 ? -8.719 15.477 -0.31 1 98.69 176 PHE B CA 1
ATOM 3291 C C . PHE B 1 176 ? -8.703 16.688 -1.231 1 98.69 176 PHE B C 1
ATOM 3293 O O . PHE B 1 176 ? -8.547 17.828 -0.772 1 98.69 176 PHE B O 1
ATOM 3300 N N . LEU B 1 177 ? -8.922 16.453 -2.479 1 98.69 177 LEU B N 1
ATOM 3301 C CA . LEU B 1 177 ? -8.977 17.547 -3.438 1 98.69 177 LEU B CA 1
ATOM 3302 C C . LEU B 1 177 ? -10.125 18.5 -3.113 1 98.69 177 LEU B C 1
ATOM 3304 O O . LEU B 1 177 ? -9.953 19.719 -3.137 1 98.69 177 LEU B O 1
ATOM 3308 N N . ASN B 1 178 ? -11.219 17.922 -2.783 1 98.31 178 ASN B N 1
ATOM 3309 C CA . ASN B 1 178 ? -12.398 18.719 -2.473 1 98.31 178 ASN B CA 1
ATOM 3310 C C . ASN B 1 178 ? -12.195 19.547 -1.203 1 98.31 178 ASN B C 1
ATOM 3312 O O . ASN B 1 178 ? -12.641 20.703 -1.126 1 98.31 178 ASN B O 1
ATOM 3316 N N . LEU B 1 179 ? -11.602 18.969 -0.209 1 98.38 179 LEU B N 1
ATOM 3317 C CA . LEU B 1 179 ? -11.352 19.656 1.048 1 98.38 179 LEU B CA 1
ATOM 3318 C C . LEU B 1 179 ? -10.5 20.906 0.82 1 98.38 179 LEU B C 1
ATOM 3320 O O . LEU B 1 179 ? -10.734 21.938 1.441 1 98.38 179 LEU B O 1
ATOM 3324 N N . VAL B 1 180 ? -9.539 20.828 -0.068 1 98.38 180 VAL B N 1
ATOM 3325 C CA . VAL B 1 180 ? -8.648 21.953 -0.352 1 98.38 180 VAL B CA 1
ATOM 3326 C C . VAL B 1 180 ? -9.367 22.969 -1.237 1 98.38 180 VAL B C 1
ATOM 3328 O O . VAL B 1 180 ? -9.391 24.156 -0.926 1 98.38 180 VAL B O 1
ATOM 3331 N N . ARG B 1 181 ? -10.047 22.516 -2.207 1 97.56 181 ARG B N 1
ATOM 3332 C CA . ARG B 1 181 ? -10.641 23.375 -3.217 1 97.56 181 ARG B CA 1
ATOM 3333 C C . ARG B 1 181 ? -11.883 24.078 -2.68 1 97.56 181 ARG B C 1
ATOM 3335 O O . ARG B 1 181 ? -12.102 25.266 -2.938 1 97.56 181 ARG B O 1
ATOM 3342 N N . ASN B 1 182 ? -12.633 23.344 -1.915 1 96.62 182 ASN B N 1
ATOM 3343 C CA . ASN B 1 182 ? -13.953 23.844 -1.56 1 96.62 182 ASN B CA 1
ATOM 3344 C C . ASN B 1 182 ? -14.016 24.25 -0.089 1 96.62 182 ASN B C 1
ATOM 3346 O O . ASN B 1 182 ? -14.867 25.062 0.3 1 96.62 182 ASN B O 1
ATOM 3350 N N . GLU B 1 183 ? -13.117 23.703 0.721 1 95.06 183 GLU B N 1
ATOM 3351 C CA . GLU B 1 183 ? -13.195 24 2.146 1 95.06 183 GLU B CA 1
ATOM 3352 C C . GLU B 1 183 ? -11.984 24.812 2.605 1 95.06 183 GLU B C 1
ATOM 3354 O O . GLU B 1 183 ? -11.906 25.219 3.768 1 95.06 183 GLU B O 1
ATOM 3359 N N . GLY B 1 184 ? -11.023 25.047 1.755 1 95.12 184 GLY B N 1
ATOM 3360 C CA . GLY B 1 184 ? -9.898 25.906 2.037 1 95.12 184 GLY B CA 1
ATOM 3361 C C . GLY B 1 184 ? -8.867 25.281 2.961 1 95.12 184 GLY B C 1
ATOM 3362 O O . GLY B 1 184 ? -8.086 25.984 3.598 1 95.12 184 GLY B O 1
ATOM 3363 N N . MET B 1 185 ? -8.898 24 3.117 1 97.62 185 MET B N 1
ATOM 3364 C CA . MET B 1 185 ? -7.949 23.297 3.975 1 97.62 185 MET B CA 1
ATOM 3365 C C . MET B 1 185 ? -6.594 23.172 3.287 1 97.62 185 MET B C 1
ATOM 3367 O O . MET B 1 185 ? -6.488 23.344 2.074 1 97.62 185 MET B O 1
ATOM 3371 N N . THR B 1 186 ? -5.562 23.016 4.051 1 98.75 186 THR B N 1
ATOM 3372 C CA . THR B 1 186 ? -4.227 22.641 3.592 1 98.75 186 THR B CA 1
ATOM 3373 C C . THR B 1 186 ? -3.879 21.219 4.008 1 98.75 186 THR B C 1
ATOM 3375 O O . THR B 1 186 ? -4.246 20.781 5.102 1 98.75 186 THR B O 1
ATOM 3378 N N . ILE B 1 187 ? -3.215 20.484 3.135 1 98.88 187 ILE B N 1
ATOM 3379 C CA . ILE B 1 187 ? -2.945 19.094 3.455 1 98.88 187 ILE B CA 1
ATOM 3380 C C . ILE B 1 187 ? -1.455 18.812 3.291 1 98.88 187 ILE B C 1
ATOM 3382 O O . ILE B 1 187 ? -0.865 19.125 2.256 1 98.88 187 ILE B O 1
ATOM 3386 N N . LEU B 1 188 ? -0.817 18.359 4.305 1 98.81 188 LEU B N 1
ATOM 3387 C CA . LEU B 1 188 ? 0.483 17.688 4.293 1 98.81 188 LEU B CA 1
ATOM 3388 C C . LEU B 1 188 ? 0.324 16.172 4.348 1 98.81 188 LEU B C 1
ATOM 3390 O O . LEU B 1 188 ? -0.184 15.641 5.336 1 98.81 188 LEU B O 1
ATOM 3394 N N . ILE B 1 189 ? 0.783 15.484 3.27 1 98.75 189 ILE B N 1
ATOM 3395 C CA . ILE B 1 189 ? 0.44 14.07 3.154 1 98.75 189 ILE B CA 1
ATOM 3396 C C . ILE B 1 189 ? 1.665 13.273 2.705 1 98.75 189 ILE B C 1
ATOM 3398 O O . ILE B 1 189 ? 2.424 13.727 1.844 1 98.75 189 ILE B O 1
ATOM 3402 N N . SER B 1 190 ? 1.896 12.172 3.322 1 97.88 190 SER B N 1
ATOM 3403 C CA . SER B 1 190 ? 2.914 11.234 2.865 1 97.88 190 SER B CA 1
ATOM 3404 C C . SER B 1 190 ? 2.283 9.977 2.271 1 97.88 190 SER B C 1
ATOM 3406 O O . SER B 1 190 ? 1.129 9.656 2.566 1 97.88 190 SER B O 1
ATOM 3408 N N . SER B 1 191 ? 2.973 9.336 1.378 1 94.69 191 SER B N 1
ATOM 3409 C CA . SER B 1 191 ? 2.578 8.055 0.807 1 94.69 191 SER B CA 1
ATOM 3410 C C . SER B 1 191 ? 3.779 7.309 0.236 1 94.69 191 SER B C 1
ATOM 3412 O O . SER B 1 191 ? 4.699 7.93 -0.304 1 94.69 191 SER B O 1
ATOM 3414 N N . HIS B 1 192 ? 3.742 6.012 0.344 1 91.56 192 HIS B N 1
ATOM 3415 C CA . HIS B 1 192 ? 4.746 5.207 -0.339 1 91.56 192 HIS B CA 1
ATOM 3416 C C . HIS B 1 192 ? 4.34 4.922 -1.781 1 91.56 192 HIS B C 1
ATOM 3418 O O . HIS B 1 192 ? 5.125 4.379 -2.559 1 91.56 192 HIS B O 1
ATOM 3424 N N . ILE B 1 193 ? 3.186 5.215 -2.088 1 93 193 ILE B N 1
ATOM 3425 C CA . ILE B 1 193 ? 2.699 5.09 -3.459 1 93 193 ILE B CA 1
ATOM 3426 C C . ILE B 1 193 ? 2.768 6.449 -4.152 1 93 193 ILE B C 1
ATOM 3428 O O . ILE B 1 193 ? 1.923 7.316 -3.92 1 93 193 ILE B O 1
ATOM 3432 N N . LEU B 1 194 ? 3.672 6.562 -5.055 1 95.75 194 LEU B N 1
ATOM 3433 C CA . LEU B 1 194 ? 4 7.859 -5.645 1 95.75 194 LEU B CA 1
ATOM 3434 C C . LEU B 1 194 ? 2.869 8.352 -6.539 1 95.75 194 LEU B C 1
ATOM 3436 O O . LEU B 1 194 ? 2.633 9.555 -6.645 1 95.75 194 LEU B O 1
ATOM 3440 N N . THR B 1 195 ? 2.191 7.445 -7.145 1 93 195 THR B N 1
ATOM 3441 C CA . THR B 1 195 ? 1.128 7.828 -8.07 1 93 195 THR B CA 1
ATOM 3442 C C . THR B 1 195 ? -0.034 8.469 -7.316 1 93 195 THR B C 1
ATOM 3444 O O . THR B 1 195 ? -0.745 9.312 -7.867 1 93 195 THR B O 1
ATOM 3447 N N . ASP B 1 196 ? -0.244 8.047 -6.098 1 93.75 196 ASP B N 1
ATOM 3448 C CA . ASP B 1 196 ? -1.271 8.664 -5.266 1 93.75 196 ASP B CA 1
ATOM 3449 C C . ASP B 1 196 ? -0.984 10.148 -5.055 1 93.75 196 ASP B C 1
ATOM 3451 O O . ASP B 1 196 ? -1.891 10.984 -5.137 1 93.75 196 ASP B O 1
ATOM 3455 N N . ILE B 1 197 ? 0.268 10.414 -4.785 1 96.94 197 ILE B N 1
ATOM 3456 C CA . ILE B 1 197 ? 0.698 11.781 -4.551 1 96.94 197 ILE B CA 1
ATOM 3457 C C . ILE B 1 197 ? 0.656 12.57 -5.859 1 96.94 197 ILE B C 1
ATOM 3459 O O . ILE B 1 197 ? 0.225 13.727 -5.883 1 96.94 197 ILE B O 1
ATOM 3463 N N . GLU B 1 198 ? 1.054 11.938 -6.883 1 95.56 198 GLU B N 1
ATOM 3464 C CA . GLU B 1 198 ? 1.11 12.57 -8.195 1 95.56 198 GLU B CA 1
ATOM 3465 C C . GLU B 1 198 ? -0.255 13.117 -8.609 1 95.56 198 GLU B C 1
ATOM 3467 O O . GLU B 1 198 ? -0.343 14.172 -9.242 1 95.56 198 GLU B O 1
ATOM 3472 N N . HIS B 1 199 ? -1.274 12.484 -8.172 1 93.88 199 HIS B N 1
ATOM 3473 C CA . HIS B 1 199 ? -2.629 12.828 -8.602 1 93.88 199 HIS B CA 1
ATOM 3474 C C . HIS B 1 199 ? -3.17 14.016 -7.82 1 93.88 199 HIS B C 1
ATOM 3476 O O . HIS B 1 199 ? -4.09 14.695 -8.273 1 93.88 199 HIS B O 1
ATOM 3482 N N . ILE B 1 200 ? -2.549 14.297 -6.699 1 97.81 200 ILE B N 1
ATOM 3483 C CA . ILE B 1 200 ? -3.297 15.25 -5.887 1 97.81 200 ILE B CA 1
ATOM 3484 C C . ILE B 1 200 ? -2.373 16.375 -5.438 1 97.81 200 ILE B C 1
ATOM 3486 O O . ILE B 1 200 ? -2.838 17.453 -5.066 1 97.81 200 ILE B O 1
ATOM 3490 N N . ALA B 1 201 ? -1.101 16.203 -5.434 1 98.38 201 ALA B N 1
ATOM 3491 C CA . ALA B 1 201 ? -0.197 17.156 -4.785 1 98.38 201 ALA B CA 1
ATOM 3492 C C . ALA B 1 201 ? 0.047 18.375 -5.668 1 98.38 201 ALA B C 1
ATOM 3494 O O . ALA B 1 201 ? 0.182 18.25 -6.887 1 98.38 201 ALA B O 1
ATOM 3495 N N . ASP B 1 202 ? 0.117 19.562 -5.039 1 98.19 202 ASP B N 1
ATOM 3496 C CA . ASP B 1 202 ? 0.547 20.781 -5.703 1 98.19 202 ASP B CA 1
ATOM 3497 C C . ASP B 1 202 ? 2.066 20.938 -5.656 1 98.19 202 ASP B C 1
ATOM 3499 O O . ASP B 1 202 ? 2.684 21.375 -6.629 1 98.19 202 ASP B O 1
ATOM 3503 N N . ASN B 1 203 ? 2.574 20.672 -4.531 1 98 203 ASN B N 1
ATOM 3504 C CA . ASN B 1 203 ? 4.008 20.688 -4.266 1 98 203 ASN B CA 1
ATOM 3505 C C . ASN B 1 203 ? 4.473 19.406 -3.58 1 98 203 ASN B C 1
ATOM 3507 O O . ASN B 1 203 ? 3.68 18.734 -2.918 1 98 203 ASN B O 1
ATOM 3511 N N . ILE B 1 204 ? 5.734 19.109 -3.793 1 97.88 204 ILE B N 1
ATOM 3512 C CA . ILE B 1 204 ? 6.285 17.938 -3.111 1 97.88 204 ILE B CA 1
ATOM 3513 C C . ILE B 1 204 ? 7.602 18.312 -2.434 1 97.88 204 ILE B C 1
ATOM 3515 O O . ILE B 1 204 ? 8.297 19.219 -2.873 1 97.88 204 ILE B O 1
ATOM 3519 N N . GLY B 1 205 ? 7.855 17.719 -1.351 1 97.81 205 GLY B N 1
ATOM 3520 C CA . GLY B 1 205 ? 9.148 17.688 -0.689 1 97.81 205 GLY B CA 1
ATOM 3521 C C . GLY B 1 205 ? 9.719 16.281 -0.561 1 97.81 205 GLY B C 1
ATOM 3522 O O . GLY B 1 205 ? 8.984 15.336 -0.243 1 97.81 205 GLY B O 1
ATOM 3523 N N . ILE B 1 206 ? 10.945 16.141 -0.893 1 97.38 206 ILE B N 1
ATOM 3524 C CA . ILE B 1 206 ? 11.602 14.836 -0.804 1 97.38 206 ILE B CA 1
ATOM 3525 C C . ILE B 1 206 ? 12.633 14.852 0.317 1 97.38 206 ILE B C 1
ATOM 3527 O O . ILE B 1 206 ? 13.523 15.711 0.342 1 97.38 206 ILE B O 1
ATOM 3531 N N . ILE B 1 207 ? 12.492 13.93 1.21 1 97.25 207 ILE B N 1
ATOM 3532 C CA . ILE B 1 207 ? 13.438 13.805 2.316 1 97.25 207 ILE B CA 1
ATOM 3533 C C . ILE B 1 207 ? 14.281 12.547 2.135 1 97.25 207 ILE B C 1
ATOM 3535 O O . ILE B 1 207 ? 13.773 11.508 1.708 1 97.25 207 ILE B O 1
ATOM 3539 N N . ALA B 1 208 ? 15.5 12.641 2.365 1 96 208 ALA B N 1
ATOM 3540 C CA . ALA B 1 208 ? 16.453 11.531 2.355 1 96 208 ALA B CA 1
ATOM 3541 C C . ALA B 1 208 ? 17.484 11.68 3.467 1 96 208 ALA B C 1
ATOM 3543 O O . ALA B 1 208 ? 18.109 12.734 3.607 1 96 208 ALA B O 1
ATOM 3544 N N . ASN B 1 209 ? 17.594 10.648 4.227 1 92.81 209 ASN B N 1
ATOM 3545 C CA . ASN B 1 209 ? 18.562 10.625 5.324 1 92.81 209 ASN B CA 1
ATOM 3546 C C . ASN B 1 209 ? 18.375 11.82 6.25 1 92.81 209 ASN B C 1
ATOM 3548 O O . ASN B 1 209 ? 19.344 12.508 6.594 1 92.81 209 ASN B O 1
ATOM 3552 N N . GLY B 1 210 ? 17.156 12.133 6.473 1 94.75 210 GLY B N 1
ATOM 3553 C CA . GLY B 1 210 ? 16.812 13.156 7.457 1 94.75 210 GLY B CA 1
ATOM 3554 C C . GLY B 1 210 ? 16.953 14.562 6.922 1 94.75 210 GLY B C 1
ATOM 3555 O O . GLY B 1 210 ? 16.828 15.531 7.676 1 94.75 210 GLY B O 1
ATOM 3556 N N . LYS B 1 211 ? 17.219 14.695 5.656 1 95.44 211 LYS B N 1
ATOM 3557 C CA . LYS B 1 211 ? 17.391 16 5.031 1 95.44 211 LYS B CA 1
ATOM 3558 C C . LYS B 1 211 ? 16.422 16.172 3.855 1 95.44 211 LYS B C 1
ATOM 3560 O O . LYS B 1 211 ? 16.234 15.25 3.066 1 95.44 211 LYS B O 1
ATOM 3565 N N . ILE B 1 212 ? 15.852 17.344 3.783 1 96.62 212 ILE B N 1
ATOM 3566 C CA . ILE B 1 212 ? 15.086 17.656 2.58 1 96.62 212 ILE B CA 1
ATOM 3567 C C . ILE B 1 212 ? 16.047 17.875 1.404 1 96.62 212 ILE B C 1
ATOM 3569 O O . ILE B 1 212 ? 16.875 18.781 1.431 1 96.62 212 ILE B O 1
ATOM 3573 N N . ILE B 1 213 ? 15.922 17.141 0.391 1 96.12 213 ILE B N 1
ATOM 3574 C CA . ILE B 1 213 ? 16.875 17.219 -0.708 1 96.12 213 ILE B CA 1
ATOM 3575 C C . ILE B 1 213 ? 16.266 17.984 -1.874 1 96.12 213 ILE B C 1
ATOM 3577 O O . ILE B 1 213 ? 16.969 18.406 -2.797 1 96.12 213 ILE B O 1
ATOM 3581 N N . ASP B 1 214 ? 14.984 18.109 -1.844 1 95.44 214 ASP B N 1
ATOM 3582 C CA . ASP B 1 214 ? 14.328 18.859 -2.904 1 95.44 214 ASP B CA 1
ATOM 3583 C C . ASP B 1 214 ? 12.914 19.281 -2.486 1 95.44 214 ASP B C 1
ATOM 3585 O O . ASP B 1 214 ? 12.258 18.578 -1.723 1 95.44 214 ASP B O 1
ATOM 3589 N N . GLU B 1 215 ? 12.516 20.406 -2.814 1 97 215 GLU B N 1
ATOM 3590 C CA . GLU B 1 215 ? 11.172 20.953 -2.715 1 97 215 GLU B CA 1
ATOM 3591 C C . GLU B 1 215 ? 10.742 21.609 -4.02 1 97 215 GLU B C 1
ATOM 3593 O O . GLU B 1 215 ? 11.375 22.562 -4.473 1 97 215 GLU B O 1
ATOM 3598 N N . VAL B 1 216 ? 9.688 21.078 -4.613 1 96.12 216 VAL B N 1
ATOM 3599 C CA . VAL B 1 216 ? 9.414 21.516 -5.98 1 96.12 216 VAL B CA 1
ATOM 3600 C C . VAL B 1 216 ? 7.918 21.406 -6.266 1 96.12 216 VAL B C 1
ATOM 3602 O O . VAL B 1 216 ? 7.211 20.625 -5.637 1 96.12 216 VAL B O 1
ATOM 3605 N N . SER B 1 217 ? 7.438 22.25 -7.125 1 96.44 217 SER B N 1
ATOM 3606 C CA . SER B 1 217 ? 6.047 22.156 -7.551 1 96.44 217 SER B CA 1
ATOM 3607 C C . SER B 1 217 ? 5.836 20.969 -8.492 1 96.44 217 SER B C 1
ATOM 3609 O O . SER B 1 217 ? 6.73 20.609 -9.258 1 96.44 217 SER B O 1
ATOM 3611 N N . MET B 1 218 ? 4.652 20.406 -8.438 1 95.94 218 MET B N 1
ATOM 3612 C CA . MET B 1 218 ? 4.324 19.297 -9.336 1 95.94 218 MET B CA 1
ATOM 3613 C C . MET B 1 218 ? 4.367 19.75 -10.789 1 95.94 218 MET B C 1
ATOM 3615 O O . MET B 1 218 ? 4.738 18.984 -11.672 1 95.94 218 MET B O 1
ATOM 3619 N N . ALA B 1 219 ? 4.035 20.984 -11.016 1 93.94 219 ALA B N 1
ATOM 3620 C CA . ALA B 1 219 ? 4.105 21.547 -12.359 1 93.94 219 ALA B CA 1
ATOM 3621 C C . ALA B 1 219 ? 5.527 21.469 -12.914 1 93.94 219 ALA B C 1
ATOM 3623 O O . ALA B 1 219 ? 5.73 21.078 -14.07 1 93.94 219 ALA B O 1
ATOM 3624 N N . LYS B 1 220 ? 6.441 21.797 -12.109 1 93.44 220 LYS B N 1
ATOM 3625 C CA . LYS B 1 220 ? 7.844 21.75 -12.523 1 93.44 220 LYS B CA 1
ATOM 3626 C C . LYS B 1 220 ? 8.297 20.312 -12.727 1 93.44 220 LYS B C 1
ATOM 3628 O O . LYS B 1 220 ? 9.055 20.016 -13.656 1 93.44 220 LYS B O 1
ATOM 3633 N N . VAL B 1 221 ? 7.859 19.375 -11.883 1 93.19 221 VAL B N 1
ATOM 3634 C CA . VAL B 1 221 ? 8.195 17.969 -12.016 1 93.19 221 VAL B CA 1
ATOM 3635 C C . VAL B 1 221 ? 7.727 17.453 -13.375 1 93.19 221 VAL B C 1
ATOM 3637 O O . VAL B 1 221 ? 8.477 16.766 -14.078 1 93.19 221 VAL B O 1
ATOM 3640 N N . LYS B 1 222 ? 6.547 17.766 -13.742 1 89 222 LYS B N 1
ATOM 3641 C CA . LYS B 1 222 ? 5.938 17.281 -14.977 1 89 222 LYS B CA 1
ATOM 3642 C C . LYS B 1 222 ? 6.629 17.875 -16.203 1 89 222 LYS B C 1
ATOM 3644 O O . LYS B 1 222 ? 6.66 17.266 -17.266 1 89 222 LYS B O 1
ATOM 3649 N N . SER B 1 223 ? 7.281 19.047 -16.141 1 88.19 223 SER B N 1
ATOM 3650 C CA . SER B 1 223 ? 7.922 19.734 -17.266 1 88.19 223 SER B CA 1
ATOM 3651 C C . SER B 1 223 ? 9.359 19.266 -17.453 1 88.19 223 SER B C 1
ATOM 3653 O O . SER B 1 223 ? 9.914 19.375 -18.547 1 88.19 223 SER B O 1
ATOM 3655 N N . GLN B 1 224 ? 10.062 19 -16.578 1 78.56 224 GLN B N 1
ATOM 3656 C CA . GLN B 1 224 ? 11.484 18.656 -16.609 1 78.56 224 GLN B CA 1
ATOM 3657 C C . GLN B 1 224 ? 11.695 17.266 -17.172 1 78.56 224 GLN B C 1
ATOM 3659 O O . GLN B 1 224 ? 12.719 16.984 -17.812 1 78.56 224 GLN B O 1
ATOM 3664 N N . THR B 1 225 ? 10.867 16.266 -16.906 1 60.78 225 THR B N 1
ATOM 3665 C CA . THR B 1 225 ? 11.242 14.891 -17.203 1 60.78 225 THR B CA 1
ATOM 3666 C C . THR B 1 225 ? 10.602 14.422 -18.5 1 60.78 225 THR B C 1
ATOM 3668 O O . THR B 1 225 ? 9.391 14.562 -18.688 1 60.78 225 THR B O 1
ATOM 3671 N N . LEU B 1 226 ? 11.258 14.508 -19.797 1 53.31 226 LEU B N 1
ATOM 3672 C CA . LEU B 1 226 ? 10.836 14.078 -21.141 1 53.31 226 LEU B CA 1
ATOM 3673 C C . LEU B 1 226 ? 9.773 12.984 -21.047 1 53.31 226 LEU B C 1
ATOM 3675 O O . LEU B 1 226 ? 8.906 12.891 -21.906 1 53.31 226 LEU B O 1
ATOM 3679 N N . ASN B 1 227 ? 9.625 12.047 -20.156 1 55.97 227 ASN B N 1
ATOM 3680 C CA . ASN B 1 227 ? 8.758 10.898 -19.922 1 55.97 227 ASN B CA 1
ATOM 3681 C C . ASN B 1 227 ? 8.273 10.828 -18.484 1 55.97 227 ASN B C 1
ATOM 3683 O O . ASN B 1 227 ? 8.188 9.75 -17.891 1 55.97 227 ASN B O 1
ATOM 3687 N N . ALA B 1 228 ? 7.996 12.102 -17.859 1 66.19 228 ALA B N 1
ATOM 3688 C CA . ALA B 1 228 ? 8.281 12.664 -16.547 1 66.19 228 ALA B CA 1
ATOM 3689 C C . ALA B 1 228 ? 7.176 12.312 -15.547 1 66.19 228 ALA B C 1
ATOM 3691 O O . ALA B 1 228 ? 6.062 12.828 -15.633 1 66.19 228 ALA B O 1
ATOM 3692 N N . SER B 1 229 ? 7.168 11.172 -15.062 1 87.06 229 SER B N 1
ATOM 3693 C CA . SER B 1 229 ? 6.359 10.758 -13.914 1 87.06 229 SER B CA 1
ATOM 3694 C C . SER B 1 229 ? 7.039 11.117 -12.602 1 87.06 229 SER B C 1
ATOM 3696 O O . SER B 1 229 ? 8.25 11.367 -12.562 1 87.06 229 SER B O 1
ATOM 3698 N N . LEU B 1 230 ? 6.285 11.43 -11.617 1 94.25 230 LEU B N 1
ATOM 3699 C CA . LEU B 1 230 ? 6.801 11.68 -10.281 1 94.25 230 LEU B CA 1
ATOM 3700 C C . LEU B 1 230 ? 7.75 10.562 -9.844 1 94.25 230 LEU B C 1
ATOM 3702 O O . LEU B 1 230 ? 8.742 10.82 -9.164 1 94.25 230 LEU B O 1
ATOM 3706 N N . GLU B 1 231 ? 7.461 9.398 -10.305 1 93.06 231 GLU B N 1
ATOM 3707 C CA . GLU B 1 231 ? 8.297 8.258 -9.961 1 93.06 231 GLU B CA 1
ATOM 3708 C C . GLU B 1 231 ? 9.719 8.438 -10.484 1 93.06 231 GLU B C 1
ATOM 3710 O O . GLU B 1 231 ? 10.688 8.266 -9.734 1 93.06 231 GLU B O 1
ATOM 3715 N N . GLU B 1 232 ? 9.82 8.758 -11.703 1 92.75 232 GLU B N 1
ATOM 3716 C CA . GLU B 1 232 ? 11.141 8.953 -12.305 1 92.75 232 GLU B CA 1
ATOM 3717 C C . GLU B 1 232 ? 11.891 10.094 -11.625 1 92.75 232 GLU B C 1
ATOM 3719 O O . GLU B 1 232 ? 13.086 9.969 -11.344 1 92.75 232 GLU B O 1
ATOM 3724 N N . TYR B 1 233 ? 11.172 11.188 -11.398 1 94.44 233 TYR B N 1
ATOM 3725 C CA . TYR B 1 233 ? 11.773 12.328 -10.719 1 94.44 233 TYR B CA 1
ATOM 3726 C C . TYR B 1 233 ? 12.289 11.938 -9.344 1 94.44 233 TYR B C 1
ATOM 3728 O O . TYR B 1 233 ? 13.43 12.258 -8.984 1 94.44 233 TYR B O 1
ATOM 3736 N N . PHE B 1 234 ? 11.469 11.258 -8.602 1 95.5 234 PHE B N 1
ATOM 3737 C CA . PHE B 1 234 ? 11.805 10.805 -7.262 1 95.5 234 PHE B CA 1
ATOM 3738 C C . PHE B 1 234 ? 13.055 9.93 -7.281 1 95.5 234 PHE B C 1
ATOM 3740 O O . PHE B 1 234 ? 13.977 10.141 -6.484 1 95.5 234 PHE B O 1
ATOM 3747 N N . PHE B 1 235 ? 13.086 9.008 -8.172 1 93.25 235 PHE B N 1
ATOM 3748 C CA . PHE B 1 235 ? 14.211 8.078 -8.25 1 93.25 235 PHE B CA 1
ATOM 3749 C C . PHE B 1 235 ? 15.492 8.812 -8.633 1 93.25 235 PHE B C 1
ATOM 3751 O O . PHE B 1 235 ? 16.562 8.516 -8.094 1 93.25 235 PHE B O 1
ATOM 3758 N N . GLN B 1 236 ? 15.383 9.672 -9.516 1 92.81 236 GLN B N 1
ATOM 3759 C CA . GLN B 1 236 ? 16.547 10.453 -9.922 1 92.81 236 GLN B CA 1
ATOM 3760 C C 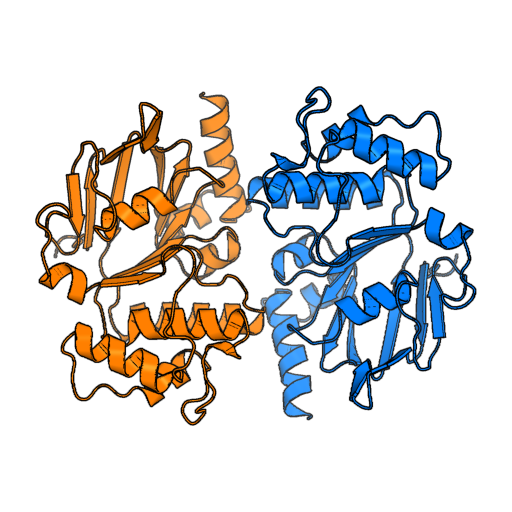. GLN B 1 236 ? 17.125 11.242 -8.742 1 92.81 236 GLN B C 1
ATOM 3762 O O . GLN B 1 236 ? 18.328 11.25 -8.523 1 92.81 236 GLN B O 1
ATOM 3767 N N . LYS B 1 237 ? 16.25 11.883 -8 1 93.75 237 LYS B N 1
ATOM 3768 C CA . LYS B 1 237 ? 16.688 12.695 -6.871 1 93.75 237 LYS B CA 1
ATOM 3769 C C . LYS B 1 237 ? 17.328 11.836 -5.785 1 93.75 237 LYS B C 1
ATOM 3771 O O . LYS B 1 237 ? 18.344 12.219 -5.199 1 93.75 237 LYS B O 1
ATOM 3776 N N . ILE B 1 238 ? 16.734 10.711 -5.508 1 93.75 238 ILE B N 1
ATOM 3777 C CA . ILE B 1 238 ? 17.25 9.812 -4.48 1 93.75 238 ILE B CA 1
ATOM 3778 C C . ILE B 1 238 ? 18.625 9.289 -4.906 1 93.75 238 ILE B C 1
ATOM 3780 O O . ILE B 1 238 ? 19.547 9.211 -4.09 1 93.75 238 ILE B O 1
ATOM 3784 N N . LYS B 1 239 ? 18.719 8.898 -6.156 1 91.56 239 LYS B N 1
ATOM 3785 C CA . LYS B 1 239 ? 20 8.406 -6.664 1 91.56 239 LYS B CA 1
ATOM 3786 C C . LYS B 1 239 ? 21.078 9.469 -6.551 1 91.56 239 LYS B C 1
ATOM 3788 O O . LYS B 1 239 ? 22.219 9.164 -6.188 1 91.56 239 LYS B O 1
ATOM 3793 N N . GLU B 1 240 ? 20.719 10.648 -6.926 1 90.62 240 GLU B N 1
ATOM 3794 C CA . GLU B 1 240 ? 21.656 11.758 -6.824 1 90.62 240 GLU B CA 1
ATOM 3795 C C . GLU B 1 240 ? 22.156 11.938 -5.391 1 90.62 240 GLU B C 1
ATOM 3797 O O . GLU B 1 240 ? 23.328 12.219 -5.164 1 90.62 240 GLU B O 1
ATOM 3802 N N . LYS B 1 241 ? 21.234 11.719 -4.469 1 87.38 241 LYS B N 1
ATOM 3803 C CA . LYS B 1 241 ? 21.594 11.891 -3.061 1 87.38 241 LYS B CA 1
ATOM 3804 C C . LYS B 1 241 ? 22.438 10.719 -2.559 1 87.38 241 LYS B C 1
ATOM 3806 O O . LYS B 1 241 ? 23.375 10.914 -1.795 1 87.38 241 LYS B O 1
ATOM 3811 N N . LEU B 1 242 ? 22.094 9.508 -2.936 1 81.12 242 LEU B N 1
ATOM 3812 C CA . LEU B 1 242 ? 22.812 8.32 -2.49 1 81.12 242 LEU B CA 1
ATOM 3813 C C . LEU B 1 242 ? 24.219 8.289 -3.084 1 81.12 242 LEU B C 1
ATOM 3815 O O . LEU B 1 242 ? 25.141 7.727 -2.482 1 81.12 242 LEU B O 1
ATOM 3819 N N . GLU B 1 243 ? 24.359 8.75 -4.273 1 72.56 243 GLU B N 1
ATOM 3820 C CA . GLU B 1 243 ? 25.688 8.812 -4.891 1 72.56 243 GLU B CA 1
ATOM 3821 C C . GLU B 1 243 ? 26.578 9.844 -4.191 1 72.56 243 GLU B C 1
ATOM 3823 O O . GLU B 1 243 ? 27.797 9.695 -4.164 1 72.56 243 GLU B O 1
ATOM 3828 N N . TYR B 1 244 ? 25.953 10.875 -3.662 1 64.44 244 TYR B N 1
ATOM 3829 C CA . TYR B 1 244 ? 26.719 11.945 -3.033 1 64.44 244 TYR B CA 1
ATOM 3830 C C . TYR B 1 244 ? 27.016 11.617 -1.574 1 64.4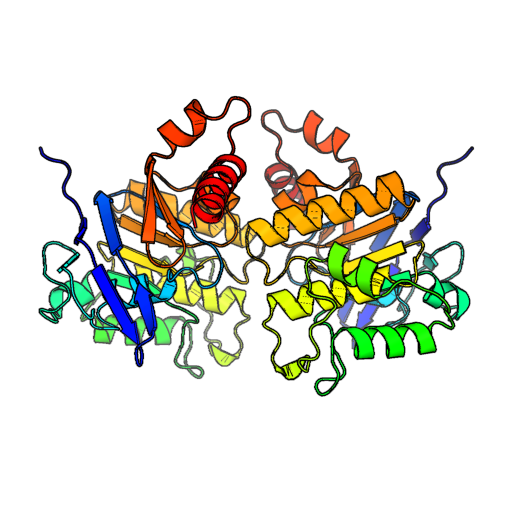4 244 TYR B C 1
ATOM 3832 O O . TYR B 1 244 ? 27.812 12.305 -0.929 1 64.44 244 TYR B O 1
ATOM 3840 N N . VAL B 1 245 ? 26.562 10.633 -1.188 1 60.53 245 VAL B N 1
ATOM 3841 C CA . VAL B 1 245 ? 26.938 10.203 0.156 1 60.53 245 VAL B CA 1
ATOM 3842 C C . VAL B 1 245 ? 27.906 9.039 0.076 1 60.53 245 VAL B C 1
ATOM 3844 O O . VAL B 1 245 ? 27.719 8.117 -0.725 1 60.53 245 VAL B O 1
#

Solvent-accessible surface area (backbone atoms only — not comparable to full-atom values): 26102 Å² total; per-residue (Å²): 130,78,89,55,56,35,30,42,32,46,48,23,20,30,62,57,96,83,43,70,49,29,62,33,37,55,47,77,37,55,59,48,36,31,34,25,48,35,52,51,81,84,16,37,65,69,61,52,54,31,30,73,68,55,76,36,80,65,69,42,62,43,42,28,44,76,78,36,53,45,84,70,68,50,66,68,56,56,60,35,44,14,61,39,72,74,74,79,80,75,60,43,82,34,21,61,65,54,45,46,50,55,50,31,58,78,61,70,56,75,94,65,64,61,50,60,40,30,48,71,49,73,40,73,63,82,51,71,57,35,46,69,73,49,51,64,39,52,48,35,31,49,40,52,33,60,27,47,64,77,63,30,53,34,36,42,29,44,43,67,59,56,68,41,34,55,68,51,39,52,51,50,53,51,45,54,52,45,39,26,74,76,65,53,19,18,37,40,36,32,51,63,51,54,66,66,42,62,74,62,33,49,30,37,35,35,31,51,82,12,23,51,78,45,72,48,44,42,68,54,51,51,68,70,37,98,85,37,42,65,58,59,54,51,51,52,54,50,49,56,50,57,70,73,96,130,78,89,56,56,36,31,40,32,46,48,24,20,32,62,55,96,84,43,71,48,29,63,33,36,54,48,77,38,54,58,50,36,31,34,26,47,36,55,54,82,86,16,38,66,69,61,51,51,30,29,73,69,54,76,36,80,65,68,41,62,44,43,29,43,76,80,34,52,47,83,69,70,51,65,68,54,56,58,34,44,13,64,40,70,75,73,79,82,74,61,44,82,33,20,61,63,53,45,45,50,53,50,30,56,77,61,71,56,74,95,65,67,61,52,60,39,31,49,72,51,73,39,73,61,83,50,72,57,34,46,69,74,48,51,64,39,53,48,34,32,50,40,52,32,59,27,47,64,76,62,30,52,34,34,41,31,43,43,66,58,57,68,40,33,56,68,51,40,52,52,49,53,51,45,54,51,44,39,27,73,74,65,55,19,18,38,40,37,33,51,64,50,55,67,66,41,63,74,63,34,48,29,36,36,35,30,52,82,11,23,53,77,45,72,48,45,41,68,57,52,52,68,69,36,98,86,40,41,65,58,58,54,52,50,51,52,50,48,55,51,57,68,72,95

Nearest PDB structures (foldseek):
  4yer-assembly1_A  TM=9.454E-01  e=1.164E-26  Thermotoga maritima MSB8
  4yer-assembly1_B  TM=9.494E-01  e=4.880E-26  Thermotoga maritima MSB8
  6cvl-assembly1_D  TM=8.981E-01  e=4.360E-22  Escherichia coli K-12
  8zx1-assembly1_D  TM=8.659E-01  e=7.663E-21  Escherichia coli
  3d31-assembly1_A  TM=8.627E-01  e=4.998E-18  unclassified

Secondary structure (DSSP, 8-state):
----EEEEEEEEEEEETTEEEEEEE--EEETTSEEEEEE-TTSSHHHHHHHHTTSS--SEEEEEETTEETTS--HHHHHTEEEE-SS----TTSBHHHHHHHHHHHHT--S--HHHHHHHTT--SS---BGGG--HHHHHHHHHHHHHTT--SEEEEESTTTT--HHHHHHHHHHHHHHHHHH--EEEEE-S-HHHHHHH-SEEEEEETTEEEEEEEHHHHHHHSTT--HHHHHHHHHHHHHHH-/----EEEEEEEEEEEETTEEEEEEE--EEETTSEEEEEE-TTSSHHHHHHHHTTSS--SEEEEEETTEETTS--HHHHHTEEEE-SS----TTS-HHHHHHHHHHHHT--S--HHHHHHHTT--SS----GGG--HHHHHHHHHHHHHTT--SEEEEESTTTT--HHHHHHHHHHHHHHHHHH--EEEEE-S-HHHHHHH-SEEEEEETTEEEEEEEHHHHHHH-TT--HHHHHHHHHHHHHHH-